Protein 3EFM (pdb70)

Radius of gyration: 23.95 Å; Cα contacts (8 Å, |Δi|>4): 1748; chains: 1; bounding box: 65×56×50 Å

Nearest PDB structures (foldseek):
  3efm-assembly1_A  TM=1.002E+00  e=1.585E-102  Bordetella pertussis
  2w78-assembly2_B  TM=9.153E-01  e=2.425E-48  Pseudomonas aeruginosa PAO1
  1xkh-assembly3_C  TM=8.990E-01  e=6.668E-44  Pseudomonas aeruginosa
  2hdf-assembly1_A  TM=7.774E-01  e=1.246E-24  Escherichia coli
  1uyo-assembly1_X  TM=2.870E-01  e=4.723E-04  Neisseria meningitidis

Organism: Bordetella pertussis (NCBI:txid520)

InterPro domains:
  IPR000531 TonB-dependent receptor-like, beta-barrel [PF00593] (257-703)
  IPR010105 TonB-dependent siderophore receptor [TIGR01783] (84-733)
  IPR012910 TonB-dependent receptor, plug domain [PF07715] (82-182)
  IPR036942 TonB-dependent receptor-like, beta-barrel domain superfamily [G3DSA:2.40.170.20] (192-734)
  IPR037066 TonB-dependent receptor, plug domain superfamily [G3DSA:2.170.130.10] (59-191)
  IPR039426 TonB-dependent receptor-like [PS52016] (81-734)
  IPR039426 TonB-dependent receptor-like [PTHR32552] (59-734)

Secondary structure (DSSP, 8-state):
------TTS--SS-S-B-TTTSS-B-GGG-SS-EEEE-HHHHHHTT--BHHHHHHTSTT-EEE-TTSSS-EEEETTEE--EEEETTEEEE-SGGG-TTGGG-BGGGEEEEEEEES--HHHH-B--SSEEEEEEEP---SS-EEEEEEEEETTTEEEEEEEEEEESSSSSSEEEEEEEEEEEE---EEEEEEEEEEEEEEETTEEEEEEEEEEEEEE------EEEEEEEEEEEEEEE-TTS-EEEEEEEEEEEEEEEEE--EEEEEEEEEEEEEEEEEEEEEETTEEEEEEEEEEEEEEEEEEEEEE----SEEEEEEEEEEEEEEEEEEEETTEEEEEEEEEEEEEEEEEETTEEEEEEEEEEEEEEEEEEEE-SSSEEEEEEEEEEEE----B-SSSPBPPPEEEEEEEEEEEEEEGGGTEEEEEEEEEEEEESEEEE-TT---TTSSSS--EEEE---EEEEEEEEEEEEEETTEEEEEEEEEEEEE-TTS-B---SS-SEEEEEEEEEE-SSTTTTEEEEEEEEEEE-----EEEEEEEEEEEEETTEEEEEEEE---EEEEEEEEE-

Solvent-accessible surface area: 25519 Å² total; per-residue (Å²): 114,64,56,49,86,2,58,78,74,81,28,1,10,12,98,0,13,40,9,8,1,36,8,75,10,35,14,36,24,7,0,6,5,17,2,10,5,0,22,29,17,5,44,1,27,21,22,31,22,0,7,38,0,0,31,38,0,17,4,0,5,60,8,42,70,84,84,69,82,128,19,29,1,2,10,10,31,31,1,20,19,0,8,24,20,22,12,7,6,24,8,72,100,42,30,36,26,12,8,25,57,16,1,2,5,0,1,4,0,1,1,0,2,3,2,0,9,0,1,20,6,0,14,1,29,2,1,8,6,0,7,0,24,12,12,84,14,59,130,120,84,29,9,28,88,26,59,7,84,22,37,158,123,46,56,24,28,17,27,12,52,1,55,31,95,40,184,90,0,116,54,15,10,10,74,3,46,8,76,9,60,12,92,100,48,54,87,26,136,9,80,3,9,4,66,5,18,19,101,64,134,50,15,45,61,1,73,9,49,13,51,8,53,41,24,24,47,60,118,71,34,104,65,16,21,73,13,26,17,113,8,50,7,72,41,55,63,84,129,83,62,114,94,74,58,28,3,88,12,47,15,62,7,87,44,52,37,91,65,84,86,28,47,65,43,0,56,5,49,16,33,6,51,14,99,23,59,33,6,63,87,127,28,201,61,33,211,14,48,35,9,80,11,92,10,5,13,14,1,42,1,47,22,120,39,58,87,135,156,97,28,57,46,14,44,6,87,26,78,12,30,1,43,13,68,0,0,35,54,8,100,33,134,46,43,23,54,2,51,3,43,1,117,0,67,28,87,4,62,28,81,56,162,83,63,148,92,86,25,159,6,90,83,15,89,2,29,6,46,2,72,1,100,34,81,82,137,31,73,0,33,10,49,10,51,3,15,2,4,41,16,23,76,12,86,60,104,100,18,33,40,6,60,3,23,54,2,36,10,112,15,102,10,80,6,0,14,76,100,171,27,120,26,19,41,22,45,5,89,2,50,6,72,17,20,45,64,30,92,106,52,97,82,61,67,30,33,87,75,80,102,87,60,5,11,127,40,16,64,5,22,72,2,86,7,71,6,69,24,30,9,1,52,57,101,106,65,84,9,22,15,20,8,70,4,56,4,36,7,69,43,37,106,40,80,107,58,139,35,93,22,10,63,22,4,72,12,55,20,33,7,82,80,33,101,45,110,105,88,98,52,8,60,13,9,10,48,21,131,3,31,19,75,182,93,72,102,39,76,63,11,107,8,32,32,84,26,105,71,195,97,64,8,24,10,75,6,34,31,80,111,89,54,59,26,84,27,76,72,32,54,162

Structure (mmCIF, N/CA/C/O backbone):
data_3EFM
#
_entry.id   3EFM
#
_cell.length_a   165.893
_cell.length_b   188.847
_cell.length_c   62.437
_cell.angle_alpha   90.00
_cell.angle_beta   90.00
_cell.angle_gamma   90.00
#
_symmetry.space_group_name_H-M   'C 2 2 21'
#
loop_
_entity.id
_entity.type
_entity.pdbx_description
1 polymer 'Ferric alcaligin siderophore receptor'
2 non-polymer 'SULFATE ION'
3 water water
#
loop_
_atom_site.group_PDB
_atom_site.id
_atom_site.type_symbol
_atom_site.label_atom_id
_atom_site.label_alt_id
_atom_site.label_comp_id
_atom_site.label_asym_id
_atom_site.label_entity_id
_atom_site.label_seq_id
_atom_site.pdbx_PDB_ins_code
_atom_site.Cartn_x
_atom_site.Cartn_y
_atom_site.Cartn_z
_atom_site.occupancy
_atom_site.B_iso_or_equiv
_atom_site.auth_seq_id
_atom_site.auth_comp_id
_atom_site.auth_asym_id
_atom_site.auth_atom_id
_atom_site.pdbx_PDB_model_num
ATOM 1 N N . GLU A 1 21 ? 52.253 31.739 0.730 1.00 57.16 21 GLU A N 1
ATOM 2 C CA . GLU A 1 21 ? 52.480 32.029 -0.709 1.00 57.16 21 GLU A CA 1
ATOM 3 C C . GLU A 1 21 ? 51.194 31.885 -1.498 1.00 56.91 21 GLU A C 1
ATOM 4 O O . GLU A 1 21 ? 50.140 32.410 -1.111 1.00 57.12 21 GLU A O 1
ATOM 6 N N . ILE A 1 22 ? 51.295 31.220 -2.639 1.00 56.53 22 ILE A N 1
ATOM 7 C CA . ILE A 1 22 ? 50.107 30.866 -3.377 1.00 55.56 22 ILE A CA 1
ATOM 8 C C . ILE A 1 22 ? 49.681 29.517 -2.902 1.00 54.42 22 ILE A C 1
ATOM 9 O O . ILE A 1 22 ? 50.140 28.995 -1.882 1.00 54.87 22 ILE A O 1
ATOM 11 N N . SER A 1 23 ? 48.790 28.949 -3.680 1.00 53.56 23 SER A N 1
ATOM 12 C CA . SER A 1 23 ? 48.201 27.659 -3.423 1.00 50.99 23 SER A CA 1
ATOM 13 C C . SER A 1 23 ? 47.192 27.751 -2.305 1.00 49.30 23 SER A C 1
ATOM 14 O O . SER A 1 23 ? 47.513 27.802 -1.115 1.00 48.70 23 SER A O 1
ATOM 17 N N . ASP A 1 24 ? 45.952 27.805 -2.762 1.00 47.47 24 ASP A N 1
ATOM 18 C CA . ASP A 1 24 ? 44.789 27.506 -1.977 1.00 46.28 24 ASP A CA 1
ATOM 19 C C . ASP A 1 24 ? 44.633 25.989 -1.746 1.00 45.45 24 ASP A C 1
ATOM 20 O O . ASP A 1 24 ? 43.741 25.574 -1.027 1.00 45.67 24 ASP A O 1
ATOM 25 N N . LEU A 1 25 ? 45.501 25.186 -2.357 1.00 43.90 25 LEU A N 1
ATOM 26 C CA . LEU A 1 25 ? 45.449 23.725 -2.262 1.00 43.48 25 LEU A CA 1
ATOM 27 C C . LEU A 1 25 ? 45.615 23.187 -0.838 1.00 41.96 25 LEU A C 1
ATOM 28 O O . LEU A 1 25 ? 46.637 23.393 -0.202 1.00 42.21 25 LEU A O 1
ATOM 33 N N . THR A 1 26 ? 44.621 22.473 -0.342 1.00 40.77 26 THR A N 1
ATOM 34 C CA . THR A 1 26 ? 44.732 21.940 1.026 1.00 39.25 26 THR A CA 1
ATOM 35 C C . THR A 1 26 ? 44.871 20.410 1.066 1.00 40.13 26 THR A C 1
ATOM 36 O O . THR A 1 26 ? 45.102 19.850 2.129 1.00 40.82 26 THR A O 1
ATOM 40 N N . GLU A 1 27 ? 44.718 19.734 -0.062 1.00 40.24 27 GLU A N 1
ATOM 41 C CA . GLU A 1 27 ? 44.827 18.262 -0.076 1.00 42.78 27 GLU A CA 1
ATOM 42 C C . GLU A 1 27 ? 46.279 17.841 0.111 1.00 41.98 27 GLU A C 1
ATOM 43 O O . GLU A 1 27 ? 47.141 18.284 -0.637 1.00 42.25 27 GLU A O 1
ATOM 49 N N . GLY A 1 28 ? 46.542 16.999 1.110 1.00 42.02 28 GLY A N 1
ATOM 50 C CA . GLY A 1 28 ? 47.895 16.478 1.341 1.00 41.29 28 GLY A CA 1
ATOM 51 C C . GLY A 1 28 ? 48.675 17.231 2.415 1.00 40.99 28 GLY A C 1
ATOM 52 O O . GLY A 1 28 ? 49.770 16.810 2.796 1.00 40.82 28 GLY A O 1
ATOM 53 N N . THR A 1 29 ? 48.124 18.334 2.913 1.00 40.04 29 THR A N 1
ATOM 54 C CA . THR A 1 29 ? 48.826 19.138 3.903 1.00 39.97 29 THR A CA 1
ATOM 55 C C . THR A 1 29 ? 48.631 18.599 5.305 1.00 40.41 29 THR A C 1
ATOM 56 O O . THR A 1 29 ? 49.436 18.906 6.185 1.00 41.14 29 THR A O 1
ATOM 60 N N . ASN A 1 30 ? 47.558 17.820 5.512 1.00 40.61 30 ASN A N 1
ATOM 61 C CA . ASN A 1 30 ? 47.109 17.359 6.841 1.00 40.62 30 ASN A CA 1
ATOM 62 C C . ASN A 1 30 ? 46.731 18.499 7.788 1.00 39.71 30 ASN A C 1
ATOM 63 O O . ASN A 1 30 ? 46.670 18.313 9.022 1.00 39.97 30 ASN A O 1
ATOM 68 N N . ALA A 1 31 ? 46.487 19.680 7.218 1.00 37.96 31 ALA A N 1
ATOM 69 C CA . ALA A 1 31 ? 46.334 20.892 8.019 1.00 36.93 31 ALA A CA 1
ATOM 70 C C . ALA A 1 31 ? 44.888 21.346 8.110 1.00 36.57 31 ALA A C 1
ATOM 71 O O . ALA A 1 31 ? 44.092 21.081 7.190 1.00 35.13 31 ALA A O 1
ATOM 73 N N . TYR A 1 32 ? 44.586 22.019 9.231 1.00 36.45 32 TYR A N 1
ATOM 74 C CA . TYR A 1 32 ? 43.287 22.668 9.524 1.00 37.56 32 TYR A CA 1
ATOM 75 C C . TYR A 1 32 ? 43.300 24.164 9.157 1.00 38.61 32 TYR A C 1
ATOM 76 O O . TYR A 1 32 ? 42.340 24.909 9.431 1.00 38.47 32 TYR A O 1
ATOM 85 N N . THR A 1 33 ? 44.403 24.615 8.565 1.00 39.14 33 THR A N 1
ATOM 86 C CA . THR A 1 33 ? 44.406 25.951 7.991 1.00 39.83 33 THR A CA 1
ATOM 87 C C . THR A 1 33 ? 44.974 25.932 6.561 1.00 39.95 33 THR A C 1
ATOM 88 O O . THR A 1 33 ? 45.275 24.858 6.014 1.00 39.92 33 THR A O 1
ATOM 92 N N . THR A 1 34 ? 45.056 27.109 5.944 1.00 39.48 34 THR A N 1
ATOM 93 C CA . THR A 1 34 ? 45.501 27.210 4.560 1.00 38.57 34 THR A CA 1
ATOM 94 C C . THR A 1 34 ? 46.466 28.394 4.395 1.00 38.62 34 THR A C 1
ATOM 95 O O . THR A 1 34 ? 46.477 29.312 5.216 1.00 36.97 34 THR A O 1
ATOM 99 N N . GLU A 1 35 ? 47.257 28.347 3.320 1.00 39.07 35 GLU A N 1
ATOM 100 C CA . GLU A 1 35 ? 48.181 29.418 2.973 1.00 40.23 35 GLU A CA 1
ATOM 101 C C . GLU A 1 35 ? 47.464 30.575 2.330 1.00 38.21 35 GLU A C 1
ATOM 102 O O . GLU A 1 35 ? 47.924 31.703 2.400 1.00 37.80 35 GLU A O 1
ATOM 108 N N . ALA A 1 36 ? 46.359 30.294 1.661 1.00 37.45 36 ALA A N 1
ATOM 109 C CA . ALA A 1 36 ? 45.839 31.250 0.678 1.00 37.42 36 ALA A CA 1
ATOM 110 C C . ALA A 1 36 ? 44.353 31.056 0.361 1.00 37.15 36 ALA A C 1
ATOM 111 O O . ALA A 1 36 ? 43.876 29.932 0.237 1.00 37.32 36 ALA A O 1
ATOM 113 N N . MET A 1 37 ? 43.611 32.151 0.274 1.00 36.68 37 MET A N 1
ATOM 114 C CA . MET A 1 37 ? 42.254 32.090 -0.288 1.00 37.25 37 MET A CA 1
ATOM 115 C C . MET A 1 37 ? 42.060 33.241 -1.261 1.00 36.01 37 MET A C 1
ATOM 116 O O . MET A 1 37 ? 42.850 34.167 -1.265 1.00 35.91 37 MET A O 1
ATOM 121 N N . SER A 1 38 ? 41.000 33.219 -2.046 1.00 35.52 38 SER A N 1
ATOM 122 C CA . SER A 1 38 ? 40.792 34.319 -2.977 1.00 37.06 38 SER A CA 1
ATOM 123 C C . SER A 1 38 ? 39.341 34.761 -3.048 1.00 37.18 38 SER A C 1
ATOM 124 O O . SER A 1 38 ? 38.975 35.509 -3.931 1.00 37.46 38 SER A O 1
ATOM 127 N N . THR A 1 39 ? 38.514 34.321 -2.101 1.00 37.28 39 THR A N 1
ATOM 128 C CA . THR A 1 39 ? 37.089 34.543 -2.255 1.00 36.13 39 THR A CA 1
ATOM 129 C C . THR A 1 39 ? 36.706 35.985 -1.942 1.00 36.23 39 THR A C 1
ATOM 130 O O . THR A 1 39 ? 35.935 36.578 -2.654 1.00 37.04 39 THR A O 1
ATOM 134 N N . ALA A 1 40 ? 37.317 36.560 -0.924 1.00 36.07 40 ALA A N 1
ATOM 135 C CA . ALA A 1 40 ? 36.944 37.878 -0.447 1.00 35.71 40 ALA A CA 1
ATOM 136 C C . ALA A 1 40 ? 37.146 39.000 -1.476 1.00 34.97 40 ALA A C 1
ATOM 137 O O . ALA A 1 40 ? 36.309 39.891 -1.590 1.00 35.18 40 ALA A O 1
ATOM 139 N N . THR A 1 41 ? 38.261 38.988 -2.196 1.00 34.81 41 THR A N 1
ATOM 140 C CA . THR A 1 41 ? 38.584 40.123 -3.087 1.00 35.12 41 THR A CA 1
ATOM 141 C C . THR A 1 41 ? 38.897 39.729 -4.506 1.00 34.59 41 THR A C 1
ATOM 142 O O . THR A 1 41 ? 39.180 40.588 -5.323 1.00 34.59 41 THR A O 1
ATOM 146 N N . GLY A 1 42 ? 38.973 38.434 -4.775 1.00 35.28 42 GLY A N 1
ATOM 147 C CA . GLY A 1 42 ? 39.467 37.981 -6.081 1.00 36.27 42 GLY A CA 1
ATOM 148 C C . GLY A 1 42 ? 40.975 37.837 -6.071 1.00 37.04 42 GLY A C 1
ATOM 149 O O . GLY A 1 42 ? 41.566 37.156 -6.898 1.00 37.49 42 GLY A O 1
ATOM 150 N N . LEU A 1 43 ? 41.631 38.493 -5.138 1.00 37.60 43 LEU A N 1
ATOM 151 C CA . LEU A 1 43 ? 43.093 38.405 -5.094 1.00 37.33 43 LEU A CA 1
ATOM 152 C C . LEU A 1 43 ? 43.427 37.265 -4.153 1.00 37.45 43 LEU A C 1
ATOM 153 O O . LEU A 1 43 ? 42.704 37.012 -3.190 1.00 36.64 43 LEU A O 1
ATOM 158 N N . THR A 1 44 ? 44.539 36.597 -4.441 1.00 38.16 44 THR A N 1
ATOM 159 C CA . THR A 1 44 ? 45.004 35.447 -3.663 1.00 37.06 44 THR A CA 1
ATOM 160 C C . THR A 1 44 ? 45.800 35.958 -2.483 1.00 36.43 44 THR A C 1
ATOM 161 O O . THR A 1 44 ? 46.932 36.430 -2.637 1.00 35.45 44 THR A O 1
ATOM 165 N N . LEU A 1 45 ? 45.206 35.848 -1.298 1.00 34.72 45 LEU A N 1
ATOM 166 C CA . LEU A 1 45 ? 45.795 36.424 -0.105 1.00 34.48 45 LEU A CA 1
ATOM 167 C C . LEU A 1 45 ? 45.782 35.381 0.963 1.00 34.05 45 LEU A C 1
ATOM 168 O O . LEU A 1 45 ? 44.862 34.578 1.026 1.00 34.23 45 LEU A O 1
ATOM 173 N N . SER A 1 46 ? 46.805 35.382 1.808 1.00 34.45 46 SER A N 1
ATOM 174 C CA . SER A 1 46 ? 46.718 34.644 3.077 1.00 34.91 46 SER A CA 1
ATOM 175 C C . SER A 1 46 ? 45.603 35.201 3.953 1.00 35.27 46 SER A C 1
ATOM 176 O O . SER A 1 46 ? 45.266 36.377 3.834 1.00 35.34 46 SER A O 1
ATOM 179 N N . PRO A 1 47 ? 45.032 34.353 4.852 1.00 36.01 47 PRO A N 1
ATOM 180 C CA . PRO A 1 47 ? 44.127 34.837 5.927 1.00 35.80 47 PRO A CA 1
ATOM 181 C C . PRO A 1 47 ? 44.607 36.117 6.616 1.00 35.61 47 PRO A C 1
ATOM 182 O O . PRO A 1 47 ? 43.809 37.047 6.742 1.00 36.47 47 PRO A O 1
ATOM 186 N N . ARG A 1 48 ? 45.875 36.191 7.042 1.00 36.13 48 ARG A N 1
ATOM 187 C CA . ARG A 1 48 ? 46.324 37.380 7.803 1.00 36.49 48 ARG A CA 1
ATOM 188 C C . ARG A 1 48 ? 46.369 38.645 6.983 1.00 36.46 48 ARG A C 1
ATOM 189 O O . ARG A 1 48 ? 46.359 39.721 7.520 1.00 36.04 48 ARG A O 1
ATOM 197 N N . GLU A 1 49 ? 46.422 38.502 5.667 1.00 37.71 49 GLU A N 1
ATOM 198 C CA . GLU A 1 49 ? 46.441 39.647 4.773 1.00 37.43 49 GLU A CA 1
ATOM 199 C C . GLU A 1 49 ? 45.051 40.040 4.224 1.00 37.48 49 GLU A C 1
ATOM 200 O O . GLU A 1 49 ? 44.902 41.029 3.494 1.00 38.45 49 GLU A O 1
ATOM 206 N N . THR A 1 50 ? 44.026 39.294 4.608 1.00 36.80 50 THR A N 1
ATOM 207 C CA . THR A 1 50 ? 42.639 39.559 4.169 1.00 35.86 50 THR A CA 1
ATOM 208 C C . THR A 1 50 ? 41.891 40.334 5.249 1.00 35.90 50 THR A C 1
ATOM 209 O O . THR A 1 50 ? 41.723 39.846 6.370 1.00 34.93 50 THR A O 1
ATOM 213 N N . PRO A 1 51 ? 41.449 41.567 4.928 1.00 35.78 51 PRO A N 1
ATOM 214 C CA . PRO A 1 51 ? 40.873 42.375 6.020 1.00 35.03 51 PRO A CA 1
ATOM 215 C C . PRO A 1 51 ? 39.367 42.102 6.198 1.00 34.76 51 PRO A C 1
ATOM 216 O O . PRO A 1 51 ? 38.553 43.020 6.171 1.00 34.55 51 PRO A O 1
ATOM 220 N N . GLN A 1 52 ? 39.025 40.835 6.390 1.00 34.89 52 GLN A N 1
ATOM 221 C CA . GLN A 1 52 ? 37.660 40.374 6.577 1.00 35.63 52 GLN A CA 1
ATOM 222 C C . GLN A 1 52 ? 37.754 39.064 7.341 1.00 35.47 52 GLN A C 1
ATOM 223 O O . GLN A 1 52 ? 38.844 38.469 7.423 1.00 35.38 52 GLN A O 1
ATOM 229 N N . SER A 1 53 ? 36.628 38.635 7.920 1.00 34.87 53 SER A N 1
ATOM 230 C CA . SER A 1 53 ? 36.534 37.349 8.590 1.00 35.27 53 SER A CA 1
ATOM 231 C C . SER A 1 53 ? 36.392 36.270 7.564 1.00 35.10 53 SER A C 1
ATOM 232 O O . SER A 1 53 ? 35.390 36.221 6.863 1.00 34.92 53 SER A O 1
ATOM 235 N N . VAL A 1 54 ? 37.393 35.392 7.511 1.00 35.77 54 VAL A N 1
ATOM 236 C CA . VAL A 1 54 ? 37.515 34.355 6.496 1.00 36.45 54 VAL A CA 1
ATOM 237 C C . VAL A 1 54 ? 37.883 33.048 7.148 1.00 36.88 54 VAL A C 1
ATOM 238 O O . VAL A 1 54 ? 38.544 33.046 8.142 1.00 37.84 54 VAL A O 1
ATOM 242 N N . SER A 1 55 ? 37.422 31.938 6.575 1.00 37.14 55 SER A N 1
ATOM 243 C CA . SER A 1 55 ? 37.665 30.626 7.109 1.00 36.20 55 SER A CA 1
ATOM 244 C C . SER A 1 55 ? 37.860 29.690 5.973 1.00 35.79 55 SER A C 1
ATOM 245 O O . SER A 1 55 ? 37.474 29.963 4.841 1.00 35.02 55 SER A O 1
ATOM 248 N N . VAL A 1 56 ? 38.436 28.548 6.305 1.00 35.24 56 VAL A N 1
ATOM 249 C CA . VAL A 1 56 ? 38.544 27.467 5.387 1.00 34.88 56 VAL A CA 1
ATOM 250 C C . VAL A 1 56 ? 37.944 26.235 6.081 1.00 35.29 56 VAL A C 1
ATOM 251 O O . VAL A 1 56 ? 37.892 26.159 7.331 1.00 35.57 56 VAL A O 1
ATOM 255 N N . VAL A 1 57 ? 37.412 25.307 5.289 1.00 35.14 57 VAL A N 1
ATOM 256 C CA . VAL A 1 57 ? 37.248 23.927 5.759 1.00 34.44 57 VAL A CA 1
ATOM 257 C C . VAL A 1 57 ? 38.137 23.098 4.797 1.00 35.13 57 VAL A C 1
ATOM 258 O O . VAL A 1 57 ? 37.900 23.020 3.570 1.00 35.87 57 VAL A O 1
ATOM 262 N N . THR A 1 58 ? 39.208 22.564 5.343 1.00 34.20 58 THR A N 1
ATOM 263 C CA . THR A 1 58 ? 40.224 21.934 4.540 1.00 35.10 58 THR A CA 1
ATOM 264 C C . THR A 1 58 ? 39.843 20.490 4.224 1.00 35.21 58 THR A C 1
ATOM 265 O O . THR A 1 58 ? 38.967 19.889 4.885 1.00 35.05 58 THR A O 1
ATOM 269 N N . ARG A 1 59 ? 40.476 19.957 3.185 1.00 35.44 59 ARG A N 1
ATOM 270 C CA . ARG A 1 59 ? 40.419 18.532 2.889 1.00 36.14 59 ARG A CA 1
ATOM 271 C C . ARG A 1 59 ? 40.526 17.662 4.153 1.00 36.31 59 ARG A C 1
ATOM 272 O O . ARG A 1 59 ? 39.729 16.752 4.337 1.00 37.53 59 ARG A O 1
ATOM 280 N N . GLN A 1 60 ? 41.491 17.955 5.018 1.00 35.95 60 GLN A N 1
ATOM 281 C CA . GLN A 1 60 ? 41.699 17.172 6.245 1.00 36.08 60 GLN A CA 1
ATOM 282 C C . GLN A 1 60 ? 40.543 17.253 7.237 1.00 36.18 60 GLN A C 1
ATOM 283 O O . GLN A 1 60 ? 40.209 16.260 7.870 1.00 36.60 60 GLN A O 1
ATOM 289 N N . GLN A 1 61 ? 39.970 18.438 7.399 1.00 36.23 61 GLN A N 1
ATOM 290 C CA . GLN A 1 61 ? 38.787 18.629 8.231 1.00 36.75 61 GLN A CA 1
ATOM 291 C C . GLN A 1 61 ? 37.590 17.829 7.730 1.00 36.38 61 GLN A C 1
ATOM 292 O O . GLN A 1 61 ? 36.888 17.207 8.524 1.00 36.90 61 GLN A O 1
ATOM 298 N N . ILE A 1 62 ? 37.393 17.822 6.409 1.00 36.01 62 ILE A N 1
ATOM 299 C CA . ILE A 1 62 ? 36.319 17.074 5.759 1.00 36.07 62 ILE A CA 1
ATOM 300 C C . ILE A 1 62 ? 36.455 15.561 6.038 1.00 36.80 62 ILE A C 1
ATOM 301 O O . ILE A 1 62 ? 35.459 14.866 6.302 1.00 36.43 62 ILE A O 1
ATOM 306 N N . GLU A 1 63 ? 37.685 15.053 5.960 1.00 37.00 63 GLU A N 1
ATOM 307 C CA . GLU A 1 63 ? 37.928 13.624 6.174 1.00 37.96 63 GLU A CA 1
ATOM 308 C C . GLU A 1 63 ? 37.920 13.224 7.643 1.00 38.19 63 GLU A C 1
ATOM 309 O O . GLU A 1 63 ? 37.427 12.159 7.983 1.00 38.91 63 GLU A O 1
ATOM 315 N N . ASP A 1 64 ? 38.448 14.075 8.522 1.00 38.21 64 ASP A N 1
ATOM 316 C CA . ASP A 1 64 ? 38.444 13.788 9.963 1.00 38.25 64 ASP A CA 1
ATOM 317 C C . ASP A 1 64 ? 37.028 13.669 10.508 1.00 38.76 64 ASP A C 1
ATOM 318 O O . ASP A 1 64 ? 36.751 12.786 11.306 1.00 40.03 64 ASP A O 1
ATOM 323 N N . GLN A 1 65 ? 36.142 14.551 10.041 1.00 39.31 65 GLN A N 1
ATOM 324 C CA . GLN A 1 65 ? 34.788 14.710 10.546 1.00 39.29 65 GLN A CA 1
ATOM 325 C C . GLN A 1 65 ? 33.721 13.942 9.753 1.00 39.66 65 GLN A C 1
ATOM 326 O O . GLN A 1 65 ? 32.544 13.991 10.090 1.00 40.62 65 GLN A O 1
ATOM 332 N N . GLY A 1 66 ? 34.132 13.237 8.704 1.00 39.60 66 GLY A N 1
ATOM 333 C CA . GLY A 1 66 ? 33.225 12.466 7.866 1.00 39.12 66 GLY A CA 1
ATOM 334 C C . GLY A 1 66 ? 32.134 13.305 7.237 1.00 39.63 66 GLY A C 1
ATOM 335 O O . GLY A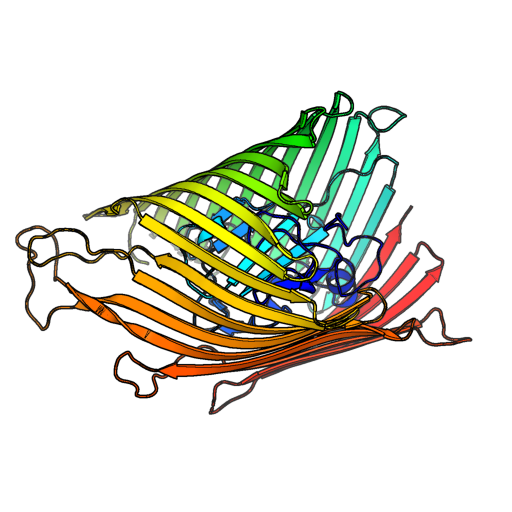 1 66 ? 30.973 12.912 7.275 1.00 39.49 66 GLY A O 1
ATOM 336 N N . LEU A 1 67 ? 32.513 14.471 6.687 1.00 39.46 67 LEU A N 1
ATOM 337 C CA . LEU A 1 67 ? 31.590 15.380 5.985 1.00 39.33 67 LEU A CA 1
ATOM 338 C C . LEU A 1 67 ? 31.377 14.971 4.511 1.00 39.28 67 LEU A C 1
ATOM 339 O O . LEU A 1 67 ? 32.322 14.966 3.721 1.00 39.04 67 LEU A O 1
ATOM 344 N N . THR A 1 68 ? 30.132 14.665 4.146 1.00 38.93 68 THR A N 1
ATOM 345 C CA . THR A 1 68 ? 29.865 13.897 2.929 1.00 39.36 68 THR A CA 1
ATOM 346 C C . THR A 1 68 ? 29.310 14.708 1.754 1.00 39.50 68 THR A C 1
ATOM 347 O O . THR A 1 68 ? 29.327 14.242 0.594 1.00 38.84 68 THR A O 1
ATOM 351 N N . ASP A 1 69 ? 28.795 15.896 2.065 1.00 38.64 69 ASP A N 1
ATOM 352 C CA . ASP A 1 69 ? 28.365 16.827 1.045 1.00 38.42 69 ASP A CA 1
ATOM 353 C C . ASP A 1 69 ? 28.584 18.267 1.457 1.00 37.84 69 ASP A C 1
ATOM 354 O O . ASP A 1 69 ? 28.971 18.548 2.591 1.00 38.25 69 ASP A O 1
ATOM 359 N N . THR A 1 70 ? 28.355 19.171 0.513 1.00 37.86 70 THR A N 1
ATOM 360 C CA . THR A 1 70 ? 28.508 20.628 0.703 1.00 37.41 70 THR A CA 1
ATOM 361 C C . THR A 1 70 ? 27.757 21.230 1.890 1.00 37.20 70 THR A C 1
ATOM 362 O O . THR A 1 70 ? 28.292 22.081 2.582 1.00 37.48 70 THR A O 1
ATOM 366 N N . GLY A 1 71 ? 26.527 20.785 2.114 1.00 37.29 71 GLY A N 1
ATOM 367 C CA . GLY A 1 71 ? 25.725 21.209 3.249 1.00 37.63 71 GLY A CA 1
ATOM 368 C C . GLY A 1 71 ? 26.323 20.857 4.606 1.00 38.45 71 GLY A C 1
ATOM 369 O O . GLY A 1 71 ? 26.384 21.713 5.489 1.00 38.33 71 GLY A O 1
ATOM 370 N N . ALA A 1 72 ? 26.744 19.599 4.772 1.00 38.31 72 ALA A N 1
ATOM 371 C CA . ALA A 1 72 ? 27.436 19.140 5.972 1.00 38.62 72 ALA A CA 1
ATOM 372 C C . ALA A 1 72 ? 28.776 19.873 6.203 1.00 39.21 72 ALA A C 1
ATOM 373 O O . ALA A 1 72 ? 29.143 20.132 7.344 1.00 40.07 72 ALA A O 1
ATOM 375 N N . ILE A 1 73 ? 29.507 20.176 5.131 1.00 39.38 73 ILE A N 1
ATOM 376 C CA . ILE A 1 73 ? 30.756 20.950 5.219 1.00 40.06 73 ILE A CA 1
ATOM 377 C C . ILE A 1 73 ? 30.521 22.369 5.734 1.00 40.37 73 ILE A C 1
ATOM 378 O O . ILE A 1 73 ? 31.238 22.841 6.634 1.00 40.73 73 ILE A O 1
ATOM 383 N N . LEU A 1 74 ? 29.516 23.032 5.163 1.00 40.59 74 LEU A N 1
ATOM 384 C CA . LEU A 1 74 ? 29.089 24.372 5.575 1.00 40.22 74 LEU A CA 1
ATOM 385 C C . LEU A 1 74 ? 28.572 24.449 7.023 1.00 41.12 74 LEU A C 1
ATOM 386 O O . LEU A 1 74 ? 28.878 25.404 7.749 1.00 41.19 74 LEU A O 1
ATOM 391 N N . ALA A 1 75 ? 27.807 23.441 7.435 1.00 41.41 75 ALA A N 1
ATOM 392 C CA . ALA A 1 75 ? 27.263 23.372 8.789 1.00 42.24 75 ALA A CA 1
ATOM 393 C C . ALA A 1 75 ? 28.325 23.412 9.914 1.00 42.31 75 ALA A C 1
ATOM 394 O O . ALA A 1 75 ? 28.070 23.945 10.981 1.00 43.30 75 ALA A O 1
ATOM 396 N N . THR A 1 76 ? 29.505 22.862 9.653 1.00 42.71 76 THR A N 1
ATOM 397 C CA . THR A 1 76 ? 30.619 22.845 10.610 1.00 42.46 76 THR A CA 1
ATOM 398 C C . THR A 1 76 ? 31.439 24.139 10.642 1.00 42.57 76 THR A C 1
ATOM 399 O O . THR A 1 76 ? 32.256 24.299 11.542 1.00 43.79 76 THR A O 1
ATOM 403 N N . ALA A 1 77 ? 31.283 25.018 9.652 1.00 41.53 77 ALA A N 1
ATOM 404 C CA . ALA A 1 77 ? 32.167 26.180 9.519 1.00 41.60 77 ALA A CA 1
ATOM 405 C C . ALA A 1 77 ? 31.902 27.323 10.512 1.00 41.55 77 ALA A C 1
ATOM 406 O O . ALA A 1 77 ? 30.761 27.527 10.950 1.00 41.37 77 ALA A O 1
ATOM 408 N N . PRO A 1 78 ? 32.972 28.082 10.861 1.00 41.64 78 PRO A N 1
ATOM 409 C CA . PRO A 1 78 ? 32.856 29.168 11.842 1.00 40.95 78 PRO A CA 1
ATOM 410 C C . PRO A 1 78 ? 31.776 30.166 11.452 1.00 39.81 78 PRO A C 1
ATOM 411 O O . PRO A 1 78 ? 31.661 30.531 10.286 1.00 39.77 78 PRO A O 1
ATOM 415 N N . GLY A 1 79 ? 30.977 30.573 12.422 1.00 39.15 79 GLY A N 1
ATOM 416 C CA . GLY A 1 79 ? 29.961 31.588 12.181 1.00 38.74 79 GLY A CA 1
ATOM 417 C C . GLY A 1 79 ? 28.712 31.113 11.453 1.00 38.41 79 GLY A C 1
ATOM 418 O O . GLY A 1 79 ? 27.803 31.911 11.290 1.00 38.15 79 GLY A O 1
ATOM 419 N N . ILE A 1 80 ? 28.650 29.835 11.033 1.00 38.20 80 ILE A N 1
ATOM 420 C CA . ILE A 1 80 ? 27.477 29.315 10.284 1.00 38.29 80 ILE A CA 1
ATOM 421 C C . ILE A 1 80 ? 26.476 28.581 11.190 1.00 38.41 80 ILE A C 1
ATOM 422 O O . ILE A 1 80 ? 26.848 27.763 12.014 1.00 37.31 80 ILE A O 1
ATOM 427 N N . SER A 1 81 ? 25.197 28.886 11.045 1.00 39.28 81 SER A N 1
ATOM 428 C CA . SER A 1 81 ? 24.192 28.026 11.637 1.00 40.76 81 SER A CA 1
ATOM 429 C C . SER A 1 81 ? 23.131 27.562 10.628 1.00 42.03 81 SER A C 1
ATOM 430 O O . SER A 1 81 ? 23.001 28.127 9.545 1.00 42.17 81 SER A O 1
ATOM 433 N N . VAL A 1 82 ? 22.471 26.460 10.954 1.00 44.21 82 VAL A N 1
ATOM 434 C CA . VAL A 1 82 ? 21.269 26.000 10.259 1.00 46.94 82 VAL A CA 1
ATOM 435 C C . VAL A 1 82 ? 20.080 26.562 11.000 1.00 48.96 82 VAL A C 1
ATOM 436 O O . VAL A 1 82 ? 19.838 26.193 12.160 1.00 49.10 82 VAL A O 1
ATOM 440 N N . THR A 1 83 ? 19.361 27.478 10.345 1.00 51.72 83 THR A N 1
ATOM 441 C CA . THR A 1 83 ? 18.175 28.122 10.946 1.00 53.98 83 THR A CA 1
ATOM 442 C C . THR A 1 83 ? 16.867 27.623 10.343 1.00 55.13 83 THR A C 1
ATOM 443 O O . THR A 1 83 ? 16.805 27.274 9.166 1.00 55.02 83 THR A O 1
ATOM 447 N N . ARG A 1 84 ? 15.825 27.626 11.170 1.00 57.35 84 ARG A N 1
ATOM 448 C CA . ARG A 1 84 ? 14.621 26.822 10.950 1.00 59.19 84 ARG A CA 1
ATOM 449 C C . ARG A 1 84 ? 13.380 27.597 10.480 1.00 60.49 84 ARG A C 1
ATOM 450 O O . ARG A 1 84 ? 12.474 26.992 9.903 1.00 60.94 84 ARG A O 1
ATOM 452 N N . SER A 1 85 ? 13.339 28.908 10.750 1.00 61.69 85 SER A N 1
ATOM 453 C CA . SER A 1 85 ? 12.251 29.819 10.312 1.00 62.67 85 SER A CA 1
ATOM 454 C C . SER A 1 85 ? 10.767 29.371 10.489 1.00 63.39 85 SER A C 1
ATOM 455 O O . SER A 1 85 ? 9.960 30.144 11.023 1.00 63.78 85 SER A O 1
ATOM 457 N N . ASP A 1 86 ? 10.395 28.161 10.052 1.00 64.01 86 ASP A N 1
ATOM 458 C CA . ASP A 1 86 ? 8.988 27.708 10.180 1.00 64.68 86 ASP A CA 1
ATOM 459 C C . ASP A 1 86 ? 8.745 26.239 10.612 1.00 65.13 86 ASP A C 1
ATOM 460 O O . ASP A 1 86 ? 7.665 25.922 11.142 1.00 64.68 86 ASP A O 1
ATOM 462 N N . SER A 1 87 ? 9.732 25.359 10.395 1.00 65.55 87 SER A N 1
ATOM 463 C CA . SER A 1 87 ? 9.619 23.938 10.822 1.00 65.85 87 SER A CA 1
ATOM 464 C C . SER A 1 87 ? 10.937 23.314 11.339 1.00 65.81 87 SER A C 1
ATOM 465 O O . SER A 1 87 ? 10.995 22.893 12.505 1.00 66.16 87 SER A O 1
ATOM 467 N N . ASN A 1 88 ? 11.960 23.252 10.473 1.00 65.31 88 ASN A N 1
ATOM 468 C CA . ASN A 1 88 ? 13.344 22.818 10.808 1.00 64.71 88 ASN A CA 1
ATOM 469 C C . ASN A 1 88 ? 14.177 22.459 9.562 1.00 64.24 88 ASN A C 1
ATOM 470 O O . ASN A 1 88 ? 13.666 21.856 8.614 1.00 64.31 88 ASN A O 1
ATOM 472 N N . ARG A 1 89 ? 15.458 22.830 9.588 1.00 63.31 89 ARG A N 1
ATOM 473 C CA . ARG A 1 89 ? 16.424 22.536 8.512 1.00 62.41 89 ARG A CA 1
ATOM 474 C C . ARG A 1 89 ? 16.385 23.515 7.318 1.00 61.63 89 ARG A C 1
ATOM 475 O O . ARG A 1 89 ? 17.217 23.413 6.400 1.00 61.84 89 ARG A O 1
ATOM 477 N N . TYR A 1 90 ? 15.443 24.467 7.354 1.00 59.99 90 TYR A N 1
ATOM 478 C CA . TYR A 1 90 ? 15.258 25.482 6.290 1.00 57.85 90 TYR A CA 1
ATOM 479 C C . TYR A 1 90 ? 16.555 26.030 5.654 1.00 55.73 90 TYR A C 1
ATOM 480 O O . TYR A 1 90 ? 16.874 25.681 4.513 1.00 55.92 90 TYR A O 1
ATOM 489 N N . SER A 1 91 ? 17.310 26.853 6.390 1.00 52.59 91 SER A N 1
ATOM 490 C CA . SER A 1 91 ? 18.419 27.624 5.800 1.00 49.07 91 SER A CA 1
ATOM 491 C C . SER A 1 91 ? 19.822 27.489 6.437 1.00 46.08 91 SER A C 1
ATOM 492 O O . SER A 1 91 ? 19.957 27.051 7.562 1.00 44.43 91 SER A O 1
ATOM 495 N N . PHE A 1 92 ? 20.854 27.875 5.686 1.00 43.39 92 PHE A N 1
ATOM 496 C CA . PHE A 1 92 ? 22.174 28.187 6.272 1.00 41.94 92 PHE A CA 1
ATOM 497 C C . PHE A 1 92 ? 22.215 29.676 6.581 1.00 40.82 92 PHE A C 1
ATOM 498 O O . PHE A 1 92 ? 21.713 30.476 5.798 1.00 40.69 92 PHE A O 1
ATOM 506 N N . SER A 1 93 ? 22.771 30.037 7.737 1.00 39.50 93 SER A N 1
ATOM 507 C CA . SER A 1 93 ? 22.805 31.437 8.154 1.00 38.48 93 SER A CA 1
ATOM 508 C C . SER A 1 93 ? 24.149 31.893 8.690 1.00 37.93 93 SER A C 1
ATOM 509 O O . SER A 1 93 ? 24.968 31.089 9.128 1.00 37.43 93 SER A O 1
ATOM 512 N N . ALA A 1 94 ? 24.367 33.200 8.644 1.00 37.68 94 ALA A N 1
ATOM 513 C CA . ALA A 1 94 ? 25.512 33.827 9.300 1.00 37.14 94 ALA A CA 1
ATOM 514 C C . ALA A 1 94 ? 25.195 35.292 9.520 1.00 36.60 94 ALA A C 1
ATOM 515 O O . ALA A 1 94 ? 24.662 35.976 8.632 1.00 35.89 94 ALA A O 1
ATOM 517 N N . ARG A 1 95 ? 25.463 35.740 10.744 1.00 35.61 95 ARG A N 1
ATOM 518 C CA . ARG A 1 95 ? 25.322 37.137 11.143 1.00 34.74 95 ARG A CA 1
ATOM 519 C C . ARG A 1 95 ? 23.935 37.714 10.988 1.00 34.41 95 ARG A C 1
ATOM 520 O O . ARG A 1 95 ? 23.775 38.912 10.755 1.00 34.98 95 ARG A O 1
ATOM 528 N N . GLY A 1 96 ? 22.926 36.874 11.186 1.00 33.95 96 GLY A N 1
ATOM 529 C CA . GLY A 1 96 ? 21.559 37.351 11.247 1.00 32.50 96 GLY A CA 1
ATOM 530 C C . GLY A 1 96 ? 20.832 37.225 9.932 1.00 31.95 96 GLY A C 1
ATOM 531 O O . GLY A 1 96 ? 19.669 37.576 9.858 1.00 31.89 96 GLY A O 1
ATOM 532 N N . PHE A 1 97 ? 21.504 36.692 8.905 1.00 31.71 97 PHE A N 1
ATOM 533 C CA . PHE A 1 97 ? 20.963 36.647 7.544 1.00 32.14 97 PHE A CA 1
ATOM 534 C C . PHE A 1 97 ? 21.194 35.284 6.899 1.00 32.39 97 PHE A C 1
ATOM 535 O O . PHE A 1 97 ? 22.174 34.591 7.185 1.00 32.06 97 PHE A O 1
ATOM 543 N N . THR A 1 98 ? 20.272 34.945 6.004 1.00 32.65 98 THR A N 1
ATOM 544 C CA . THR A 1 98 ? 20.307 33.733 5.182 1.00 33.02 98 THR A CA 1
ATOM 545 C C . THR A 1 98 ? 21.474 33.789 4.180 1.00 32.75 98 THR A C 1
ATOM 546 O O . THR A 1 98 ? 21.799 34.857 3.649 1.00 31.48 98 THR A O 1
ATOM 550 N N . ILE A 1 99 ? 22.128 32.645 3.983 1.00 33.10 99 ILE A N 1
ATOM 551 C CA . ILE A 1 99 ? 23.123 32.487 2.922 1.00 33.51 99 ILE A CA 1
ATOM 552 C C . ILE A 1 99 ? 22.341 32.107 1.642 1.00 34.50 99 ILE A C 1
ATOM 553 O O . ILE A 1 99 ? 21.781 31.005 1.541 1.00 35.02 99 ILE A O 1
ATOM 558 N N . ASP A 1 100 ? 22.228 33.055 0.715 1.00 34.36 100 ASP A N 1
ATOM 559 C CA . ASP A 1 100 ? 21.327 32.894 -0.431 1.00 35.85 100 ASP A CA 1
ATOM 560 C C . ASP A 1 100 ? 22.073 32.617 -1.729 1.00 36.43 100 ASP A C 1
ATOM 561 O O . ASP A 1 100 ? 21.450 32.471 -2.791 1.00 36.86 100 ASP A O 1
ATOM 566 N N . ASN A 1 101 ? 23.402 32.563 -1.612 1.00 36.90 101 ASN A N 1
ATOM 567 C CA . ASN A 1 101 ? 24.332 32.278 -2.681 1.00 38.13 101 ASN A CA 1
ATOM 568 C C . ASN A 1 101 ? 25.413 31.284 -2.281 1.00 38.34 101 ASN A C 1
ATOM 569 O O . ASN A 1 101 ? 25.896 31.308 -1.144 1.00 39.26 101 ASN A O 1
ATOM 574 N N . PHE A 1 102 ? 25.807 30.442 -3.242 1.00 38.78 102 PHE A N 1
ATOM 575 C CA . PHE A 1 102 ? 27.022 29.629 -3.192 1.00 38.61 102 PHE A CA 1
ATOM 576 C C . PHE A 1 102 ? 27.913 30.002 -4.374 1.00 38.34 102 PHE A C 1
ATOM 577 O O . PHE A 1 102 ? 27.444 30.576 -5.380 1.00 37.77 102 PHE A O 1
ATOM 585 N N . GLN A 1 103 ? 29.186 29.629 -4.267 1.00 36.98 103 GLN A N 1
ATOM 586 C CA . GLN A 1 103 ? 30.126 29.780 -5.353 1.00 36.66 103 GLN A CA 1
ATOM 587 C C . GLN A 1 103 ? 30.789 28.439 -5.549 1.00 36.44 103 GLN A C 1
ATOM 588 O O . GLN A 1 103 ? 30.991 27.694 -4.590 1.00 35.30 103 GLN A O 1
ATOM 594 N N . PHE A 1 104 ? 31.085 28.124 -6.806 1.00 35.50 104 PHE A N 1
ATOM 595 C CA . PHE A 1 104 ? 31.886 26.978 -7.138 1.00 36.15 104 PHE A CA 1
ATOM 596 C C . PHE A 1 104 ? 32.991 27.502 -8.018 1.00 36.77 104 PHE A C 1
ATOM 597 O O . PHE A 1 104 ? 32.705 28.087 -9.044 1.00 38.03 104 PHE A O 1
ATOM 605 N N . ASP A 1 105 ? 34.250 27.345 -7.611 1.00 37.17 105 ASP A N 1
ATOM 606 C CA . ASP A 1 105 ? 35.382 27.921 -8.359 1.00 38.02 105 ASP A CA 1
ATOM 607 C C . ASP A 1 105 ? 35.101 29.403 -8.616 1.00 38.42 105 ASP A C 1
ATOM 608 O O . ASP A 1 105 ? 35.433 29.943 -9.659 1.00 38.82 105 ASP A O 1
ATOM 613 N N . GLY A 1 106 ? 34.451 30.043 -7.654 1.00 39.45 106 GLY A N 1
ATOM 614 C CA . GLY A 1 106 ? 34.226 31.491 -7.699 1.00 39.35 106 GLY A CA 1
ATOM 615 C C . GLY A 1 106 ? 33.028 31.924 -8.525 1.00 39.38 106 GLY A C 1
ATOM 616 O O . GLY A 1 106 ? 32.749 33.105 -8.606 1.00 39.66 106 GLY A O 1
ATOM 617 N N . LEU A 1 107 ? 32.323 30.990 -9.155 1.00 38.56 107 LEU A N 1
ATOM 618 C CA . LEU A 1 107 ? 31.168 31.380 -9.943 1.00 38.61 107 LEU A CA 1
ATOM 619 C C . LEU A 1 107 ? 29.934 31.241 -9.065 1.00 39.38 107 LEU A C 1
ATOM 620 O O . LEU A 1 107 ? 29.640 30.141 -8.584 1.00 40.25 107 LEU A O 1
ATOM 625 N N . VAL A 1 108 ? 29.234 32.350 -8.864 1.00 39.82 108 VAL A N 1
ATOM 626 C CA . VAL A 1 108 ? 28.030 32.419 -8.041 1.00 41.03 108 VAL A CA 1
ATOM 627 C C . VAL A 1 108 ? 26.861 31.661 -8.609 1.00 41.76 108 VAL A C 1
ATOM 628 O O . VAL A 1 108 ? 26.568 31.768 -9.803 1.00 42.20 108 VAL A O 1
ATOM 632 N N . SER A 1 109 ? 26.219 30.866 -7.755 1.00 42.44 109 SER A N 1
ATOM 633 C CA . SER A 1 109 ? 24.916 30.285 -8.076 1.00 43.46 109 SER A CA 1
ATOM 634 C C . SER A 1 109 ? 23.901 30.512 -6.939 1.00 43.44 109 SER A C 1
ATOM 635 O O . SER A 1 109 ? 24.146 30.113 -5.796 1.00 44.14 109 SER A O 1
ATOM 638 N N . PRO A 1 110 ? 22.772 31.182 -7.238 1.00 43.76 110 PRO A N 1
ATOM 639 C CA . PRO A 1 110 ? 21.726 31.345 -6.197 1.00 44.54 110 PRO A CA 1
ATOM 640 C C . PRO A 1 110 ? 21.192 29.979 -5.703 1.00 45.38 110 PRO A C 1
ATOM 641 O O . PRO A 1 110 ? 21.065 29.053 -6.503 1.00 43.95 110 PRO A O 1
ATOM 645 N N . ILE A 1 111 ? 20.902 29.869 -4.402 1.00 47.11 111 ILE A N 1
ATOM 646 C CA . ILE A 1 111 ? 20.525 28.579 -3.806 1.00 49.39 111 ILE A CA 1
ATOM 647 C C . ILE A 1 111 ? 19.195 28.490 -3.074 1.00 51.25 111 ILE A C 1
ATOM 648 O O . ILE A 1 111 ? 18.797 27.385 -2.673 1.00 51.52 111 ILE A O 1
ATOM 653 N N . LEU A 1 112 ? 18.497 29.604 -2.888 1.00 53.05 112 LEU A N 1
ATOM 654 C CA . LEU A 1 112 ? 17.218 29.499 -2.182 1.00 54.92 112 LEU A CA 1
ATOM 655 C C . LEU A 1 112 ? 16.083 29.004 -3.097 1.00 55.75 112 LEU A C 1
ATOM 656 O O . LEU A 1 112 ? 16.061 29.284 -4.305 1.00 56.00 112 LEU A O 1
ATOM 661 N N . SER A 1 113 ? 15.169 28.238 -2.502 1.00 56.68 113 SER A N 1
ATOM 662 C CA . SER A 1 113 ? 13.943 27.783 -3.162 1.00 57.57 113 SER A CA 1
ATOM 663 C C . SER A 1 113 ? 14.202 26.998 -4.463 1.00 58.07 113 SER A C 1
ATOM 664 O O . SER A 1 113 ? 14.866 25.951 -4.438 1.00 58.44 113 SER A O 1
ATOM 667 N N . GLN A 1 114 ? 13.702 27.514 -5.591 1.00 58.56 114 GLN A N 1
ATOM 668 C CA . GLN A 1 114 ? 13.794 26.808 -6.880 1.00 58.90 114 GLN A CA 1
ATOM 669 C C . GLN A 1 114 ? 15.175 26.857 -7.540 1.00 58.60 114 GLN A C 1
ATOM 670 O O . GLN A 1 114 ? 15.357 26.310 -8.622 1.00 58.49 114 GLN A O 1
ATOM 676 N N . TRP A 1 115 ? 16.128 27.523 -6.892 1.00 58.38 115 TRP A N 1
ATOM 677 C CA . TRP A 1 115 ? 17.479 27.680 -7.442 1.00 58.20 115 TRP A CA 1
ATOM 678 C C . TRP A 1 115 ? 18.463 26.591 -7.002 1.00 57.91 115 TRP A C 1
ATOM 679 O O . TRP A 1 115 ? 19.434 26.317 -7.712 1.00 57.91 115 TRP A O 1
ATOM 690 N N . ASN A 1 116 ? 18.214 25.992 -5.834 1.00 57.66 116 ASN A N 1
ATOM 691 C CA . ASN A 1 116 ? 19.087 24.952 -5.248 1.00 57.46 116 ASN A CA 1
ATOM 692 C C . ASN A 1 116 ? 19.570 23.863 -6.248 1.00 56.54 116 ASN A C 1
ATOM 693 O O . ASN A 1 116 ? 20.758 23.831 -6.597 1.00 56.30 116 ASN A O 1
ATOM 698 N N . TYR A 1 117 ? 18.652 23.003 -6.702 1.00 55.65 117 TYR A N 1
ATOM 699 C CA . TYR A 1 117 ? 18.969 21.816 -7.534 1.00 54.73 117 TYR A CA 1
ATOM 700 C C . TYR A 1 117 ? 20.242 21.074 -7.086 1.00 54.79 117 TYR A C 1
ATOM 701 O O . TYR A 1 117 ? 21.139 20.784 -7.894 1.00 54.93 117 TYR A O 1
ATOM 710 N N . GLY A 1 118 ? 20.324 20.803 -5.784 1.00 54.50 118 GLY A N 1
ATOM 711 C CA . GLY A 1 118 ? 21.368 19.945 -5.240 1.00 53.64 118 GLY A CA 1
ATOM 712 C C . GLY A 1 118 ? 22.621 20.632 -4.764 1.00 53.21 118 GLY A C 1
ATOM 713 O O . GLY A 1 118 ? 23.533 19.956 -4.293 1.00 53.48 118 GLY A O 1
ATOM 714 N N . SER A 1 119 ? 22.682 21.960 -4.889 1.00 52.58 119 SER A N 1
ATOM 715 C CA . SER A 1 119 ? 23.862 22.736 -4.459 1.00 52.13 119 SER A CA 1
ATOM 716 C C . SER A 1 119 ? 24.315 22.440 -3.031 1.00 51.40 119 SER A C 1
ATOM 717 O O . SER A 1 119 ? 25.521 22.351 -2.764 1.00 51.47 119 SER A O 1
ATOM 720 N N . THR A 1 120 ? 23.339 22.297 -2.133 1.00 50.37 120 THR A N 1
ATOM 721 C CA . THR A 1 120 ? 23.576 22.028 -0.714 1.00 49.59 120 THR A CA 1
ATOM 722 C C . THR A 1 120 ? 23.707 20.513 -0.425 1.00 49.09 120 THR A C 1
ATOM 723 O O . THR A 1 120 ? 23.872 20.111 0.730 1.00 49.09 120 THR A O 1
ATOM 727 N N . ASP A 1 121 ? 23.650 19.701 -1.492 1.00 47.72 121 ASP A N 1
ATOM 728 C CA . ASP A 1 121 ? 23.740 18.244 -1.433 1.00 46.51 121 ASP A CA 1
ATOM 729 C C . ASP A 1 121 ? 24.837 17.652 -2.342 1.00 44.89 121 ASP A C 1
ATOM 730 O O . ASP A 1 121 ? 24.815 16.439 -2.585 1.00 44.76 121 ASP A O 1
ATOM 735 N N . MET A 1 122 ? 25.737 18.479 -2.890 1.00 42.24 122 MET A N 1
ATOM 736 C CA . MET A 1 122 ? 26.763 17.997 -3.813 1.00 40.31 122 MET A CA 1
ATOM 737 C C . MET A 1 122 ? 27.781 17.180 -3.040 1.00 39.05 122 MET A C 1
ATOM 738 O O . MET A 1 122 ? 28.209 17.579 -1.964 1.00 39.10 122 MET A O 1
ATOM 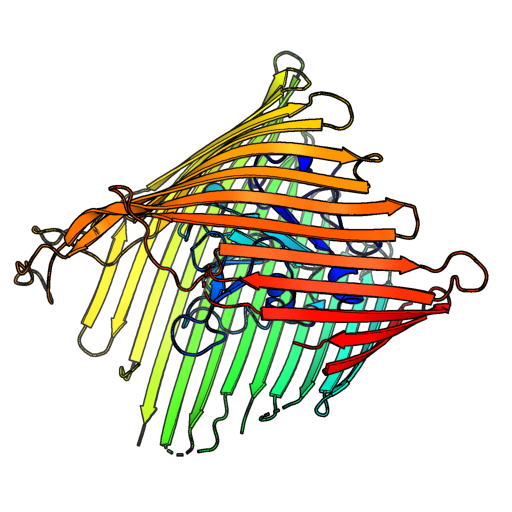743 N N . ASP A 1 123 ? 28.197 16.057 -3.598 1.00 37.69 123 ASP A N 1
ATOM 744 C CA . ASP A 1 123 ? 29.172 15.215 -2.919 1.00 36.44 123 ASP A CA 1
ATOM 745 C C . ASP A 1 123 ? 30.512 15.917 -2.625 1.00 35.83 123 ASP A C 1
ATOM 746 O O . ASP A 1 123 ? 31.109 16.550 -3.516 1.00 36.03 123 ASP A O 1
ATOM 751 N N . ALA A 1 124 ? 30.948 15.819 -1.370 1.00 34.20 124 ALA A N 1
ATOM 752 C CA . ALA A 1 124 ? 32.201 16.422 -0.893 1.00 33.91 124 ALA A CA 1
ATOM 753 C C . ALA A 1 124 ? 33.458 15.956 -1.611 1.00 33.92 124 ALA A C 1
ATOM 754 O O . ALA A 1 124 ? 34.453 16.671 -1.615 1.00 35.11 124 ALA A O 1
ATOM 756 N N . ALA A 1 125 ? 33.418 14.774 -2.215 1.00 34.34 125 ALA A N 1
ATOM 757 C CA . ALA A 1 125 ? 34.587 14.179 -2.879 1.00 35.03 125 ALA A CA 1
ATOM 758 C C . ALA A 1 125 ? 35.151 15.046 -4.012 1.00 35.45 125 ALA A C 1
ATOM 759 O O . ALA A 1 125 ? 36.335 14.960 -4.312 1.00 36.99 125 ALA A O 1
ATOM 761 N N . ILE A 1 126 ? 34.314 15.907 -4.590 1.00 35.55 126 ILE A N 1
ATOM 762 C CA . ILE A 1 126 ? 34.674 16.776 -5.730 1.00 34.57 126 ILE A CA 1
ATOM 763 C C . ILE A 1 126 ? 35.590 17.927 -5.337 1.00 34.40 126 ILE A C 1
ATOM 764 O O . ILE A 1 126 ? 36.295 18.481 -6.202 1.00 33.07 126 ILE A O 1
ATOM 769 N N . TYR A 1 127 ? 35.598 18.263 -4.036 1.00 34.21 127 TYR A N 1
ATOM 770 C CA . TYR A 1 127 ? 36.115 19.560 -3.563 1.00 34.47 127 TYR A CA 1
ATOM 771 C C . TYR A 1 127 ? 37.358 19.404 -2.771 1.00 35.37 127 TYR A C 1
ATOM 772 O O . TYR A 1 127 ? 37.446 18.514 -1.932 1.00 35.67 127 TYR A O 1
ATOM 781 N N . ASP A 1 128 ? 38.333 20.270 -3.034 1.00 36.00 128 ASP A N 1
ATOM 782 C CA . ASP A 1 128 ? 39.558 20.307 -2.258 1.00 35.93 128 ASP A CA 1
ATOM 783 C C . ASP A 1 128 ? 39.263 20.986 -0.898 1.00 36.35 128 ASP A C 1
ATOM 784 O O . ASP A 1 128 ? 39.646 20.492 0.158 1.00 35.13 128 ASP A O 1
ATOM 789 N N . HIS A 1 129 ? 38.571 22.123 -0.943 1.00 36.30 129 HIS A N 1
ATOM 790 C CA . HIS A 1 129 ? 38.196 22.825 0.267 1.00 36.63 129 HIS A CA 1
ATOM 791 C C . HIS A 1 129 ? 37.031 23.787 -0.058 1.00 36.41 129 HIS A C 1
ATOM 792 O O . HIS A 1 129 ? 36.653 23.941 -1.232 1.00 35.80 129 HIS A O 1
ATOM 799 N N . VAL A 1 130 ? 36.503 24.430 0.991 1.00 35.56 130 VAL A N 1
ATOM 800 C CA . VAL A 1 130 ? 35.586 25.561 0.886 1.00 35.36 130 VAL A CA 1
ATOM 801 C C . VAL A 1 130 ? 36.208 26.753 1.591 1.00 35.90 130 VAL A C 1
ATOM 802 O O . VAL A 1 130 ? 36.757 26.639 2.722 1.00 35.90 130 VAL A O 1
ATOM 806 N N . GLU A 1 131 ? 36.098 27.890 0.916 1.00 35.51 131 GLU A N 1
ATOM 807 C CA . GLU A 1 131 ? 36.494 29.193 1.439 1.00 35.40 131 GLU A CA 1
ATOM 808 C C . GLU A 1 131 ? 35.230 29.941 1.873 1.00 35.52 131 GLU A C 1
ATOM 809 O O . GLU A 1 131 ? 34.262 30.015 1.119 1.00 34.72 131 GLU A O 1
ATOM 815 N N . ILE A 1 132 ? 35.253 30.480 3.104 1.00 35.87 132 ILE A N 1
ATOM 816 C CA . ILE A 1 132 ? 34.170 31.260 3.690 1.00 35.37 132 ILE A CA 1
ATOM 817 C C . ILE A 1 132 ? 34.625 32.721 3.869 1.00 35.91 132 ILE A C 1
ATOM 818 O O . ILE A 1 132 ? 35.769 32.989 4.288 1.00 36.20 132 ILE A O 1
ATOM 823 N N . VAL A 1 133 ? 33.703 33.659 3.631 1.00 34.93 133 VAL A N 1
ATOM 824 C CA . VAL A 1 133 ? 33.902 35.078 3.944 1.00 33.49 133 VAL A CA 1
ATOM 825 C C . VAL A 1 133 ? 32.607 35.566 4.569 1.00 33.81 133 VAL A C 1
ATOM 826 O O . VAL A 1 133 ? 31.560 35.557 3.917 1.00 33.88 133 VAL A O 1
ATOM 830 N N . ARG A 1 134 ? 32.678 36.021 5.817 1.00 33.95 134 ARG A N 1
ATOM 831 C CA . ARG A 1 134 ? 31.508 36.508 6.545 1.00 34.50 134 ARG A CA 1
ATOM 832 C C . ARG A 1 134 ? 31.291 38.040 6.396 1.00 34.80 134 ARG A C 1
ATOM 833 O O . ARG A 1 134 ? 32.267 38.818 6.300 1.00 35.34 134 ARG A O 1
ATOM 841 N N . GLY A 1 135 ? 30.023 38.466 6.449 1.00 33.80 135 GLY A N 1
ATOM 842 C CA . GLY A 1 135 ? 29.644 39.847 6.316 1.00 33.00 135 GLY A CA 1
ATOM 843 C C . GLY A 1 135 ? 29.274 40.116 4.843 1.00 34.03 135 GLY A C 1
ATOM 844 O O . GLY A 1 135 ? 29.002 39.208 4.071 1.00 33.24 135 GLY A O 1
ATOM 845 N N . ALA A 1 136 ? 29.239 41.380 4.471 1.00 33.63 136 ALA A N 1
ATOM 846 C CA . ALA A 1 136 ? 28.875 41.792 3.132 1.00 34.45 136 ALA A CA 1
ATOM 847 C C . ALA A 1 136 ? 30.017 41.390 2.212 1.00 34.62 136 ALA A C 1
ATOM 848 O O . ALA A 1 136 ? 31.188 41.558 2.569 1.00 35.71 136 ALA A O 1
ATOM 850 N N . THR A 1 137 ? 29.698 40.804 1.063 1.00 34.27 137 THR A N 1
ATOM 851 C CA . THR A 1 137 ? 30.729 40.319 0.148 1.00 33.44 137 THR A CA 1
ATOM 852 C C . THR A 1 137 ? 30.409 40.719 -1.274 1.00 33.74 137 THR A C 1
ATOM 853 O O . THR A 1 137 ? 30.667 39.962 -2.211 1.00 33.68 137 THR A O 1
ATOM 857 N N . GLY A 1 138 ? 29.839 41.908 -1.447 1.00 34.58 138 GLY A N 1
ATOM 858 C CA . GLY A 1 138 ? 29.274 42.300 -2.757 1.00 33.89 138 GLY A CA 1
ATOM 859 C C . GLY A 1 138 ? 30.226 42.498 -3.910 1.00 34.22 138 GLY A C 1
ATOM 860 O O . GLY A 1 138 ? 29.822 42.402 -5.073 1.00 34.41 138 GLY A O 1
ATOM 861 N N . LEU A 1 139 ? 31.491 42.769 -3.584 1.00 35.46 139 LEU A N 1
ATOM 862 C CA . LEU A 1 139 ? 32.556 43.056 -4.546 1.00 35.06 139 LEU A CA 1
ATOM 863 C C . LEU A 1 139 ? 32.688 41.986 -5.595 1.00 36.05 139 LEU A C 1
ATOM 864 O O . LEU A 1 139 ? 32.749 42.271 -6.804 1.00 35.80 139 LEU A O 1
ATOM 869 N N . MET A 1 140 ? 32.752 40.749 -5.107 1.00 37.47 140 MET A N 1
ATOM 870 C CA . MET A 1 140 ? 32.868 39.565 -5.934 1.00 38.01 140 MET A CA 1
ATOM 871 C C . MET A 1 140 ? 31.505 38.867 -6.142 1.00 38.33 140 MET A C 1
ATOM 872 O O . MET A 1 140 ? 31.291 38.237 -7.190 1.00 38.10 140 MET A O 1
ATOM 877 N N . THR A 1 141 ? 30.575 39.032 -5.187 1.00 36.67 141 THR A N 1
ATOM 878 C CA . THR A 1 141 ? 29.273 38.340 -5.248 1.00 35.88 141 THR A CA 1
ATOM 879 C C . THR A 1 141 ? 28.248 38.947 -6.219 1.00 35.09 141 THR A C 1
ATOM 880 O O . THR A 1 141 ? 27.623 38.209 -6.977 1.00 36.05 141 THR A O 1
ATOM 884 N N . GLY A 1 142 ? 28.036 40.271 -6.147 1.00 33.77 142 GLY A N 1
ATOM 885 C CA . GLY A 1 142 ? 26.892 40.922 -6.765 1.00 31.57 142 GLY A CA 1
ATOM 886 C C . GLY A 1 142 ? 25.762 41.059 -5.758 1.00 30.79 142 GLY A C 1
ATOM 887 O O . GLY A 1 142 ? 25.987 41.510 -4.613 1.00 31.22 142 GLY A O 1
ATOM 888 N N . SER A 1 143 ? 24.553 40.644 -6.142 1.00 29.45 143 SER A N 1
ATOM 889 C CA . SER A 1 143 ? 23.402 40.756 -5.224 1.00 28.79 143 SER A CA 1
ATOM 890 C C . SER A 1 143 ? 23.471 39.687 -4.138 1.00 28.54 143 SER A C 1
ATOM 891 O O . SER A 1 143 ? 24.053 38.605 -4.345 1.00 28.49 143 SER A O 1
ATOM 894 N N . GLY A 1 144 ? 22.926 39.974 -2.971 1.00 28.00 144 GLY A N 1
ATOM 895 C CA . GLY A 1 144 ? 23.002 38.963 -1.912 1.00 28.30 144 GLY A CA 1
ATOM 896 C C . GLY A 1 144 ? 22.744 39.555 -0.551 1.00 29.52 144 GLY A C 1
ATOM 897 O O . GLY A 1 144 ? 22.570 40.778 -0.422 1.00 29.37 144 GLY A O 1
ATOM 898 N N . ASN A 1 145 ? 22.727 38.685 0.466 1.00 30.22 145 ASN A N 1
ATOM 899 C CA . ASN A 1 145 ? 22.586 39.097 1.861 1.00 31.10 145 ASN A CA 1
ATOM 900 C C . ASN A 1 145 ? 23.959 39.208 2.513 1.00 32.09 145 ASN A C 1
ATOM 901 O O . ASN A 1 145 ? 24.905 38.510 2.118 1.00 33.49 145 ASN A O 1
ATOM 906 N N . PRO A 1 146 ? 24.075 40.077 3.538 1.00 32.83 146 PRO A N 1
ATOM 907 C CA . PRO A 1 146 ? 25.350 40.300 4.250 1.00 32.88 146 PRO A CA 1
ATOM 908 C C . PRO A 1 146 ? 25.609 39.195 5.274 1.00 33.54 146 PRO A C 1
ATOM 909 O O . PRO A 1 146 ? 25.916 39.449 6.452 1.00 33.21 146 PRO A O 1
ATOM 913 N N . SER A 1 147 ? 25.479 37.962 4.819 1.00 33.49 147 SER A N 1
ATOM 914 C CA . SER A 1 147 ? 25.706 36.816 5.677 1.00 32.27 147 SER A CA 1
ATOM 915 C C . SER A 1 147 ? 27.110 36.255 5.443 1.00 32.68 147 SER A C 1
ATOM 916 O O . SER A 1 147 ? 27.989 36.460 6.276 1.00 33.21 147 SER A O 1
ATOM 919 N N . ALA A 1 148 ? 27.298 35.493 4.358 1.00 32.52 148 ALA A N 1
ATOM 920 C CA . ALA A 1 148 ? 28.610 34.925 4.002 1.00 32.78 148 ALA A CA 1
ATOM 921 C C . ALA A 1 148 ? 28.700 34.640 2.509 1.00 33.62 148 ALA A C 1
ATOM 922 O O . ALA A 1 148 ? 27.691 34.329 1.895 1.00 33.39 148 ALA A O 1
ATOM 924 N N . ALA A 1 149 ? 29.902 34.745 1.930 1.00 33.82 149 ALA A N 1
ATOM 925 C CA . ALA A 1 149 ? 30.160 34.040 0.684 1.00 34.59 149 ALA A CA 1
ATOM 926 C C . ALA A 1 149 ? 30.805 32.675 0.995 1.00 35.41 149 ALA A C 1
ATOM 927 O O . ALA A 1 149 ? 31.648 32.544 1.916 1.00 36.50 149 ALA A O 1
ATOM 929 N N . VAL A 1 150 ? 30.383 31.665 0.236 1.00 35.58 150 VAL A N 1
ATOM 930 C CA . VAL A 1 150 ? 30.746 30.290 0.464 1.00 35.60 150 VAL A CA 1
ATOM 931 C C . VAL A 1 150 ? 31.218 29.740 -0.893 1.00 36.42 150 VAL A C 1
ATOM 932 O O . VAL A 1 150 ? 30.433 29.614 -1.833 1.00 36.64 150 VAL A O 1
ATOM 936 N N . ASN A 1 151 ? 32.515 29.448 -0.988 1.00 36.10 151 ASN A N 1
ATOM 937 C CA . ASN A 1 151 ? 33.157 29.089 -2.234 1.00 35.37 151 ASN A CA 1
ATOM 938 C C . ASN A 1 151 ? 33.807 27.708 -2.172 1.00 35.26 151 ASN A C 1
ATOM 939 O O . ASN A 1 151 ? 34.875 27.513 -1.582 1.00 35.47 151 ASN A O 1
ATOM 944 N N . PHE A 1 152 ? 33.138 26.742 -2.793 1.00 35.44 152 PHE A N 1
ATOM 945 C CA . PHE A 1 152 ? 33.662 25.383 -2.984 1.00 34.34 152 PHE A CA 1
ATOM 946 C C . PHE A 1 152 ? 34.645 25.308 -4.132 1.00 34.42 152 PHE A C 1
ATOM 947 O O . PHE A 1 152 ? 34.289 25.549 -5.292 1.00 33.26 152 PHE A O 1
ATOM 955 N N . VAL A 1 153 ? 35.872 24.911 -3.803 1.00 34.36 153 VAL A N 1
ATOM 956 C CA . VAL A 1 153 ? 36.929 24.874 -4.780 1.00 34.21 153 VAL A CA 1
ATOM 957 C C . VAL A 1 153 ? 37.119 23.430 -5.210 1.00 35.13 153 VAL A C 1
ATOM 958 O O . VAL A 1 153 ? 37.435 22.578 -4.365 1.00 35.11 153 VAL A O 1
ATOM 962 N N . ARG A 1 154 ? 36.907 23.161 -6.504 1.00 34.21 154 ARG A N 1
ATOM 963 C CA . ARG A 1 154 ? 36.967 21.804 -7.018 1.00 35.59 154 ARG A CA 1
ATOM 964 C C . ARG A 1 154 ? 38.408 21.316 -7.158 1.00 35.68 154 ARG A C 1
ATOM 965 O O . ARG A 1 154 ? 39.309 22.085 -7.526 1.00 35.80 154 ARG A O 1
ATOM 973 N N . LYS A 1 155 ? 38.603 20.026 -6.883 1.00 36.02 155 LYS A N 1
ATOM 974 C CA . LYS A 1 155 ? 39.836 19.293 -7.213 1.00 35.97 155 LYS A CA 1
ATOM 975 C C . LYS A 1 155 ? 40.238 19.467 -8.674 1.00 35.88 155 LYS A C 1
ATOM 976 O O . LYS A 1 155 ? 39.378 19.483 -9.587 1.00 36.01 155 LYS A O 1
ATOM 982 N N . ARG A 1 156 ? 41.553 19.554 -8.886 1.00 35.52 156 ARG A N 1
ATOM 983 C CA . ARG A 1 156 ? 42.156 19.702 -10.212 1.00 35.47 156 ARG A CA 1
ATOM 984 C C . ARG A 1 156 ? 43.128 18.541 -10.431 1.00 34.46 156 ARG A C 1
ATOM 985 O O . ARG A 1 156 ? 43.612 17.959 -9.446 1.00 32.72 156 ARG A O 1
ATOM 993 N N . PRO A 1 157 ? 43.428 18.200 -11.710 1.00 33.90 157 PRO A N 1
ATOM 994 C CA . PRO A 1 157 ? 44.297 17.047 -11.985 1.00 34.52 157 PRO A CA 1
ATOM 995 C C . PRO A 1 157 ? 45.726 17.242 -11.474 1.00 35.72 157 PRO A C 1
ATOM 996 O O . PRO A 1 157 ? 46.228 18.360 -11.432 1.00 35.17 157 PRO A O 1
ATOM 1000 N N . LEU A 1 158 ? 46.361 16.156 -11.064 1.00 37.58 158 LEU A N 1
ATOM 1001 C CA . LEU A 1 158 ? 47.750 16.214 -10.630 1.00 39.53 158 LEU A CA 1
ATOM 1002 C C . LEU A 1 158 ? 48.598 15.942 -11.840 1.00 40.47 158 LEU A C 1
ATOM 1003 O O . LEU A 1 158 ? 48.076 15.553 -12.880 1.00 41.64 158 LEU A O 1
ATOM 1008 N N . ARG A 1 159 ? 49.899 16.176 -11.736 1.00 42.34 159 ARG A N 1
ATOM 1009 C CA . ARG A 1 159 ? 50.789 15.938 -12.867 1.00 43.58 159 ARG A CA 1
ATOM 1010 C C . ARG A 1 159 ? 51.267 14.514 -12.924 1.00 43.95 159 ARG A C 1
ATOM 1011 O O . ARG A 1 159 ? 51.730 14.045 -13.975 1.00 43.63 159 ARG A O 1
ATOM 1019 N N . GLU A 1 160 ? 51.187 13.826 -11.790 1.00 44.47 160 GLU A N 1
ATOM 1020 C CA . GLU A 1 160 ? 51.449 12.379 -11.794 1.00 45.93 160 GLU A CA 1
ATOM 1021 C C . GLU A 1 160 ? 50.242 11.563 -11.300 1.00 45.45 160 GLU A C 1
ATOM 1022 O O . GLU A 1 160 ? 49.278 12.124 -10.752 1.00 45.80 160 GLU A O 1
ATOM 1028 N N . PHE A 1 161 ? 50.306 10.258 -11.540 1.00 44.33 161 PHE A N 1
ATOM 1029 C CA . PHE A 1 161 ? 49.257 9.335 -11.179 1.00 43.68 161 PHE A CA 1
ATOM 1030 C C . PHE A 1 161 ? 49.041 9.346 -9.679 1.00 42.87 161 PHE A C 1
ATOM 1031 O O . PHE A 1 161 ? 49.987 9.389 -8.891 1.00 42.58 161 PHE A O 1
ATOM 1039 N N . ALA A 1 162 ? 47.773 9.333 -9.301 1.00 41.76 162 ALA A N 1
ATOM 1040 C CA . ALA A 1 162 ? 47.375 9.280 -7.919 1.00 41.51 162 ALA A CA 1
ATOM 1041 C C . ALA A 1 162 ? 46.020 8.652 -7.899 1.00 40.87 162 ALA A C 1
ATOM 1042 O O . ALA A 1 162 ? 45.217 8.859 -8.816 1.00 42.02 162 ALA A O 1
ATOM 1044 N N . ALA A 1 163 ? 45.760 7.890 -6.854 1.00 40.47 163 ALA A N 1
ATOM 1045 C CA . ALA A 1 163 ? 44.449 7.286 -6.653 1.00 40.21 163 ALA A CA 1
ATOM 1046 C C . ALA A 1 163 ? 44.097 7.236 -5.152 1.00 39.88 163 ALA A C 1
ATOM 1047 O O . ALA A 1 163 ? 44.950 6.920 -4.340 1.00 39.22 163 ALA A O 1
ATOM 1049 N N . THR A 1 164 ? 42.849 7.599 -4.826 1.00 40.01 164 THR A N 1
ATOM 1050 C CA . THR A 1 164 ? 42.274 7.453 -3.495 1.00 41.49 164 THR A CA 1
ATOM 1051 C C . THR A 1 164 ? 40.865 6.842 -3.551 1.00 40.58 164 THR A C 1
ATOM 1052 O O . THR A 1 164 ? 40.030 7.222 -4.372 1.00 41.21 164 THR A O 1
ATOM 1056 N N . PHE A 1 165 ? 40.610 5.938 -2.621 1.00 39.28 165 PHE A N 1
ATOM 1057 C CA . PHE A 1 165 ? 39.348 5.244 -2.511 1.00 38.24 165 PHE A CA 1
ATOM 1058 C C . PHE A 1 165 ? 38.894 5.300 -1.063 1.00 37.84 165 PHE A C 1
ATOM 1059 O O . PHE A 1 165 ? 39.707 5.225 -0.139 1.00 36.67 165 PHE A O 1
ATOM 1067 N N . ASN A 1 166 ? 37.582 5.441 -0.896 1.00 37.98 166 ASN A N 1
ATOM 1068 C CA . ASN A 1 166 ? 36.921 5.351 0.395 1.00 38.19 166 ASN A CA 1
ATOM 1069 C C . ASN A 1 166 ? 35.724 4.443 0.342 1.00 38.22 166 ASN A C 1
ATOM 1070 O O . ASN A 1 166 ? 34.982 4.443 -0.645 1.00 37.28 166 ASN A O 1
ATOM 1075 N N . ALA A 1 167 ? 35.552 3.666 1.411 1.00 38.61 167 ALA A N 1
ATOM 1076 C CA . ALA A 1 167 ? 34.373 2.840 1.578 1.00 39.59 167 ALA A CA 1
ATOM 1077 C C . ALA A 1 167 ? 33.863 3.027 2.987 1.00 40.25 167 ALA A C 1
ATOM 1078 O O . ALA A 1 167 ? 34.628 2.831 3.928 1.00 41.20 167 ALA A O 1
ATOM 1080 N N . SER A 1 168 ? 32.588 3.398 3.137 1.00 40.87 168 SER A N 1
ATOM 1081 C CA . SER A 1 168 ? 32.002 3.671 4.472 1.00 41.54 168 SER A CA 1
ATOM 1082 C C . SER A 1 168 ? 30.731 2.883 4.752 1.00 41.70 168 SER A C 1
ATOM 1083 O O . SER A 1 168 ? 29.966 2.576 3.841 1.00 40.52 168 SER A O 1
ATOM 1086 N N . VAL A 1 169 ? 30.487 2.626 6.034 1.00 42.61 169 VAL A N 1
ATOM 1087 C CA . VAL A 1 169 ? 29.214 2.079 6.495 1.00 43.88 169 VAL A CA 1
ATOM 1088 C C . VAL A 1 169 ? 28.779 2.844 7.734 1.00 44.95 169 VAL A C 1
ATOM 1089 O O . VAL A 1 169 ? 29.603 3.455 8.420 1.00 45.54 169 VAL A O 1
ATOM 1093 N N . GLY A 1 170 ? 27.486 2.831 8.027 1.00 46.06 170 GLY A N 1
ATOM 1094 C CA . GLY A 1 170 ? 26.980 3.641 9.122 1.00 47.28 170 GLY A CA 1
ATOM 1095 C C . GLY A 1 170 ? 25.590 3.256 9.567 1.00 48.56 170 GLY A C 1
ATOM 1096 O O . GLY A 1 170 ? 24.961 2.384 8.969 1.00 47.74 170 GLY A O 1
ATOM 1097 N N . SER A 1 171 ? 25.133 3.911 10.635 1.00 49.96 171 SER A N 1
ATOM 1098 C CA . SER A 1 171 ? 23.778 3.757 11.182 1.00 51.22 171 SER A CA 1
ATOM 1099 C C . SER A 1 171 ? 22.729 3.917 10.086 1.00 51.77 171 SER A C 1
ATOM 1100 O O . SER A 1 171 ? 22.940 4.658 9.130 1.00 51.23 171 SER A O 1
ATOM 1103 N N . TRP A 1 172 ? 21.604 3.222 10.241 1.00 53.06 172 TRP A N 1
ATOM 1104 C CA . TRP A 1 172 ? 20.468 3.291 9.304 1.00 54.05 172 TRP A CA 1
ATOM 1105 C C . TRP A 1 172 ? 20.819 2.775 7.912 1.00 53.70 172 TRP A C 1
ATOM 1106 O O . TRP A 1 172 ? 20.397 3.342 6.901 1.00 53.94 172 TRP A O 1
ATOM 1117 N N . ASP A 1 173 ? 21.592 1.695 7.859 1.00 52.94 173 ASP A N 1
ATOM 1118 C CA . ASP A 1 173 ? 21.959 1.087 6.573 1.00 52.48 173 ASP A CA 1
ATOM 1119 C C . ASP A 1 173 ? 22.627 2.060 5.584 1.00 50.94 173 ASP A C 1
ATOM 1120 O O . ASP A 1 173 ? 22.474 1.952 4.363 1.00 50.88 173 ASP A O 1
ATOM 1125 N N . TYR A 1 174 ? 23.376 3.005 6.125 1.00 49.28 174 TYR A N 1
ATOM 1126 C C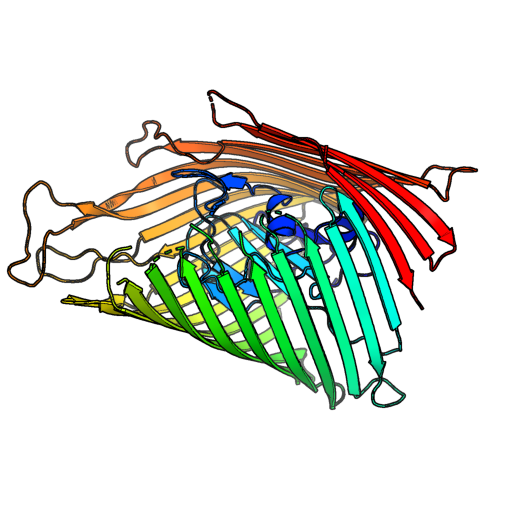A . TYR A 1 174 ? 24.146 3.910 5.293 1.00 47.59 174 TYR A CA 1
ATOM 1127 C C . TYR A 1 174 ? 25.367 3.201 4.735 1.00 45.96 174 TYR A C 1
ATOM 1128 O O . TYR A 1 174 ? 26.083 2.520 5.464 1.00 44.41 174 TYR A O 1
ATOM 1137 N N . VAL A 1 175 ? 25.583 3.384 3.432 1.00 45.14 175 VAL A N 1
ATOM 1138 C CA . VAL A 1 175 ? 26.761 2.878 2.721 1.00 44.44 175 VAL A CA 1
ATOM 1139 C C . VAL A 1 175 ? 27.275 3.953 1.755 1.00 44.44 175 VAL A C 1
ATOM 1140 O O . VAL A 1 175 ? 26.488 4.654 1.129 1.00 44.69 175 VAL A O 1
ATOM 1144 N N . ARG A 1 176 ? 28.591 4.089 1.647 1.00 43.96 176 ARG A N 1
ATOM 1145 C CA . ARG A 1 176 ? 29.186 5.050 0.732 1.00 44.49 176 ARG A CA 1
ATOM 1146 C C . ARG A 1 176 ? 30.489 4.538 0.121 1.00 44.10 176 ARG A C 1
ATOM 1147 O O . ARG A 1 176 ? 31.303 3.918 0.806 1.00 44.64 176 ARG A O 1
ATOM 1155 N N . GLY A 1 177 ? 30.701 4.820 -1.158 1.00 43.50 177 GLY A N 1
ATOM 1156 C CA . GLY A 1 177 ? 31.995 4.549 -1.763 1.00 43.46 177 GLY A CA 1
ATOM 1157 C C . GLY A 1 177 ? 32.404 5.722 -2.624 1.00 43.57 177 GLY A C 1
ATOM 1158 O O . GLY A 1 177 ? 31.555 6.354 -3.249 1.00 44.02 177 GLY A O 1
ATOM 1159 N N . ASP A 1 178 ? 33.692 6.035 -2.672 1.00 43.14 178 ASP A N 1
ATOM 1160 C CA . ASP A 1 178 ? 34.156 6.975 -3.691 1.00 42.90 178 ASP A CA 1
ATOM 1161 C C . ASP A 1 178 ? 35.515 6.620 -4.274 1.00 42.15 178 ASP A C 1
ATOM 1162 O O . ASP A 1 178 ? 36.292 5.904 -3.662 1.00 41.99 178 ASP A O 1
ATOM 1167 N N . ALA A 1 179 ? 35.786 7.167 -5.456 1.00 41.46 179 ALA A N 1
ATOM 1168 C CA . ALA A 1 179 ? 37.025 6.958 -6.173 1.00 41.36 179 ALA A CA 1
ATOM 1169 C C . ALA A 1 179 ? 37.515 8.285 -6.717 1.00 41.54 179 ALA A C 1
ATOM 1170 O O . ALA A 1 179 ? 36.739 9.097 -7.211 1.00 41.71 179 ALA A O 1
ATOM 1172 N N . ASP A 1 180 ? 38.823 8.496 -6.634 1.00 41.68 180 ASP A N 1
ATOM 1173 C CA . ASP A 1 180 ? 39.452 9.734 -7.063 1.00 41.49 180 ASP A CA 1
ATOM 1174 C C . ASP A 1 180 ? 40.744 9.310 -7.726 1.00 41.42 180 ASP A C 1
ATOM 1175 O O . ASP A 1 180 ? 41.654 8.794 -7.072 1.00 41.50 180 ASP A O 1
ATOM 1180 N N . ILE A 1 181 ? 40.798 9.472 -9.046 1.00 41.18 181 ILE A N 1
ATOM 1181 C CA . ILE A 1 181 ? 41.948 9.043 -9.836 1.00 41.53 181 ILE A CA 1
ATOM 1182 C C . ILE A 1 181 ? 42.462 10.153 -10.796 1.00 41.34 181 ILE A C 1
ATOM 1183 O O . ILE A 1 181 ? 41.712 10.648 -11.637 1.00 40.00 181 ILE A O 1
ATOM 1188 N N . SER A 1 182 ? 43.749 10.509 -10.646 1.00 41.68 182 SER A N 1
ATOM 1189 C CA . SER A 1 182 ? 44.494 11.361 -11.576 1.00 41.58 182 SER A CA 1
ATOM 1190 C C . SER A 1 182 ? 45.327 10.554 -12.525 1.00 42.50 182 SER A C 1
ATOM 1191 O O . SER A 1 182 ? 46.256 9.876 -12.109 1.00 42.83 182 SER A O 1
ATOM 1194 N N . VAL A 1 183 ? 45.030 10.673 -13.810 1.00 43.11 183 VAL A N 1
ATOM 1195 C CA . VAL A 1 183 ? 45.818 10.032 -14.837 1.00 44.45 183 VAL A CA 1
ATOM 1196 C C . VAL A 1 183 ? 46.458 11.070 -15.762 1.00 45.06 183 VAL A C 1
ATOM 1197 O O . VAL A 1 183 ? 45.736 11.774 -16.463 1.00 45.20 183 VAL A O 1
ATOM 1201 N N . PRO A 1 184 ? 47.811 11.167 -15.772 1.00 45.93 184 PRO A N 1
ATOM 1202 C CA . PRO A 1 184 ? 48.474 11.937 -16.845 1.00 46.43 184 PRO A CA 1
ATOM 1203 C C . PRO A 1 184 ? 48.073 11.360 -18.211 1.00 46.94 184 PRO A C 1
ATOM 1204 O O . PRO A 1 184 ? 47.957 10.140 -18.349 1.00 46.70 184 PRO A O 1
ATOM 1208 N N . ILE A 1 185 ? 47.793 12.236 -19.172 1.00 47.75 185 ILE A N 1
ATOM 1209 C CA . ILE A 1 185 ? 47.360 11.847 -20.517 1.00 49.31 185 ILE A CA 1
ATOM 1210 C C . ILE A 1 185 ? 48.568 11.770 -21.459 1.00 50.25 185 ILE A C 1
ATOM 1211 O O . ILE A 1 185 ? 48.582 10.988 -22.410 1.00 50.53 185 ILE A O 1
ATOM 1216 N N . THR A 1 186 ? 49.564 12.612 -21.194 1.00 51.05 186 THR A N 1
ATOM 1217 C CA . THR A 1 186 ? 50.894 12.457 -21.743 1.00 51.22 186 THR A CA 1
ATOM 1218 C C . THR A 1 186 ? 51.797 12.176 -20.540 1.00 52.58 186 THR A C 1
ATOM 1219 O O . THR A 1 186 ? 51.406 12.425 -19.389 1.00 52.54 186 THR A O 1
ATOM 1223 N N . GLU A 1 187 ? 52.986 11.635 -20.797 1.00 54.33 187 GLU A N 1
ATOM 1224 C CA . GLU A 1 187 ? 53.922 11.212 -19.738 1.00 56.38 187 GLU A CA 1
ATOM 1225 C C . GLU A 1 187 ? 54.330 12.345 -18.778 1.00 56.58 187 GLU A C 1
ATOM 1226 O O . GLU A 1 187 ? 54.192 12.192 -17.552 1.00 57.23 187 GLU A O 1
ATOM 1232 N N . ASP A 1 188 ? 54.801 13.473 -19.333 1.00 56.75 188 ASP A N 1
ATOM 1233 C CA . ASP A 1 188 ? 55.156 14.687 -18.544 1.00 56.83 188 ASP A CA 1
ATOM 1234 C C . ASP A 1 188 ? 54.027 15.251 -17.672 1.00 56.50 188 ASP A C 1
ATOM 1235 O O . ASP A 1 188 ? 54.287 15.850 -16.616 1.00 56.97 188 ASP A O 1
ATOM 1240 N N . GLY A 1 189 ? 52.779 15.073 -18.114 1.00 55.88 189 GLY A N 1
ATOM 1241 C CA . GLY A 1 189 ? 51.615 15.629 -17.390 1.00 54.64 189 GLY A CA 1
ATOM 1242 C C . GLY A 1 189 ? 51.169 16.967 -17.959 1.00 53.41 189 GLY A C 1
ATOM 1243 O O . GLY A 1 189 ? 50.342 17.642 -17.362 1.00 53.81 189 GLY A O 1
ATOM 1244 N N . ARG A 1 190 ? 51.737 17.342 -19.108 1.00 52.31 190 ARG A N 1
ATOM 1245 C CA . ARG A 1 190 ? 51.298 18.493 -19.914 1.00 51.40 190 ARG A CA 1
ATOM 1246 C C . ARG A 1 190 ? 49.800 18.420 -20.242 1.00 48.92 190 ARG A C 1
ATOM 1247 O O . ARG A 1 190 ? 49.116 19.436 -20.222 1.00 48.21 190 ARG A O 1
ATOM 1255 N N . ILE A 1 191 ? 49.319 17.222 -20.577 1.00 46.46 191 ILE A N 1
ATOM 1256 C CA . ILE A 1 191 ? 47.891 16.942 -20.575 1.00 44.35 191 ILE A CA 1
ATOM 1257 C C . ILE A 1 191 ? 47.595 15.971 -19.426 1.00 43.80 191 ILE A C 1
ATOM 1258 O O . ILE A 1 191 ? 48.210 14.918 -19.308 1.00 44.02 191 ILE A O 1
ATOM 1263 N N . ARG A 1 192 ? 46.672 16.353 -18.565 1.00 42.69 192 ARG A N 1
ATOM 1264 C CA . ARG A 1 192 ? 46.387 15.617 -17.350 1.00 41.83 192 ARG A CA 1
ATOM 1265 C C . ARG A 1 192 ? 44.862 15.522 -17.081 1.00 41.02 192 ARG A C 1
ATOM 1266 O O . ARG A 1 192 ? 44.110 16.450 -17.374 1.00 39.25 192 ARG A O 1
ATOM 1274 N N . SER A 1 193 ? 44.406 14.391 -16.538 1.00 40.60 193 SER A N 1
ATOM 1275 C CA . SER A 1 193 ? 42.974 14.246 -16.222 1.00 40.51 193 SER A CA 1
ATOM 1276 C C . SER A 1 193 ? 42.755 13.816 -14.786 1.00 39.99 193 SER A C 1
ATOM 1277 O O . SER A 1 193 ? 43.688 13.346 -14.139 1.00 40.35 193 SER A O 1
ATOM 1280 N N . ARG A 1 194 ? 41.536 14.017 -14.274 1.00 39.23 194 ARG A N 1
ATOM 1281 C CA . ARG A 1 194 ? 41.188 13.574 -12.929 1.00 39.06 194 ARG A CA 1
ATOM 1282 C C . ARG A 1 194 ? 39.724 13.186 -12.914 1.00 40.34 194 ARG A C 1
ATOM 1283 O O . ARG A 1 194 ? 38.882 13.918 -13.465 1.00 40.77 194 ARG A O 1
ATOM 1291 N N . LEU A 1 195 ? 39.423 12.025 -12.326 1.00 40.68 195 LEU A N 1
ATOM 1292 C CA . LEU A 1 195 ? 38.057 11.529 -12.268 1.00 42.11 195 LEU A CA 1
ATOM 1293 C C . LEU A 1 195 ? 37.678 11.242 -10.822 1.00 42.28 195 LEU A C 1
ATOM 1294 O O . LEU A 1 195 ? 38.424 10.563 -10.088 1.00 42.29 195 LEU A O 1
ATOM 1299 N N . VAL A 1 196 ? 36.520 11.774 -10.415 1.00 41.75 196 VAL A N 1
ATOM 1300 C CA . VAL A 1 196 ? 35.916 11.458 -9.117 1.00 40.86 196 VAL A CA 1
ATOM 1301 C C . VAL A 1 196 ? 34.522 10.860 -9.292 1.00 40.99 196 VAL A C 1
ATOM 1302 O O . VAL A 1 196 ? 33.720 11.335 -10.084 1.00 41.15 196 VAL A O 1
ATOM 1306 N N . ALA A 1 197 ? 34.237 9.802 -8.546 1.00 40.75 197 ALA A N 1
ATOM 1307 C CA . ALA A 1 197 ? 32.929 9.195 -8.584 1.00 40.77 197 ALA A CA 1
ATOM 1308 C C . ALA A 1 197 ? 32.597 8.808 -7.160 1.00 41.22 197 ALA A C 1
ATOM 1309 O O . ALA A 1 197 ? 33.468 8.403 -6.395 1.00 40.69 197 ALA A O 1
ATOM 1311 N N . ALA A 1 198 ? 31.339 8.989 -6.797 1.00 41.82 198 ALA A N 1
ATOM 1312 C CA . ALA A 1 198 ? 30.864 8.619 -5.495 1.00 42.97 198 ALA A CA 1
ATOM 1313 C C . ALA A 1 198 ? 29.462 8.045 -5.617 1.00 44.12 198 ALA A C 1
ATOM 1314 O O . ALA A 1 198 ? 28.713 8.371 -6.524 1.00 42.94 198 ALA A O 1
ATOM 1316 N N . TYR A 1 199 ? 29.139 7.176 -4.676 1.00 46.47 199 TYR A N 1
ATOM 1317 C CA . TYR A 1 199 ? 27.814 6.677 -4.493 1.00 48.87 199 TYR A CA 1
ATOM 1318 C C . TYR A 1 199 ? 27.557 6.661 -2.992 1.00 49.51 199 TYR A C 1
ATOM 1319 O O . TYR A 1 199 ? 28.501 6.492 -2.195 1.00 49.32 199 TYR A O 1
ATOM 1328 N N . SER A 1 200 ? 26.298 6.894 -2.618 1.00 50.27 200 SER A N 1
ATOM 1329 C CA . SER A 1 200 ? 25.805 6.639 -1.271 1.00 52.09 200 SER A CA 1
ATOM 1330 C C . SER A 1 200 ? 24.326 6.252 -1.262 1.00 53.77 200 SER A C 1
ATOM 1331 O O . SER A 1 200 ? 23.583 6.596 -2.174 1.00 53.41 200 SER A O 1
ATOM 1334 N N . GLN A 1 201 ? 23.927 5.521 -0.222 1.00 55.87 201 GLN A N 1
ATOM 1335 C CA . GLN A 1 201 ? 22.551 5.083 0.000 1.00 58.95 201 GLN A CA 1
ATOM 1336 C C . GLN A 1 201 ? 22.265 5.214 1.483 1.00 60.05 201 GLN A C 1
ATOM 1337 O O . GLN A 1 201 ? 23.198 5.203 2.287 1.00 60.21 201 GLN A O 1
ATOM 1343 N N . GLY A 1 202 ? 20.988 5.319 1.848 1.00 61.65 202 GLY A N 1
ATOM 1344 C CA . GLY A 1 202 ? 20.616 5.425 3.256 1.00 64.52 202 GLY A CA 1
ATOM 1345 C C . GLY A 1 202 ? 19.153 5.664 3.596 1.00 66.57 202 GLY A C 1
ATOM 1346 O O . GLY A 1 202 ? 18.286 5.717 2.709 1.00 66.75 202 GLY A O 1
ATOM 1347 N N . ASP A 1 203 ? 18.888 5.755 4.905 1.00 67.97 203 ASP A N 1
ATOM 1348 C CA . ASP A 1 203 ? 17.610 6.230 5.457 1.00 69.18 203 ASP A CA 1
ATOM 1349 C C . ASP A 1 203 ? 17.756 6.563 6.943 1.00 69.57 203 ASP A C 1
ATOM 1350 O O . ASP A 1 203 ? 18.651 7.318 7.332 1.00 69.90 203 ASP A O 1
ATOM 1355 N N . LEU A 1 209 ? 12.201 6.043 4.553 1.00 68.84 209 LEU A N 1
ATOM 1356 C CA . LEU A 1 209 ? 12.843 7.315 4.227 1.00 68.49 209 LEU A CA 1
ATOM 1357 C C . LEU A 1 209 ? 14.109 7.157 3.363 1.00 68.25 209 LEU A C 1
ATOM 1358 O O . LEU A 1 209 ? 15.049 7.951 3.497 1.00 68.28 209 LEU A O 1
ATOM 1360 N N . ASP A 1 210 ? 14.128 6.159 2.469 1.00 67.57 210 ASP A N 1
ATOM 1361 C CA . ASP A 1 210 ? 15.352 5.817 1.714 1.00 66.88 210 ASP A CA 1
ATOM 1362 C C . ASP A 1 210 ? 15.813 6.845 0.652 1.00 65.79 210 ASP A C 1
ATOM 1363 O O . ASP A 1 210 ? 15.012 7.421 -0.083 1.00 66.05 210 ASP A O 1
ATOM 1368 N N . THR A 1 211 ? 17.123 7.075 0.608 1.00 64.28 211 THR A N 1
ATOM 1369 C CA . THR A 1 211 ? 17.726 8.034 -0.305 1.00 62.29 211 THR A CA 1
ATOM 1370 C C . THR A 1 211 ? 18.987 7.448 -0.964 1.00 60.58 211 THR A C 1
ATOM 1371 O O . THR A 1 211 ? 19.683 6.637 -0.362 1.00 59.80 211 THR A O 1
ATOM 1375 N N . ARG A 1 212 ? 19.253 7.831 -2.212 1.00 58.41 212 ARG A N 1
ATOM 1376 C CA . ARG A 1 212 ? 20.496 7.441 -2.872 1.00 56.73 212 ARG A CA 1
ATOM 1377 C C . ARG A 1 212 ? 21.086 8.553 -3.752 1.00 54.90 212 ARG A C 1
ATOM 1378 O O . ARG A 1 212 ? 20.363 9.387 -4.278 1.00 54.25 212 ARG A O 1
ATOM 1386 N N . ARG A 1 213 ? 22.402 8.536 -3.911 1.00 52.63 213 ARG A N 1
ATOM 1387 C CA . ARG A 1 213 ? 23.098 9.610 -4.583 1.00 51.15 213 ARG A CA 1
ATOM 1388 C C . ARG A 1 213 ? 24.204 9.067 -5.444 1.00 49.51 213 ARG A C 1
ATOM 1389 O O . ARG A 1 213 ? 24.983 8.251 -4.995 1.00 47.97 213 ARG A O 1
ATOM 1397 N N . ARG A 1 214 ? 24.242 9.526 -6.688 1.00 48.61 214 ARG A N 1
ATOM 1398 C CA . ARG A 1 214 ? 25.293 9.186 -7.634 1.00 48.93 214 ARG A CA 1
ATOM 1399 C C . ARG A 1 214 ? 25.919 10.464 -8.170 1.00 46.87 214 ARG A C 1
ATOM 1400 O O . ARG A 1 214 ? 25.203 11.370 -8.584 1.00 45.88 214 ARG A O 1
ATOM 1408 N N . THR A 1 215 ? 27.260 10.493 -8.186 1.00 45.67 215 THR A N 1
ATOM 1409 C CA . THR A 1 215 ? 28.069 11.651 -8.557 1.00 43.99 215 THR A CA 1
ATOM 1410 C C . THR A 1 215 ? 29.265 11.264 -9.430 1.00 43.17 215 THR A C 1
ATOM 1411 O O . THR A 1 215 ? 29.999 10.335 -9.145 1.00 43.56 215 THR A O 1
ATOM 1415 N N . PHE A 1 216 ? 29.450 11.991 -10.507 1.00 42.38 216 PHE A N 1
ATOM 1416 C CA . PHE A 1 216 ? 30.602 11.826 -11.331 1.00 41.98 216 PHE A CA 1
ATOM 1417 C C . PHE A 1 216 ? 31.203 13.211 -11.555 1.00 40.72 216 PHE A C 1
ATOM 1418 O O . PHE A 1 216 ? 30.487 14.196 -11.687 1.00 39.55 216 PHE A O 1
ATOM 1426 N N . TYR A 1 217 ? 32.527 13.286 -11.569 1.00 39.84 217 TYR A N 1
ATOM 1427 C CA . TYR A 1 217 ? 33.198 14.517 -11.934 1.00 38.88 217 TYR A CA 1
ATOM 1428 C C . TYR A 1 217 ? 3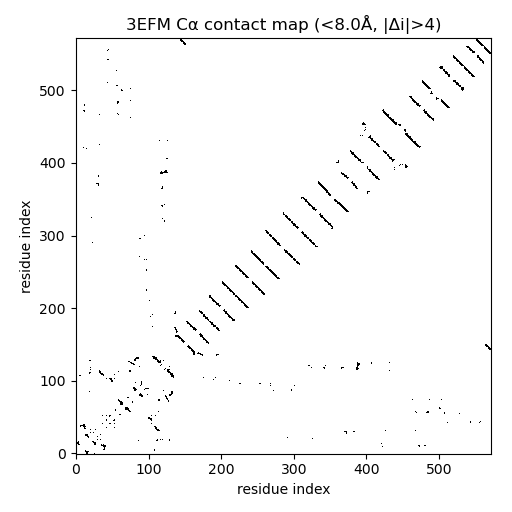4.503 14.206 -12.677 1.00 38.69 217 TYR A C 1
ATOM 1429 O O . TYR A 1 217 ? 35.374 13.512 -12.146 1.00 38.48 217 TYR A O 1
ATOM 1438 N N . GLY A 1 218 ? 34.604 14.683 -13.921 1.00 38.60 218 GLY A N 1
ATOM 1439 C CA . GLY A 1 218 ? 35.769 14.435 -14.769 1.00 38.97 218 GLY A CA 1
ATOM 1440 C C . GLY A 1 218 ? 36.360 15.743 -15.256 1.00 40.20 218 GLY A C 1
ATOM 1441 O O . GLY A 1 218 ? 35.634 16.596 -15.740 1.00 41.00 218 GLY A O 1
ATOM 1442 N N . VAL A 1 219 ? 37.674 15.904 -15.136 1.00 41.39 219 VAL A N 1
ATOM 1443 C CA . VAL A 1 219 ? 38.348 17.148 -15.531 1.00 42.46 219 VAL A CA 1
ATOM 1444 C C . VAL A 1 219 ? 39.630 16.869 -16.332 1.00 43.46 219 VAL A C 1
ATOM 1445 O O . VAL A 1 219 ? 40.413 15.990 -15.959 1.00 43.77 219 VAL A O 1
ATOM 1449 N N . VAL A 1 220 ? 39.813 17.578 -17.455 1.00 43.90 220 VAL A N 1
ATOM 1450 C CA . VAL A 1 220 ? 41.086 17.572 -18.194 1.00 43.54 220 VAL A CA 1
ATOM 1451 C C . VAL A 1 220 ? 41.713 18.977 -18.277 1.00 43.66 220 VAL A C 1
ATOM 1452 O O . VAL A 1 220 ? 41.032 19.947 -18.633 1.00 42.79 220 VAL A O 1
ATOM 1456 N N . SER A 1 221 ? 43.012 19.075 -17.972 1.00 43.55 221 SER A N 1
ATOM 1457 C CA . SER A 1 221 ? 43.780 20.299 -18.194 1.00 43.80 221 SER A CA 1
ATOM 1458 C C . SER A 1 221 ? 44.867 20.052 -19.209 1.00 43.89 221 SER A C 1
ATOM 1459 O O . SER A 1 221 ? 45.511 19.016 -19.174 1.00 43.89 221 SER A O 1
ATOM 1462 N N . ALA A 1 222 ? 45.080 21.026 -20.090 1.00 43.82 222 ALA A N 1
ATOM 1463 C CA . ALA A 1 222 ? 46.139 20.976 -21.055 1.00 44.63 222 ALA A CA 1
ATOM 1464 C C . ALA A 1 222 ? 46.940 22.288 -21.035 1.00 45.09 222 ALA A C 1
ATOM 1465 O O . ALA A 1 222 ? 46.379 23.371 -21.146 1.00 44.96 222 ALA A O 1
ATOM 1467 N N . ASP A 1 223 ? 48.251 22.174 -20.848 1.00 45.56 223 ASP A N 1
ATOM 1468 C CA . ASP A 1 223 ? 49.167 23.284 -21.027 1.00 45.68 223 ASP A CA 1
ATOM 1469 C C . ASP A 1 223 ? 49.320 23.511 -22.515 1.00 45.82 223 ASP A C 1
ATOM 1470 O O . ASP A 1 223 ? 50.059 22.787 -23.167 1.00 46.16 223 ASP A O 1
ATOM 1475 N N . LEU A 1 224 ? 48.608 24.501 -23.062 1.00 45.85 224 LEU A N 1
ATOM 1476 C CA . LEU A 1 224 ? 48.680 24.759 -24.496 1.00 45.31 224 LEU A CA 1
ATOM 1477 C C . LEU A 1 224 ? 50.056 25.375 -24.807 1.00 45.55 224 LEU A C 1
ATOM 1478 O O . LEU A 1 224 ? 50.595 25.178 -25.878 1.00 45.67 224 LEU A O 1
ATOM 1483 N N . THR A 1 225 ? 50.615 26.095 -23.831 1.00 45.56 225 THR A N 1
ATOM 1484 C CA . THR A 1 225 ? 51.999 26.561 -23.844 1.00 45.00 225 THR A CA 1
ATOM 1485 C C . THR A 1 225 ? 52.474 26.415 -22.394 1.00 45.53 225 THR A C 1
ATOM 1486 O O . THR A 1 225 ? 51.662 26.091 -21.524 1.00 46.19 225 THR A O 1
ATOM 1490 N N . PRO A 1 226 ? 53.773 26.649 -22.108 1.00 45.82 226 PRO A N 1
ATOM 1491 C CA . PRO A 1 226 ? 54.124 26.660 -20.670 1.00 45.92 226 PRO A CA 1
ATOM 1492 C C . PRO A 1 226 ? 53.375 27.720 -19.869 1.00 46.43 226 PRO A C 1
ATOM 1493 O O . PRO A 1 226 ? 53.408 27.667 -18.625 1.00 47.13 226 PRO A O 1
ATOM 1497 N N . ASP A 1 227 ? 52.703 28.666 -20.539 1.00 45.82 227 ASP A N 1
ATOM 1498 C CA . ASP A 1 227 ? 51.995 29.723 -19.791 1.00 46.47 227 ASP A CA 1
ATOM 1499 C C . ASP A 1 227 ? 50.453 29.808 -20.024 1.00 45.58 227 ASP A C 1
ATOM 1500 O O . ASP A 1 227 ? 49.792 30.701 -19.485 1.00 45.34 227 ASP A O 1
ATOM 1505 N N . THR A 1 228 ? 49.912 28.856 -20.787 1.00 44.23 228 THR A N 1
ATOM 1506 C CA . THR A 1 228 ? 48.506 28.802 -21.187 1.00 44.10 228 THR A CA 1
ATOM 1507 C C . THR A 1 228 ? 47.904 27.457 -20.785 1.00 44.35 228 THR A C 1
ATOM 1508 O O . THR A 1 228 ? 48.286 26.404 -21.347 1.00 44.92 228 THR A O 1
ATOM 1512 N N . VAL A 1 229 ? 46.970 27.495 -19.838 1.00 42.93 229 VAL A N 1
ATOM 1513 C CA . VAL A 1 229 ? 46.249 26.309 -19.422 1.00 43.01 229 VAL A CA 1
ATOM 1514 C C . VAL A 1 229 ? 44.778 26.363 -19.878 1.00 42.94 229 VAL A C 1
ATOM 1515 O O . VAL A 1 229 ? 44.061 27.313 -19.620 1.00 43.59 229 VAL A O 1
ATOM 1519 N N . LEU A 1 230 ? 44.369 25.341 -20.601 1.00 43.03 230 LEU A N 1
ATOM 1520 C CA . LEU A 1 230 ? 42.973 25.082 -20.904 1.00 43.66 230 LEU A CA 1
ATOM 1521 C C . LEU A 1 230 ? 42.480 23.938 -20.037 1.00 43.56 230 LEU A C 1
ATOM 1522 O O . LEU A 1 230 ? 43.035 22.847 -20.083 1.00 43.80 230 LEU A O 1
ATOM 1527 N N . THR A 1 231 ? 41.433 24.194 -19.278 1.00 43.26 231 THR A N 1
ATOM 1528 C CA . THR A 1 231 ? 40.768 23.176 -18.503 1.00 43.55 231 THR A CA 1
ATOM 1529 C C . THR A 1 231 ? 39.302 22.996 -18.929 1.00 44.23 231 THR A C 1
ATOM 1530 O O . THR A 1 231 ? 38.582 23.965 -19.139 1.00 44.87 231 THR A O 1
ATOM 1534 N N . THR A 1 232 ? 38.866 21.745 -19.029 1.00 44.67 232 THR A N 1
ATOM 1535 C CA . THR A 1 232 ? 37.468 21.407 -19.328 1.00 44.57 232 THR A CA 1
ATOM 1536 C C . THR A 1 232 ? 37.012 20.375 -18.311 1.00 42.95 232 THR A C 1
ATOM 1537 O O . THR A 1 232 ? 37.798 19.523 -17.885 1.00 42.06 232 THR A O 1
ATOM 1541 N N . SER A 1 233 ? 35.747 20.446 -17.917 1.00 41.14 233 SER A N 1
ATOM 1542 C CA . SER A 1 233 ? 35.236 19.462 -17.019 1.00 41.20 233 SER A CA 1
ATOM 1543 C C . SER A 1 233 ? 33.724 19.259 -17.147 1.00 40.69 233 SER A C 1
ATOM 1544 O O . SER A 1 233 ? 32.988 20.113 -17.678 1.00 39.03 233 SER A O 1
ATOM 1547 N N . VAL A 1 234 ? 33.286 18.092 -16.684 1.00 40.65 234 VAL A N 1
ATOM 1548 C CA . VAL A 1 234 ? 31.864 17.797 -16.572 1.00 41.62 234 VAL A CA 1
ATOM 1549 C C . VAL A 1 234 ? 31.601 17.299 -15.144 1.00 41.66 234 VAL A C 1
ATOM 1550 O O . VAL A 1 234 ? 32.364 16.519 -14.593 1.00 42.93 234 VAL A O 1
ATOM 1554 N N . GLU A 1 235 ? 30.546 17.799 -14.543 1.00 41.57 235 GLU A N 1
ATOM 1555 C CA . GLU A 1 235 ? 30.115 17.390 -13.226 1.00 42.62 235 GLU A CA 1
ATOM 1556 C C . GLU A 1 235 ? 28.664 16.868 -13.342 1.00 42.76 235 GLU A C 1
ATOM 1557 O O . GLU A 1 235 ? 27.823 17.449 -14.047 1.00 42.10 235 GLU A O 1
ATOM 1563 N N . TYR A 1 236 ? 28.363 15.774 -12.657 1.00 42.74 236 TYR A N 1
ATOM 1564 C CA . TYR A 1 236 ? 27.024 15.206 -12.715 1.00 43.34 236 TYR A CA 1
ATOM 1565 C C . TYR A 1 236 ? 26.595 14.705 -11.320 1.00 43.34 236 TYR A C 1
ATOM 1566 O O . TYR A 1 236 ? 27.355 14.043 -10.640 1.00 43.35 236 TYR A O 1
ATOM 1575 N N . GLN A 1 237 ? 25.393 15.061 -10.881 1.00 43.62 237 GLN A N 1
ATOM 1576 C CA . GLN A 1 237 ? 24.807 14.420 -9.708 1.00 43.60 237 GLN A CA 1
ATOM 1577 C C . GLN A 1 237 ? 23.327 14.073 -9.856 1.00 44.14 237 GLN A C 1
ATOM 1578 O O . GLN A 1 237 ? 22.543 14.847 -10.375 1.00 42.96 237 GLN A O 1
ATOM 1584 N N . HIS A 1 238 ? 22.980 12.873 -9.394 1.00 45.26 238 HIS A N 1
ATOM 1585 C CA . HIS A 1 238 ? 21.611 12.425 -9.260 1.00 46.12 238 HIS A CA 1
ATOM 1586 C C . HIS A 1 238 ? 21.272 12.135 -7.792 1.00 46.67 238 HIS A C 1
ATOM 1587 O O . HIS A 1 238 ? 21.873 11.261 -7.186 1.00 46.08 238 HIS A O 1
ATOM 1594 N N . ASN A 1 239 ? 20.315 12.862 -7.224 1.00 48.44 239 ASN A N 1
ATOM 1595 C CA . ASN A 1 239 ? 19.804 12.549 -5.876 1.00 51.29 239 ASN A CA 1
ATOM 1596 C C . ASN A 1 239 ? 18.361 12.026 -5.929 1.00 52.11 239 ASN A C 1
ATOM 1597 O O . ASN A 1 239 ? 17.479 12.688 -6.454 1.00 52.06 239 ASN A O 1
ATOM 1602 N N . HIS A 1 240 ? 18.146 10.803 -5.442 1.00 53.80 240 HIS A N 1
ATOM 1603 C CA . HIS A 1 240 ? 16.807 10.199 -5.347 1.00 55.25 240 HIS A CA 1
ATOM 1604 C C . HIS A 1 240 ? 16.437 9.963 -3.891 1.00 56.59 240 HIS A C 1
ATOM 1605 O O . HIS A 1 240 ? 17.264 9.520 -3.091 1.00 56.86 240 HIS A O 1
ATOM 1612 N N . SER A 1 241 ? 15.187 10.247 -3.553 1.00 58.46 241 SER A N 1
ATOM 1613 C CA . SER A 1 241 ? 14.655 9.955 -2.227 1.00 60.03 241 SER A CA 1
ATOM 1614 C C . SER A 1 241 ? 13.184 9.567 -2.299 1.00 61.33 241 SER A C 1
ATOM 1615 O O . SER A 1 241 ? 12.447 10.026 -3.177 1.00 61.43 241 SER A O 1
ATOM 1618 N N . ASN A 1 242 ? 12.758 8.711 -1.374 1.00 62.99 242 ASN A N 1
ATOM 1619 C CA . ASN A 1 242 ? 11.353 8.303 -1.298 1.00 64.06 242 ASN A CA 1
ATOM 1620 C C . ASN A 1 242 ? 10.891 7.894 0.096 1.00 64.58 242 ASN A C 1
ATOM 1621 O O . ASN A 1 242 ? 11.658 7.941 1.061 1.00 64.56 242 ASN A O 1
ATOM 1626 N N . GLY A 1 243 ? 9.622 7.501 0.176 1.00 65.31 243 GLY A N 1
ATOM 1627 C CA . GLY A 1 243 ? 8.986 7.079 1.420 1.00 65.90 243 GLY A CA 1
ATOM 1628 C C . GLY A 1 243 ? 7.519 7.460 1.414 1.00 66.09 243 GLY A C 1
ATOM 1629 O O . GLY A 1 243 ? 7.190 8.637 1.260 1.00 66.31 243 GLY A O 1
ATOM 1630 N N . PRO A 1 269 ? 0.629 8.699 2.134 1.00 67.69 257 PRO A N 1
ATOM 1631 C CA . PRO A 1 269 ? 1.206 9.377 0.965 1.00 67.77 257 PRO A CA 1
ATOM 1632 C C . PRO A 1 269 ? 2.704 9.091 0.746 1.00 67.60 257 PRO A C 1
ATOM 1633 O O . PRO A 1 269 ? 3.562 9.678 1.415 1.00 67.63 257 PRO A O 1
ATOM 1635 N N . TRP A 1 270 ? 3.005 8.193 -0.196 1.00 67.43 258 TRP A N 1
ATOM 1636 C CA . TRP A 1 270 ? 4.385 7.943 -0.636 1.00 67.14 258 TRP A CA 1
ATOM 1637 C C . TRP A 1 270 ? 4.915 9.161 -1.405 1.00 66.82 258 TRP A C 1
ATOM 1638 O O . TRP A 1 270 ? 4.286 9.595 -2.371 1.00 66.97 258 TRP A O 1
ATOM 1640 N N . ALA A 1 271 ? 6.048 9.718 -0.961 1.00 66.43 259 ALA A N 1
ATOM 1641 C CA . ALA A 1 271 ? 6.628 10.945 -1.545 1.00 65.58 259 ALA A CA 1
ATOM 1642 C C . ALA A 1 271 ? 7.252 10.718 -2.926 1.00 65.36 259 ALA A C 1
ATOM 1643 O O . ALA A 1 271 ? 6.526 10.677 -3.920 1.00 65.81 259 ALA A O 1
ATOM 1645 N N . ARG A 1 272 ? 8.576 10.569 -2.991 1.00 64.40 260 ARG A N 1
ATOM 1646 C CA . ARG A 1 272 ? 9.327 10.377 -4.260 1.00 63.64 260 ARG A CA 1
ATOM 1647 C C . ARG A 1 272 ? 9.836 11.688 -4.911 1.00 62.86 260 ARG A C 1
ATOM 1648 O O . ARG A 1 272 ? 9.068 12.441 -5.514 1.00 62.75 260 ARG A O 1
ATOM 1656 N N . GLN A 1 273 ? 11.143 11.923 -4.799 1.00 61.39 261 GLN A N 1
ATOM 1657 C CA . GLN A 1 273 ? 11.771 13.171 -5.229 1.00 60.84 261 GLN A CA 1
ATOM 1658 C C . GLN A 1 273 ? 13.096 12.873 -5.937 1.00 59.26 261 GLN A C 1
AT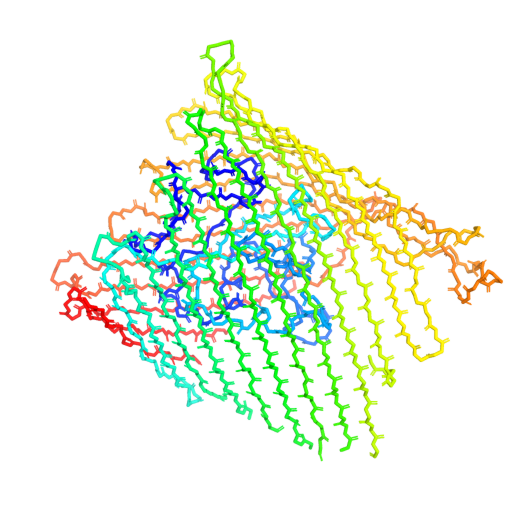OM 1659 O O . GLN A 1 273 ? 14.004 12.303 -5.326 1.00 59.58 261 GLN A O 1
ATOM 1665 N N . ASP A 1 274 ? 13.188 13.244 -7.216 1.00 57.22 262 ASP A N 1
ATOM 1666 C CA . ASP A 1 274 ? 14.416 13.134 -8.014 1.00 55.55 262 ASP A CA 1
ATOM 1667 C C . ASP A 1 274 ? 15.002 14.492 -8.425 1.00 54.50 262 ASP A C 1
ATOM 1668 O O . ASP A 1 274 ? 14.293 15.366 -8.918 1.00 54.21 262 ASP A O 1
ATOM 1673 N N . THR A 1 275 ? 16.305 14.646 -8.236 1.00 53.58 263 THR A N 1
ATOM 1674 C CA . THR A 1 275 ? 17.057 15.828 -8.682 1.00 52.87 263 THR A CA 1
ATOM 1675 C C . THR A 1 275 ? 18.257 15.3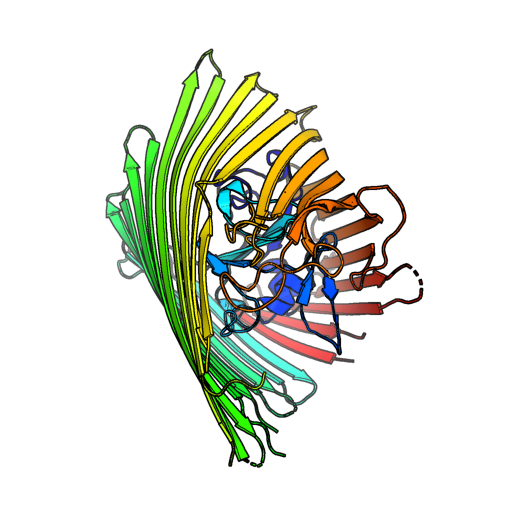67 -9.494 1.00 52.12 263 THR A C 1
ATOM 1676 O O . THR A 1 275 ? 18.984 14.479 -9.078 1.00 52.23 263 THR A O 1
ATOM 1680 N N . GLU A 1 276 ? 18.422 15.944 -10.677 1.00 51.18 264 GLU A N 1
ATOM 1681 C CA . GLU A 1 276 ? 19.542 15.629 -11.546 1.00 50.71 264 GLU A CA 1
ATOM 1682 C C . GLU A 1 276 ? 20.176 16.953 -12.011 1.00 49.52 264 GLU A C 1
ATOM 1683 O O . GLU A 1 276 ? 19.464 17.897 -12.344 1.00 49.64 264 GLU A O 1
ATOM 1689 N N . ALA A 1 277 ? 21.502 17.037 -11.999 1.00 48.19 265 ALA A N 1
ATOM 1690 C CA . ALA A 1 277 ? 22.193 18.250 -12.437 1.00 47.47 265 ALA A CA 1
ATOM 1691 C C . ALA A 1 277 ? 23.524 17.940 -13.131 1.00 46.67 265 ALA A C 1
ATOM 1692 O O . ALA A 1 277 ? 24.325 17.160 -12.618 1.00 47.02 265 ALA A O 1
ATOM 1694 N N . THR A 1 278 ? 23.735 18.535 -14.301 1.00 45.43 266 THR A N 1
ATOM 1695 C CA . THR A 1 278 ? 24.990 18.442 -15.026 1.00 44.98 266 THR A CA 1
ATOM 1696 C C . THR A 1 278 ? 25.555 19.839 -15.215 1.00 44.78 266 THR A C 1
ATOM 1697 O O . THR A 1 278 ? 24.849 20.737 -15.669 1.00 45.02 266 THR A O 1
ATOM 1701 N N . THR A 1 279 ? 26.827 20.020 -14.883 1.00 44.64 267 THR A N 1
ATOM 1702 C CA . THR A 1 279 ? 27.525 21.277 -15.127 1.00 44.51 267 THR A CA 1
ATOM 1703 C C . THR A 1 279 ? 28.679 21.027 -16.078 1.00 45.16 267 THR A C 1
ATOM 1704 O O . THR A 1 279 ? 29.542 20.183 -15.812 1.00 44.72 267 THR A O 1
ATOM 1708 N N . TYR A 1 280 ? 28.687 21.771 -17.180 1.00 46.06 268 TYR A N 1
ATOM 1709 C CA . TYR A 1 280 ? 29.849 21.856 -18.069 1.00 48.33 268 TYR A CA 1
ATOM 1710 C C . TYR A 1 280 ? 30.627 23.126 -17.749 1.00 49.18 268 TYR A C 1
ATOM 1711 O O . TYR A 1 280 ? 30.063 24.209 -17.654 1.00 49.47 268 TYR A O 1
ATOM 1720 N N . PHE A 1 281 ? 31.928 22.964 -17.567 1.00 50.24 269 PHE A N 1
ATOM 1721 C CA . PHE A 1 281 ? 32.800 24.024 -17.080 1.00 50.97 269 PHE A CA 1
ATOM 1722 C C . PHE A 1 281 ? 34.033 24.069 -18.003 1.00 51.36 269 PHE A C 1
ATOM 1723 O O . PHE A 1 281 ? 34.458 23.042 -18.572 1.00 50.66 269 PHE A O 1
ATOM 1731 N N . VAL A 1 282 ? 34.558 25.277 -18.184 1.00 51.72 270 VAL A N 1
ATOM 1732 C CA . VAL A 1 282 ? 35.732 25.514 -19.012 1.00 52.27 270 VAL A CA 1
ATOM 1733 C C . VAL A 1 282 ? 36.417 26.786 -18.538 1.00 52.33 270 VAL A C 1
ATOM 1734 O O . VAL A 1 282 ? 35.757 27.802 -18.290 1.00 51.46 270 VAL A O 1
ATOM 1738 N N . ASP A 1 283 ? 37.733 26.712 -18.358 1.00 52.72 271 ASP A N 1
ATOM 1739 C CA . ASP A 1 283 ? 38.506 27.923 -18.110 1.00 53.22 271 ASP A CA 1
ATOM 1740 C C . ASP A 1 283 ? 39.821 27.969 -18.870 1.00 52.89 271 ASP A C 1
ATOM 1741 O O . ASP A 1 283 ? 40.416 26.931 -19.183 1.00 52.95 271 ASP A O 1
ATOM 1746 N N . LEU A 1 284 ? 40.244 29.183 -19.206 1.00 52.19 272 LEU A N 1
ATOM 1747 C CA . LEU A 1 284 ? 41.460 29.377 -19.954 1.00 51.72 272 LEU A CA 1
ATOM 1748 C C . LEU A 1 284 ? 42.261 30.410 -19.210 1.00 51.43 272 LEU A C 1
ATOM 1749 O O . LEU A 1 284 ? 41.756 31.455 -18.817 1.00 51.32 272 LEU A O 1
ATOM 1754 N N . THR A 1 285 ? 43.519 30.076 -18.996 1.00 51.04 273 THR A N 1
ATOM 1755 C CA . THR A 1 285 ? 44.433 30.906 -18.257 1.00 50.27 273 THR A CA 1
ATOM 1756 C C . THR A 1 285 ? 45.650 31.168 -19.125 1.00 48.96 273 THR A C 1
ATOM 1757 O O . THR A 1 285 ? 46.127 30.276 -19.840 1.00 48.86 273 THR A O 1
ATOM 1761 N N . HIS A 1 286 ? 46.106 32.414 -19.107 1.00 47.45 274 HIS A N 1
ATOM 1762 C CA . HIS A 1 286 ? 47.310 32.782 -19.796 1.00 46.89 274 HIS A CA 1
ATOM 1763 C C . HIS A 1 286 ? 48.109 33.801 -19.001 1.00 46.45 274 HIS A C 1
ATOM 1764 O O . HIS A 1 286 ? 47.581 34.824 -18.602 1.00 46.35 274 HIS A O 1
ATOM 1771 N N . ARG A 1 287 ? 49.388 33.520 -18.794 1.00 45.84 275 ARG A N 1
ATOM 1772 C CA . ARG A 1 287 ? 50.267 34.431 -18.111 1.00 45.62 275 ARG A CA 1
ATOM 1773 C C . ARG A 1 287 ? 51.177 35.025 -19.194 1.00 45.39 275 ARG A C 1
ATOM 1774 O O . ARG A 1 287 ? 51.851 34.292 -19.918 1.00 44.92 275 ARG A O 1
ATOM 1782 N N . PHE A 1 288 ? 51.134 36.347 -19.372 1.00 44.59 276 PHE A N 1
ATOM 1783 C CA . PHE A 1 288 ? 52.086 37.007 -20.267 1.00 44.41 276 PHE A CA 1
ATOM 1784 C C . PHE A 1 288 ? 53.478 37.042 -19.624 1.00 44.39 276 PHE A C 1
ATOM 1785 O O . PHE A 1 288 ? 53.588 36.923 -18.409 1.00 44.13 276 PHE A O 1
ATOM 1793 N N . THR A 1 289 ? 54.534 37.211 -20.420 1.00 45.39 277 THR A N 1
ATOM 1794 C CA . THR A 1 289 ? 55.887 37.242 -19.824 1.00 46.65 277 THR A CA 1
ATOM 1795 C C . THR A 1 289 ? 56.125 38.386 -18.848 1.00 46.26 277 THR A C 1
ATOM 1796 O O . THR A 1 289 ? 57.126 38.381 -18.146 1.00 46.93 277 THR A O 1
ATOM 1800 N N . ASN A 1 290 ? 55.207 39.351 -18.788 1.00 45.91 278 ASN A N 1
ATOM 1801 C CA . ASN A 1 290 ? 55.263 40.353 -17.742 1.00 45.10 278 ASN A CA 1
ATOM 1802 C C . ASN A 1 290 ? 54.529 39.963 -16.474 1.00 45.99 278 ASN A C 1
ATOM 1803 O O . ASN A 1 290 ? 54.436 40.763 -15.531 1.00 46.56 278 ASN A O 1
ATOM 1808 N N . ASP A 1 291 ? 54.012 38.732 -16.442 1.00 46.07 279 ASP A N 1
ATOM 1809 C CA . ASP A 1 291 ? 53.220 38.253 -15.307 1.00 46.72 279 ASP A CA 1
ATOM 1810 C C . ASP A 1 291 ? 51.828 38.865 -15.225 1.00 46.15 279 ASP A C 1
ATOM 1811 O O . ASP A 1 291 ? 51.129 38.645 -14.242 1.00 45.58 279 ASP A O 1
ATOM 1816 N N . TRP A 1 292 ? 51.419 39.641 -16.234 1.00 45.35 280 TRP A N 1
ATOM 1817 C CA . TRP A 1 292 ? 49.986 39.955 -16.341 1.00 45.37 280 TRP A CA 1
ATOM 1818 C C . TRP A 1 292 ? 49.304 38.626 -16.659 1.00 45.84 280 TRP A C 1
ATOM 1819 O O . TRP A 1 292 ? 49.877 37.785 -17.347 1.00 45.31 280 TRP A O 1
ATOM 1830 N N . LYS A 1 293 ? 48.114 38.422 -16.104 1.00 47.82 281 LYS A N 1
ATOM 1831 C CA . LYS A 1 293 ? 47.372 37.155 -16.285 1.00 49.89 281 LYS A CA 1
ATOM 1832 C C . LYS A 1 293 ? 45.974 37.401 -16.842 1.00 49.16 281 LYS A C 1
ATOM 1833 O O . LYS A 1 293 ? 45.231 38.262 -16.365 1.00 49.38 281 LYS A O 1
ATOM 1839 N N . LEU A 1 294 ? 45.622 36.640 -17.855 1.00 49.40 282 LEU A N 1
ATOM 1840 C CA . LEU A 1 294 ? 44.261 36.613 -18.337 1.00 50.05 282 LEU A CA 1
ATOM 1841 C C . LEU A 1 294 ? 43.592 35.313 -17.874 1.00 49.79 282 LEU A C 1
ATOM 1842 O O . LEU A 1 294 ? 44.192 34.244 -17.962 1.00 48.35 282 LEU A O 1
ATOM 1847 N N . ARG A 1 295 ? 42.377 35.420 -17.337 1.00 49.95 283 ARG A N 1
ATOM 1848 C CA . ARG A 1 295 ? 41.541 34.249 -17.089 1.00 50.82 283 ARG A CA 1
ATOM 1849 C C . ARG A 1 295 ? 40.132 34.428 -17.661 1.00 49.85 283 ARG A C 1
ATOM 1850 O O . ARG A 1 295 ? 39.491 35.465 -17.465 1.00 50.22 283 ARG A O 1
ATOM 1858 N N . ALA A 1 296 ? 39.664 33.394 -18.344 1.00 48.48 284 ALA A N 1
ATOM 1859 C CA . ALA A 1 296 ? 38.320 33.324 -18.884 1.00 47.79 284 ALA A CA 1
ATOM 1860 C C . ALA A 1 296 ? 37.694 32.030 -18.366 1.00 47.80 284 ALA A C 1
ATOM 1861 O O . ALA A 1 296 ? 38.293 30.952 -18.497 1.00 47.71 284 ALA A O 1
ATOM 1863 N N . ALA A 1 297 ? 36.516 32.144 -17.744 1.00 47.08 285 ALA A N 1
ATOM 1864 C CA . ALA A 1 297 ? 35.810 30.977 -17.240 1.00 46.36 285 ALA A CA 1
ATOM 1865 C C . ALA A 1 297 ? 34.340 30.988 -17.677 1.00 46.56 285 ALA A C 1
ATOM 1866 O O . ALA A 1 297 ? 33.674 32.038 -17.697 1.00 46.11 285 ALA A O 1
ATOM 1868 N N . TYR A 1 298 ? 33.850 29.811 -18.037 1.00 46.55 286 TYR A N 1
ATOM 1869 C CA . TYR A 1 298 ? 32.454 29.630 -18.405 1.00 46.84 286 TYR A CA 1
ATOM 1870 C C . TYR A 1 298 ? 31.912 28.334 -17.800 1.00 45.93 286 TYR A C 1
ATOM 1871 O O . TYR A 1 298 ? 32.606 27.312 -17.764 1.00 45.88 286 TYR A O 1
ATOM 1880 N N . SER A 1 299 ? 30.659 28.407 -17.355 1.00 43.80 287 SER A N 1
ATOM 1881 C CA . SER A 1 299 ? 29.928 27.296 -16.802 1.00 42.32 287 SER A CA 1
ATOM 1882 C C . SER A 1 299 ? 28.472 27.271 -17.306 1.00 41.11 287 SER A C 1
ATOM 1883 O O . SER A 1 299 ? 27.817 28.303 -17.378 1.00 40.76 287 SER A O 1
ATOM 1886 N N . HIS A 1 300 ? 28.125 26.083 -17.523 1.00 35.10 288 HIS A N 1
ATOM 1887 C CA . HIS A 1 300 ? 26.755 25.893 -17.955 1.00 34.33 288 HIS A CA 1
ATOM 1888 C C . HIS A 1 300 ? 26.109 24.726 -17.210 1.00 33.92 288 HIS A C 1
ATOM 1889 O O . HIS A 1 300 ? 26.632 23.613 -17.203 1.00 31.13 288 HIS A O 1
ATOM 1896 N N . THR A 1 301 ? 24.959 24.986 -16.599 1.00 34.74 289 THR A N 1
ATOM 1897 C CA . THR A 1 301 ? 24.271 23.962 -15.828 1.00 35.92 289 THR A CA 1
ATOM 1898 C C . THR A 1 301 ? 22.838 23.668 -16.249 1.00 36.85 289 THR A C 1
ATOM 1899 O O . THR A 1 301 ? 22.029 24.579 -16.431 1.00 37.72 289 THR A O 1
ATOM 1903 N N . ASP A 1 302 ? 22.532 22.379 -16.374 1.00 38.41 290 ASP A N 1
ATOM 1904 C CA . ASP A 1 302 ? 21.195 21.920 -16.728 1.00 40.65 290 ASP A CA 1
ATOM 1905 C C . ASP A 1 302 ? 20.681 21.184 -15.500 1.00 41.03 290 ASP A C 1
ATOM 1906 O O . ASP A 1 302 ? 21.367 20.322 -14.955 1.00 41.58 290 ASP A O 1
ATOM 1911 N N . GLY A 1 303 ? 19.516 21.555 -15.182 1.00 43.62 291 GLY A N 1
ATOM 1912 C CA . GLY A 1 303 ? 19.049 20.906 -13.952 1.00 43.84 291 GLY A CA 1
ATOM 1913 C C . GLY A 1 303 ? 17.643 20.351 -14.156 1.00 44.82 291 GLY A C 1
ATOM 1914 O O . GLY A 1 303 ? 16.844 20.900 -14.912 1.00 44.34 291 GLY A O 1
ATOM 1915 N N . ARG A 1 304 ? 17.335 19.254 -13.492 1.00 45.76 292 ARG A N 1
ATOM 1916 C CA . ARG A 1 304 ? 16.014 18.638 -13.640 1.00 47.84 292 ARG A CA 1
ATOM 1917 C C . ARG A 1 304 ? 15.493 18.210 -12.270 1.00 47.91 292 ARG A C 1
ATOM 1918 O O . ARG A 1 304 ? 16.194 17.545 -11.518 1.00 47.36 292 ARG A O 1
ATOM 1926 N N . TYR A 1 305 ? 14.280 18.632 -11.945 1.00 49.25 293 TYR A N 1
ATOM 1927 C CA . TYR A 1 305 ? 13.641 18.262 -10.692 1.00 51.53 293 TYR A CA 1
ATOM 1928 C C . TYR A 1 305 ? 12.269 17.577 -10.928 1.00 52.27 293 TYR A C 1
ATOM 1929 O O . TYR A 1 305 ? 11.558 17.898 -11.875 1.00 52.62 293 TYR A O 1
ATOM 1938 N N . LEU A 1 306 ? 11.910 16.642 -10.055 1.00 53.42 294 LEU A N 1
ATOM 1939 C CA . LEU A 1 306 ? 10.749 15.780 -10.264 1.00 55.25 294 LEU A CA 1
ATOM 1940 C C . LEU A 1 306 ? 10.248 15.234 -8.935 1.00 55.75 294 LEU A C 1
ATOM 1941 O O . LEU A 1 306 ? 10.945 14.467 -8.272 1.00 55.48 294 LEU A O 1
ATOM 1946 N N . MET A 1 307 ? 9.038 15.643 -8.558 1.00 56.98 295 MET A N 1
ATOM 1947 C CA . MET A 1 307 ? 8.446 15.298 -7.267 1.00 58.44 295 MET A CA 1
ATOM 1948 C C . MET A 1 307 ? 7.031 14.723 -7.412 1.00 58.91 295 MET A C 1
ATOM 1949 O O . MET A 1 307 ? 6.168 15.310 -8.060 1.00 58.75 295 MET A O 1
ATOM 1954 N N . LYS A 1 308 ? 6.815 13.559 -6.809 1.00 60.12 296 LYS A N 1
ATOM 1955 C CA . LYS A 1 308 ? 5.505 12.900 -6.769 1.00 61.08 296 LYS A CA 1
ATOM 1956 C C . LYS A 1 308 ? 4.932 12.922 -5.352 1.00 61.74 296 LYS A C 1
ATOM 1957 O O . LYS A 1 308 ? 5.691 12.983 -4.384 1.00 61.90 296 LYS A O 1
ATOM 1963 N N . HIS A 1 309 ? 3.607 12.883 -5.217 1.00 62.30 297 HIS A N 1
ATOM 1964 C CA . HIS A 1 309 ? 2.985 12.675 -3.897 1.00 63.02 297 HIS A CA 1
ATOM 1965 C C . HIS A 1 309 ? 1.802 11.727 -3.953 1.00 63.13 297 HIS A C 1
ATOM 1966 O O . HIS A 1 309 ? 1.057 11.726 -4.936 1.00 63.35 297 HIS A O 1
ATOM 1973 N N . VAL A 1 310 ? 1.649 10.924 -2.895 1.00 63.35 298 VAL A N 1
ATOM 1974 C CA . VAL A 1 310 ? 0.624 9.867 -2.793 1.00 63.48 298 VAL A CA 1
ATOM 1975 C C . VAL A 1 310 ? 0.483 9.042 -4.071 1.00 63.52 298 VAL A C 1
ATOM 1976 O O . VAL A 1 310 ? -0.504 8.328 -4.248 1.00 63.69 298 VAL A O 1
ATOM 1978 N N . PHE A 1 329 ? -1.222 11.827 -7.254 1.00 58.02 301 PHE A N 1
ATOM 1979 C CA . PHE A 1 329 ? -2.070 12.877 -6.702 1.00 58.20 301 PHE A CA 1
ATOM 1980 C C . PHE A 1 329 ? -1.442 14.281 -6.796 1.00 58.04 301 PHE A C 1
ATOM 1981 O O . PHE A 1 329 ? -2.138 15.240 -7.118 1.00 58.02 301 PHE A O 1
ATOM 1983 N N . SER A 1 330 ? -0.145 14.405 -6.520 1.00 57.85 302 SER A N 1
ATOM 1984 C CA . SER A 1 330 ? 0.578 15.660 -6.785 1.00 57.71 302 SER A CA 1
ATOM 1985 C C . SER A 1 330 ? 1.878 15.419 -7.568 1.00 57.75 302 SER A C 1
ATOM 1986 O O . SER A 1 330 ? 2.606 14.447 -7.323 1.00 57.75 302 SER A O 1
ATOM 1988 N N . ASN A 1 331 ? 2.149 16.309 -8.518 1.00 57.31 303 ASN A N 1
ATOM 1989 C CA . ASN A 1 331 ? 3.303 16.191 -9.389 1.00 56.89 303 ASN A CA 1
ATOM 1990 C C . ASN A 1 331 ? 4.018 17.530 -9.628 1.00 56.21 303 ASN A C 1
ATOM 1991 O O . ASN A 1 331 ? 3.401 18.534 -9.960 1.00 55.94 303 ASN A O 1
ATOM 1996 N N . TYR A 1 332 ? 5.330 17.525 -9.425 1.00 55.42 304 TYR A N 1
ATOM 1997 C CA . TYR A 1 332 ? 6.168 18.710 -9.583 1.00 54.70 304 TYR A CA 1
ATOM 1998 C C . TYR A 1 332 ? 7.244 18.441 -10.616 1.00 53.17 304 TYR A C 1
ATOM 1999 O O . TYR A 1 332 ? 7.992 17.483 -10.487 1.00 52.62 304 TYR A O 1
ATOM 2008 N N . ASP A 1 333 ? 7.319 19.284 -11.637 1.00 51.33 305 ASP A N 1
ATOM 2009 C CA . ASP A 1 333 ? 8.285 19.100 -12.704 1.00 50.01 305 ASP A CA 1
ATOM 2010 C C . ASP A 1 333 ? 9.033 20.423 -12.923 1.00 48.58 305 ASP A C 1
ATOM 2011 O O . ASP A 1 333 ? 8.456 21.417 -13.355 1.00 47.74 305 ASP A O 1
ATOM 2016 N N . GLY A 1 334 ? 10.318 20.426 -12.589 1.00 47.02 306 GLY A N 1
ATOM 2017 C CA . GLY A 1 334 ? 11.135 21.623 -12.683 1.00 45.53 306 GLY A CA 1
ATOM 2018 C C . GLY A 1 334 ? 12.350 21.473 -13.578 1.00 43.98 306 GLY A C 1
ATOM 2019 O O . GLY A 1 334 ? 12.984 20.426 -13.601 1.00 44.21 306 GLY A O 1
ATOM 2020 N N . ASN A 1 335 ? 12.661 22.518 -14.330 1.00 42.26 307 ASN A N 1
ATOM 2021 C CA . ASN A 1 335 ? 13.887 22.552 -15.106 1.00 41.46 307 ASN A CA 1
ATOM 2022 C C . ASN A 1 335 ? 14.683 23.781 -14.755 1.00 40.33 307 ASN A C 1
ATOM 2023 O O . ASN A 1 335 ? 14.130 24.832 -14.438 1.00 40.03 307 ASN A O 1
ATOM 2028 N N . LEU A 1 336 ? 15.991 23.623 -14.792 1.00 39.69 308 LEU A N 1
ATOM 2029 C CA . LEU A 1 336 ? 16.910 24.702 -14.514 1.00 40.16 308 LEU A CA 1
ATOM 2030 C C . LEU A 1 336 ? 17.923 24.782 -15.644 1.00 40.10 308 LEU A C 1
ATOM 2031 O O . LEU A 1 336 ? 18.425 23.756 -16.133 1.00 38.72 308 LEU A O 1
ATOM 2036 N N . ASP A 1 337 ? 18.185 26.002 -16.086 1.00 40.58 309 ASP A N 1
ATOM 2037 C CA . ASP A 1 337 ? 19.372 26.261 -16.878 1.00 42.33 309 ASP A CA 1
ATOM 2038 C C . ASP A 1 337 ? 20.080 27.549 -16.446 1.00 42.31 309 ASP A C 1
ATOM 2039 O O . ASP A 1 337 ? 19.454 28.568 -16.146 1.00 42.55 309 ASP A O 1
ATOM 2044 N N . ARG A 1 338 ? 21.394 27.465 -16.379 1.00 42.92 310 ARG A N 1
ATOM 2045 C CA . ARG A 1 338 ? 22.198 28.499 -15.755 1.00 44.86 310 ARG A CA 1
ATOM 2046 C C . ARG A 1 338 ? 23.495 28.659 -16.535 1.00 44.32 310 ARG A C 1
ATOM 2047 O O . ARG A 1 338 ? 24.170 27.670 -16.800 1.00 44.82 310 ARG A O 1
ATOM 2055 N N . ASP A 1 339 ? 23.822 29.898 -16.911 1.00 44.39 311 ASP A N 1
ATOM 2056 C CA . ASP A 1 339 ? 25.144 30.231 -17.461 1.00 44.32 311 ASP A CA 1
ATOM 2057 C C . ASP A 1 339 ? 25.893 31.265 -16.625 1.00 44.34 311 ASP A C 1
ATOM 2058 O O . ASP A 1 339 ? 25.353 32.351 -16.306 1.00 43.23 311 ASP A O 1
ATOM 2063 N N . ASP A 1 340 ? 27.162 30.948 -16.353 1.00 44.43 312 ASP A N 1
ATOM 2064 C CA . ASP A 1 340 ? 28.076 31.829 -15.641 1.00 44.60 312 ASP A CA 1
ATOM 2065 C C . ASP A 1 340 ? 29.329 32.113 -16.483 1.00 44.33 312 ASP A C 1
ATOM 2066 O O . ASP A 1 340 ? 29.927 31.210 -17.075 1.00 43.85 312 ASP A O 1
ATOM 2071 N N . ILE A 1 341 ? 29.717 33.381 -16.530 1.00 44.85 313 ILE A N 1
ATOM 2072 C CA . ILE A 1 341 ? 30.901 33.840 -17.264 1.00 44.66 313 ILE A CA 1
ATOM 2073 C C . ILE A 1 341 ? 31.719 34.731 -16.359 1.00 45.07 313 ILE A C 1
ATOM 2074 O O . ILE A 1 341 ? 31.163 35.449 -15.536 1.00 46.18 313 ILE A O 1
ATOM 2079 N N . HIS A 1 342 ? 33.035 34.648 -16.488 1.00 45.06 314 HIS A N 1
ATOM 2080 C CA . HIS A 1 342 ? 33.950 35.445 -15.709 1.00 45.42 314 HIS A CA 1
ATOM 2081 C C . HIS A 1 342 ? 35.204 35.664 -16.540 1.00 45.32 314 HIS A C 1
ATOM 2082 O O . HIS A 1 342 ? 35.787 34.705 -17.069 1.00 46.56 314 HIS A O 1
ATOM 2089 N N . PHE A 1 343 ? 35.558 36.930 -16.740 1.00 45.18 315 PHE A N 1
ATOM 2090 C CA . PHE A 1 343 ? 36.823 37.309 -17.385 1.00 45.30 315 PHE A CA 1
ATOM 2091 C C . PHE A 1 343 ? 37.592 38.153 -16.422 1.00 44.11 315 PHE A C 1
ATOM 2092 O O . PHE A 1 343 ? 37.008 39.026 -15.775 1.00 43.85 315 PHE A O 1
ATOM 2100 N N . SER A 1 344 ? 38.893 37.904 -16.308 1.00 43.43 316 SER A N 1
ATOM 2101 C CA . SER A 1 344 ? 39.737 38.830 -15.561 1.00 43.21 316 SER A CA 1
ATOM 2102 C C . SER A 1 344 ? 41.119 39.081 -16.178 1.00 42.79 316 SER A C 1
ATOM 2103 O O . SER A 1 344 ? 41.669 38.251 -16.912 1.00 41.73 316 SER A O 1
ATOM 2106 N N . LEU A 1 345 ? 41.616 40.279 -15.903 1.00 41.86 317 LEU A N 1
ATOM 2107 C CA . LEU A 1 345 ? 42.975 40.672 -16.178 1.00 41.77 317 LEU A CA 1
ATOM 2108 C C . LEU A 1 345 ? 43.580 41.165 -14.867 1.00 41.64 317 LEU A C 1
ATOM 2109 O O . LEU A 1 345 ? 43.086 42.111 -14.243 1.00 41.13 317 LEU A O 1
ATOM 2114 N N . SER A 1 346 ? 44.631 40.505 -14.421 1.00 41.66 318 SER A N 1
ATOM 2115 C CA . SER A 1 346 ? 45.362 41.031 -13.289 1.00 42.17 318 SER A CA 1
ATOM 2116 C C . SER A 1 346 ? 46.831 41.292 -13.609 1.00 42.13 318 SER A C 1
ATOM 2117 O O . SER A 1 346 ? 47.402 40.733 -14.552 1.00 42.02 318 SER A O 1
ATOM 2120 N N . ALA A 1 347 ? 47.416 42.165 -12.809 1.00 41.42 319 ALA A N 1
ATOM 2121 C CA . ALA A 1 347 ? 48.711 42.712 -13.082 1.00 41.40 319 ALA A CA 1
ATOM 2122 C C . ALA A 1 347 ? 49.386 43.179 -11.782 1.00 41.44 319 ALA A C 1
ATOM 2123 O O . ALA A 1 347 ? 48.893 44.075 -11.100 1.00 40.80 319 ALA A O 1
ATOM 2125 N N . PRO A 1 348 ? 50.531 42.560 -11.460 1.00 41.63 320 PRO A N 1
ATOM 2126 C CA . PRO A 1 348 ? 51.425 42.958 -10.386 1.00 41.69 320 PRO A CA 1
ATOM 2127 C C . PRO A 1 348 ? 52.330 44.035 -10.931 1.00 40.78 320 PRO A C 1
ATOM 2128 O O . PRO A 1 348 ? 52.625 44.004 -12.102 1.00 41.96 320 PRO A O 1
ATOM 2132 N N . PHE A 1 349 ? 52.747 44.987 -10.109 1.00 39.69 321 PHE A N 1
ATOM 2133 C CA . PHE A 1 349 ? 53.700 46.006 -10.518 1.00 38.44 321 PHE A CA 1
ATOM 2134 C C . PHE A 1 349 ? 54.338 46.652 -9.301 1.00 38.94 321 PHE A C 1
ATOM 2135 O O . PHE A 1 349 ? 53.826 46.531 -8.180 1.00 38.66 321 PHE A O 1
ATOM 2143 N N . GLU A 1 350 ? 55.441 47.352 -9.549 1.00 39.86 322 GLU A N 1
ATOM 2144 C CA . GLU A 1 350 ? 56.156 48.120 -8.548 1.00 41.18 322 GLU A CA 1
ATOM 2145 C C . GLU A 1 350 ? 55.997 49.621 -8.833 1.00 40.68 322 GLU A C 1
ATOM 2146 O O . GLU A 1 350 ? 56.049 50.058 -10.002 1.00 40.77 322 GLU A O 1
ATOM 2152 N N . ALA A 1 351 ? 55.811 50.392 -7.765 1.00 39.91 323 ALA A N 1
ATOM 2153 C CA . ALA A 1 351 ? 55.706 51.837 -7.830 1.00 40.07 323 ALA A CA 1
ATOM 2154 C C . ALA A 1 351 ? 56.132 52.428 -6.485 1.00 40.90 323 ALA A C 1
ATOM 2155 O O . ALA A 1 351 ? 55.719 51.939 -5.427 1.00 40.63 323 ALA A O 1
ATOM 2157 N N . PHE A 1 352 ? 56.950 53.479 -6.527 1.00 41.06 324 PHE A N 1
ATOM 2158 C CA . PHE A 1 352 ? 57.462 54.093 -5.309 1.00 42.33 324 PHE A CA 1
ATOM 2159 C C . PHE A 1 352 ? 58.284 53.086 -4.468 1.00 42.32 324 PHE A C 1
ATOM 2160 O O . PHE A 1 352 ? 58.349 53.206 -3.235 1.00 42.08 324 PHE A O 1
ATOM 2168 N N . GLY A 1 353 ? 58.897 52.102 -5.146 1.00 41.98 325 GLY A N 1
ATOM 2169 C CA . GLY A 1 353 ? 59.751 51.080 -4.492 1.00 42.34 325 GLY A CA 1
ATOM 2170 C C . GLY A 1 353 ? 59.008 49.903 -3.866 1.00 43.45 325 GLY A C 1
ATOM 2171 O O . GLY A 1 353 ? 59.619 48.993 -3.286 1.00 43.95 325 GLY A O 1
ATOM 2172 N N . LEU A 1 354 ? 57.679 49.897 -3.988 1.00 43.14 326 LEU A N 1
ATOM 2173 C CA . LEU A 1 354 ? 56.853 48.892 -3.327 1.00 42.78 326 LEU A CA 1
ATOM 2174 C C . LEU A 1 354 ? 56.086 48.070 -4.343 1.00 42.92 326 LEU A C 1
ATOM 2175 O O . LEU A 1 354 ? 55.968 48.484 -5.498 1.00 43.08 326 LEU A O 1
ATOM 2180 N N . ARG A 1 355 ? 55.617 46.899 -3.918 1.00 42.56 327 ARG A N 1
ATOM 2181 C CA . ARG A 1 355 ? 54.858 45.964 -4.764 1.00 43.32 327 ARG A CA 1
ATOM 2182 C C . ARG A 1 355 ? 53.340 46.079 -4.597 1.00 42.18 327 ARG A C 1
ATOM 2183 O O . ARG A 1 355 ? 52.833 46.126 -3.477 1.00 42.16 327 ARG A O 1
ATOM 2191 N N . HIS A 1 356 ? 52.647 46.128 -5.735 1.00 41.33 328 HIS A N 1
ATOM 2192 C CA . HIS A 1 356 ? 51.202 46.381 -5.826 1.00 40.44 328 HIS A CA 1
ATOM 2193 C C . HIS A 1 356 ? 50.572 45.432 -6.837 1.00 40.53 328 HIS A C 1
ATOM 2194 O O . HIS A 1 356 ? 51.250 44.816 -7.648 1.00 40.97 328 HIS A O 1
ATOM 2201 N N . GLU A 1 357 ? 49.261 45.351 -6.819 1.00 40.91 329 GLU A N 1
ATOM 2202 C CA . GLU A 1 357 ? 48.561 44.598 -7.826 1.00 42.10 329 GLU A CA 1
ATOM 2203 C C . GLU A 1 357 ? 47.160 45.106 -8.066 1.00 42.13 329 GLU A C 1
ATOM 2204 O O . GLU A 1 357 ? 46.475 45.648 -7.180 1.00 41.34 329 GLU A O 1
ATOM 2210 N N . VAL A 1 358 ? 46.733 44.861 -9.283 1.00 42.74 330 VAL A N 1
ATOM 2211 C CA . VAL A 1 358 ? 45.499 45.374 -9.746 1.00 44.65 330 VAL A CA 1
ATOM 2212 C C . VAL A 1 358 ? 44.774 44.241 -10.495 1.00 44.65 330 VAL A C 1
ATOM 2213 O O . VAL A 1 358 ? 45.418 43.393 -11.129 1.00 45.50 330 VAL A O 1
ATOM 2217 N N . ALA A 1 359 ? 43.449 44.170 -10.359 1.00 44.29 331 ALA A N 1
ATOM 2218 C CA . ALA A 1 359 ? 42.656 43.261 -11.197 1.00 43.72 331 ALA A CA 1
ATOM 2219 C C . ALA A 1 359 ? 41.413 43.958 -11.747 1.00 43.99 331 ALA A C 1
ATOM 2220 O O . ALA A 1 359 ? 40.803 44.784 -11.063 1.00 43.73 331 ALA A O 1
ATOM 2222 N N . LEU A 1 360 ? 41.083 43.651 -13.003 1.00 43.57 332 LEU A N 1
ATOM 2223 C CA . LEU A 1 360 ? 39.860 44.118 -13.655 1.00 43.38 332 LEU A CA 1
ATOM 2224 C C . LEU A 1 360 ? 39.110 42.901 -14.088 1.00 42.17 332 LEU A C 1
ATOM 2225 O O . LEU A 1 360 ? 39.704 41.980 -14.588 1.00 42.06 332 LEU A O 1
ATOM 2230 N N . GLY A 1 361 ? 37.800 42.917 -13.941 1.00 41.44 333 GLY A N 1
ATOM 2231 C CA . GLY A 1 361 ? 37.011 41.749 -14.251 1.00 41.59 333 GLY A CA 1
ATOM 2232 C C . GLY A 1 361 ? 35.559 42.048 -14.556 1.00 41.58 333 GLY A C 1
ATOM 2233 O O . GLY A 1 361 ? 35.049 43.144 -14.292 1.00 40.85 333 GLY A O 1
ATOM 2234 N N . TRP A 1 362 ? 34.908 41.042 -15.124 1.00 41.82 334 TRP A N 1
ATOM 2235 C CA . TRP A 1 362 ? 33.534 41.118 -15.555 1.00 41.59 334 TRP A CA 1
ATOM 2236 C C . TRP A 1 362 ? 32.957 39.731 -15.307 1.00 42.42 334 TRP A C 1
ATOM 2237 O O . TRP A 1 362 ? 33.614 38.699 -15.557 1.00 42.28 334 TRP A O 1
ATOM 2248 N N . MET A 1 363 ? 31.733 39.698 -14.802 1.00 42.81 335 MET A N 1
ATOM 2249 C CA . MET A 1 363 ? 31.033 38.443 -14.621 1.00 45.10 335 MET A CA 1
ATOM 2250 C C . MET A 1 363 ? 29.576 38.562 -14.983 1.00 43.46 335 MET A C 1
ATOM 2251 O O . MET A 1 363 ? 28.967 39.609 -14.911 1.00 43.05 335 MET A O 1
ATOM 2256 N N . SER A 1 364 ? 29.026 37.449 -15.393 1.00 43.84 336 SER A N 1
ATOM 2257 C CA . SER A 1 364 ? 27.631 37.378 -15.762 1.00 43.64 336 SER A CA 1
ATOM 2258 C C . SER A 1 364 ? 27.009 36.139 -15.081 1.00 43.27 336 SER A C 1
ATOM 2259 O O . SER A 1 364 ? 27.619 35.069 -15.023 1.00 41.82 336 SER A O 1
ATOM 2262 N N . ILE A 1 365 ? 25.818 36.303 -14.531 1.00 43.51 337 ILE A N 1
ATOM 2263 C CA . ILE A 1 365 ? 25.079 35.209 -13.869 1.00 43.98 337 ILE A CA 1
ATOM 2264 C C . ILE A 1 365 ? 23.672 35.230 -14.466 1.00 44.05 337 ILE A C 1
ATOM 2265 O O . ILE A 1 365 ? 22.946 36.238 -14.374 1.00 43.63 337 ILE A O 1
ATOM 2270 N N . ASP A 1 366 ? 23.289 34.137 -15.094 1.00 44.57 338 ASP A N 1
ATOM 2271 C CA . ASP A 1 366 ? 22.056 34.107 -15.890 1.00 45.46 338 ASP A CA 1
ATOM 2272 C C . ASP A 1 366 ? 21.299 32.837 -15.497 1.00 45.76 338 ASP A C 1
ATOM 2273 O O . ASP A 1 366 ? 21.760 31.715 -15.754 1.00 45.88 338 ASP A O 1
ATOM 2278 N N . ASN A 1 367 ? 20.170 33.031 -14.825 1.00 45.71 339 ASN A N 1
ATOM 2279 C CA . ASN A 1 367 ? 19.425 31.951 -14.226 1.00 45.96 339 ASN A CA 1
ATOM 2280 C C . ASN A 1 367 ? 18.027 31.826 -14.753 1.00 45.19 339 ASN A C 1
ATOM 2281 O O . ASN A 1 367 ? 17.268 32.804 -14.775 1.00 44.42 339 ASN A O 1
ATOM 2286 N N . HIS A 1 368 ? 17.705 30.604 -15.161 1.00 44.31 340 HIS A N 1
ATOM 2287 C CA . HIS A 1 368 ? 16.414 30.299 -15.702 1.00 44.80 340 HIS A CA 1
ATOM 2288 C C . HIS A 1 368 ? 15.866 29.021 -15.081 1.00 44.36 340 HIS A C 1
ATOM 2289 O O . HIS A 1 368 ? 16.417 27.951 -15.221 1.00 44.44 340 HIS A O 1
ATOM 2296 N N . SER A 1 369 ? 14.766 29.143 -14.383 1.00 44.60 341 SER A N 1
ATOM 2297 C CA . SER A 1 369 ? 14.126 27.963 -13.902 1.00 45.49 341 SER A CA 1
ATOM 2298 C C . SER A 1 369 ? 12.654 28.015 -14.229 1.00 45.52 341 SER A C 1
ATOM 2299 O O . SER A 1 369 ? 12.042 29.067 -14.195 1.00 45.62 341 SER A O 1
ATOM 2302 N N . ASP A 1 370 ? 12.097 26.871 -14.585 1.00 46.24 342 ASP A N 1
ATOM 2303 C CA . ASP A 1 370 ? 10.666 26.789 -14.815 1.00 46.96 342 ASP A CA 1
ATOM 2304 C C . ASP A 1 370 ? 10.088 25.532 -14.185 1.00 46.93 342 ASP A C 1
ATOM 2305 O O . ASP A 1 370 ? 10.723 24.476 -14.168 1.00 46.24 342 ASP A O 1
ATOM 2310 N N . ILE A 1 371 ? 8.883 25.689 -13.641 1.00 46.87 343 ILE A N 1
ATOM 2311 C CA . ILE A 1 371 ? 8.194 24.659 -12.869 1.00 47.00 343 ILE A CA 1
ATOM 2312 C C . ILE A 1 371 ? 6.747 24.541 -13.331 1.00 46.68 343 ILE A C 1
ATOM 2313 O O . ILE A 1 371 ? 6.074 25.544 -13.570 1.00 46.31 343 ILE A O 1
ATOM 2318 N N . GLN A 1 372 ? 6.291 23.310 -13.492 1.00 46.89 344 GLN A N 1
ATOM 2319 C CA . GLN A 1 372 ? 4.884 23.032 -13.724 1.00 47.79 344 GLN A CA 1
ATOM 2320 C C . GLN A 1 372 ? 4.390 22.087 -12.618 1.00 47.55 344 GLN A C 1
ATOM 2321 O O . GLN A 1 372 ? 5.065 21.110 -12.261 1.00 47.21 344 GLN A O 1
ATOM 2327 N N . ARG A 1 373 ? 3.234 22.419 -12.048 1.00 47.83 345 ARG A N 1
ATOM 2328 C CA . ARG A 1 373 ? 2.627 21.618 -10.983 1.00 48.17 345 ARG A CA 1
ATOM 2329 C C . ARG A 1 373 ? 1.300 21.084 -11.452 1.00 48.55 345 ARG A C 1
ATOM 2330 O O . ARG A 1 373 ? 0.498 21.832 -12.014 1.00 49.07 345 ARG A O 1
ATOM 2338 N N . TYR A 1 374 ? 1.073 19.792 -11.222 1.00 48.77 346 TYR A N 1
ATOM 2339 C CA . TYR A 1 374 ? -0.159 19.126 -11.625 1.00 49.23 346 TYR A CA 1
ATOM 2340 C C . TYR A 1 374 ? -0.673 18.249 -10.482 1.00 49.66 346 TYR A C 1
ATOM 2341 O O . TYR A 1 374 ? 0.097 17.513 -9.857 1.00 49.46 346 TYR A O 1
ATOM 2343 N N . ALA A 1 375 ? -1.976 18.345 -10.211 1.00 49.73 347 ALA A N 1
ATOM 2344 C CA . ALA A 1 375 ? -2.594 17.653 -9.083 1.00 50.04 347 ALA A CA 1
ATOM 2345 C C . ALA A 1 375 ? -4.034 17.280 -9.412 1.00 50.37 347 ALA A C 1
ATOM 2346 O O . ALA A 1 375 ? -4.855 18.159 -9.669 1.00 50.43 347 ALA A O 1
ATOM 2348 N N . MET A 1 376 ? -4.325 15.977 -9.418 1.00 50.68 348 MET A N 1
ATOM 2349 C CA . MET A 1 376 ? -5.660 15.471 -9.739 1.00 50.85 348 MET A CA 1
ATOM 2350 C C . MET A 1 376 ? -6.211 14.546 -8.648 1.00 50.81 348 MET A C 1
ATOM 2351 O O . MET A 1 376 ? -5.621 14.408 -7.571 1.00 50.69 348 MET A O 1
ATOM 2353 N N . THR A 1 410 ? 4.188 27.635 -4.032 1.00 67.36 364 THR A N 1
ATOM 2354 C CA . THR A 1 410 ? 3.062 27.026 -3.307 1.00 66.99 364 THR A CA 1
ATOM 2355 C C . THR A 1 410 ? 1.961 26.517 -4.247 1.00 66.58 364 THR A C 1
ATOM 2356 O O . THR A 1 410 ? 2.027 25.361 -4.685 1.00 66.92 364 THR A O 1
ATOM 2360 N N . LEU A 1 411 ? 0.983 27.371 -4.576 1.00 65.81 365 LEU A N 1
ATOM 2361 C CA . LEU A 1 411 ? -0.266 26.932 -5.222 1.00 64.63 365 LEU A CA 1
ATOM 2362 C C . LEU A 1 411 ? -0.302 27.002 -6.766 1.00 63.65 365 LEU A C 1
ATOM 2363 O O . LEU A 1 411 ? -1.175 26.382 -7.392 1.00 63.74 365 LEU A O 1
ATOM 2365 N N . SER A 1 412 ? 0.640 27.742 -7.362 1.00 61.94 366 SER A N 1
ATOM 2366 C CA . SER A 1 412 ? 0.623 28.069 -8.801 1.00 60.05 366 SER A CA 1
ATOM 2367 C C . SER A 1 412 ? 0.858 26.850 -9.694 1.00 58.42 366 SER A C 1
ATOM 2368 O O . SER A 1 412 ? 1.759 26.053 -9.425 1.00 58.47 366 SER A O 1
ATOM 2371 N N . PRO A 1 413 ? 0.067 26.714 -10.776 1.00 56.74 367 PRO A N 1
ATOM 2372 C CA . PRO A 1 413 ? 0.279 25.610 -11.709 1.00 55.48 367 PRO A CA 1
ATOM 2373 C C . PRO A 1 413 ? 1.556 25.743 -12.558 1.00 54.36 367 PRO A C 1
ATOM 2374 O O . PRO A 1 413 ? 2.003 24.746 -13.115 1.00 54.35 367 PRO A O 1
ATOM 2378 N N . ALA A 1 414 ? 2.129 26.948 -12.650 1.00 53.04 368 ALA A N 1
ATOM 2379 C CA . ALA A 1 414 ? 3.332 27.187 -13.465 1.00 52.17 368 ALA A CA 1
ATOM 2380 C C . ALA A 1 414 ? 4.117 28.484 -13.136 1.00 51.48 368 ALA A C 1
ATOM 2381 O O . ALA A 1 414 ? 3.555 29.572 -13.106 1.00 51.87 368 ALA A O 1
ATOM 2383 N N . ASP A 1 415 ? 5.416 28.345 -12.891 1.00 50.58 369 ASP A N 1
ATOM 2384 C CA . ASP A 1 415 ? 6.328 29.486 -12.720 1.00 50.06 369 ASP A CA 1
ATOM 2385 C C . ASP A 1 415 ? 7.441 29.430 -13.761 1.00 48.91 369 ASP A C 1
ATOM 2386 O O . ASP A 1 415 ? 7.948 28.357 -14.086 1.00 48.48 369 ASP A O 1
ATOM 2391 N N . ASP A 1 416 ? 7.814 30.589 -14.282 1.00 47.58 370 ASP A N 1
ATOM 2392 C CA . ASP A 1 416 ? 9.022 30.716 -15.077 1.00 46.03 370 ASP A CA 1
ATOM 2393 C C . ASP A 1 416 ? 9.737 31.971 -14.624 1.00 45.14 370 ASP A C 1
ATOM 2394 O O . ASP A 1 416 ? 9.237 33.090 -14.773 1.00 44.28 370 ASP A O 1
ATOM 2399 N N . VAL A 1 417 ? 10.914 31.759 -14.046 1.00 44.31 371 VAL A N 1
ATOM 2400 C CA . VAL A 1 417 ? 11.694 32.825 -13.456 1.00 43.76 371 VAL A CA 1
ATOM 2401 C C . VAL A 1 417 ? 13.020 32.950 -14.199 1.00 43.45 371 VAL A C 1
ATOM 2402 O O . VAL A 1 417 ? 13.765 31.974 -14.371 1.00 42.18 371 VAL A O 1
ATOM 2406 N N . ARG A 1 418 ? 13.287 34.159 -14.665 1.00 43.07 372 ARG A N 1
ATOM 2407 C CA . ARG A 1 418 ? 14.531 34.454 -15.342 1.00 43.67 372 ARG A CA 1
ATOM 2408 C C . ARG A 1 418 ? 15.221 35.625 -14.669 1.00 43.46 372 ARG A C 1
ATOM 2409 O O . ARG A 1 418 ? 14.707 36.747 -14.699 1.00 43.98 372 ARG A O 1
ATOM 2417 N N . THR A 1 419 ? 16.393 35.366 -14.097 1.00 43.56 373 THR A N 1
ATOM 2418 C CA . THR A 1 419 ? 17.208 36.386 -13.416 1.00 43.67 373 THR A CA 1
ATOM 2419 C C . THR A 1 419 ? 18.604 36.491 -14.057 1.00 43.85 373 THR A C 1
ATOM 2420 O O . THR A 1 419 ? 19.346 35.498 -14.169 1.00 43.56 373 THR A O 1
ATOM 2424 N N . LYS A 1 420 ? 18.927 37.693 -14.524 1.00 43.06 374 LYS A N 1
ATOM 2425 C CA . LYS A 1 420 ? 20.199 37.953 -15.192 1.00 42.63 374 LYS A CA 1
ATOM 2426 C C . LYS A 1 420 ? 20.926 39.073 -14.476 1.00 40.20 374 LYS A C 1
ATOM 2427 O O . LYS A 1 420 ? 20.352 40.118 -14.208 1.00 40.09 374 LYS A O 1
ATOM 2433 N N . GLN A 1 421 ? 22.211 38.873 -14.247 1.00 38.39 375 GLN A N 1
ATOM 2434 C CA . GLN A 1 421 ? 23.015 39.801 -13.498 1.00 37.77 375 GLN A CA 1
ATOM 2435 C C . GLN A 1 421 ? 24.385 39.916 -14.147 1.00 36.89 375 GLN A C 1
ATOM 2436 O O . GLN A 1 421 ? 24.942 38.921 -14.584 1.00 36.18 375 GLN A O 1
ATOM 2442 N N . THR A 1 422 ? 24.957 41.115 -14.140 1.00 36.56 376 THR A N 1
ATOM 2443 C CA . THR A 1 422 ? 26.331 41.295 -14.581 1.00 36.34 376 THR A CA 1
ATOM 2444 C C . THR A 1 422 ? 27.036 42.165 -13.561 1.00 36.42 376 THR A C 1
ATOM 2445 O O . THR A 1 422 ? 26.406 42.998 -12.933 1.00 36.24 376 THR A O 1
ATOM 2449 N N . GLY A 1 423 ? 28.339 41.965 -13.392 1.00 36.52 377 GLY A N 1
ATOM 2450 C CA . GLY A 1 423 ? 29.151 42.913 -12.659 1.00 37.14 377 GLY A CA 1
ATOM 2451 C C . GLY A 1 423 ? 30.523 43.147 -13.264 1.00 37.42 377 GLY A C 1
ATOM 2452 O O . GLY A 1 423 ? 31.214 42.206 -13.612 1.00 37.51 377 GLY A O 1
ATOM 2453 N N . ALA A 1 424 ? 30.927 44.414 -13.334 1.00 37.15 378 ALA A N 1
ATOM 2454 C CA . ALA A 1 424 ? 32.279 44.798 -13.732 1.00 36.65 378 ALA A CA 1
ATOM 2455 C C . ALA A 1 424 ? 33.017 45.307 -12.479 1.00 37.34 378 ALA A C 1
ATOM 2456 O O . ALA A 1 424 ? 32.474 46.134 -11.720 1.00 37.85 378 ALA A O 1
ATOM 2458 N N . TYR A 1 425 ? 34.235 44.812 -12.251 1.00 36.79 379 TYR A N 1
ATOM 2459 C CA . TYR A 1 425 ? 34.973 45.198 -11.059 1.00 38.13 379 TYR A CA 1
ATOM 2460 C C . TYR A 1 425 ? 36.412 45.633 -11.356 1.00 38.04 379 TYR A C 1
ATOM 2461 O O . TYR A 1 425 ? 37.039 45.192 -12.332 1.00 37.39 379 TYR A O 1
ATOM 2470 N N . LEU A 1 426 ? 36.897 46.534 -10.511 1.00 39.10 380 LEU A N 1
ATOM 2471 C CA . LEU A 1 426 ? 38.323 46.825 -10.392 1.00 40.67 380 LEU A CA 1
ATOM 2472 C C . LEU A 1 426 ? 38.721 46.671 -8.943 1.00 40.82 380 LEU A C 1
ATOM 2473 O O . LEU A 1 426 ? 38.057 47.235 -8.077 1.00 41.27 380 LEU A O 1
ATOM 2478 N N . VAL A 1 427 ? 39.809 45.934 -8.700 1.00 40.52 381 VAL A N 1
ATOM 2479 C CA . VAL A 1 427 ? 40.379 45.686 -7.368 1.00 40.09 381 VAL A CA 1
ATOM 2480 C C . VAL A 1 427 ? 41.888 46.005 -7.420 1.00 40.34 381 VAL A C 1
ATOM 2481 O O . VAL A 1 427 ? 42.608 45.560 -8.317 1.00 40.86 381 VAL A O 1
ATOM 2485 N N . GLY A 1 428 ? 42.358 46.775 -6.452 1.00 39.60 382 GLY A N 1
ATOM 2486 C CA . GLY A 1 428 ? 43.762 47.016 -6.291 1.00 39.17 382 GLY A CA 1
ATOM 2487 C C . GLY A 1 428 ? 44.204 46.715 -4.871 1.00 38.52 382 GLY A C 1
ATOM 2488 O O . GLY A 1 428 ? 43.467 46.946 -3.921 1.00 37.97 382 GLY A O 1
ATOM 2489 N N . ARG A 1 429 ? 45.416 46.188 -4.753 1.00 37.88 383 ARG A N 1
ATOM 2490 C CA . ARG A 1 429 ? 46.080 46.059 -3.477 1.00 37.48 383 ARG A CA 1
ATOM 2491 C C . ARG A 1 429 ? 47.388 46.800 -3.552 1.00 37.44 383 ARG A C 1
ATOM 2492 O O . ARG A 1 429 ? 48.284 46.432 -4.313 1.00 37.21 383 ARG A O 1
ATOM 2500 N N . PHE A 1 430 ? 47.465 47.851 -2.753 1.00 37.65 384 PHE A N 1
ATOM 2501 C CA . PHE A 1 430 ? 48.540 48.811 -2.797 1.00 39.29 384 PHE A CA 1
ATOM 2502 C C . PHE A 1 430 ? 49.269 48.850 -1.474 1.00 39.17 384 PHE A C 1
ATOM 2503 O O . PHE A 1 430 ? 48.625 48.961 -0.406 1.00 40.02 384 PHE A O 1
ATOM 2511 N N . ALA A 1 431 ? 50.595 48.713 -1.546 1.00 38.84 385 ALA A N 1
ATOM 2512 C CA . ALA A 1 431 ? 51.490 48.905 -0.386 1.00 38.87 385 ALA A CA 1
ATOM 2513 C C . ALA A 1 431 ? 51.775 50.382 -0.232 1.00 39.63 385 ALA A C 1
ATOM 2514 O O . ALA A 1 431 ? 52.375 50.995 -1.122 1.00 39.25 385 ALA A O 1
ATOM 2516 N N . LEU A 1 432 ? 51.299 50.969 0.867 1.00 40.72 386 LEU A N 1
ATOM 2517 C CA . LEU A 1 432 ? 51.606 52.370 1.202 1.00 40.85 386 LEU A CA 1
ATOM 2518 C C . LEU A 1 432 ? 52.926 52.399 1.965 1.00 40.73 386 LEU A C 1
ATOM 2519 O O . LEU A 1 432 ? 53.590 53.417 2.031 1.00 40.85 386 LEU A O 1
ATOM 2524 N N . ALA A 1 433 ? 53.298 51.257 2.523 1.00 40.31 387 ALA A N 1
ATOM 2525 C CA . ALA A 1 433 ? 54.628 51.021 3.081 1.00 40.06 387 ALA A CA 1
ATOM 2526 C C . ALA A 1 433 ? 54.773 49.522 3.056 1.00 40.02 387 ALA A C 1
ATOM 2527 O O . ALA A 1 433 ? 53.839 48.822 2.677 1.00 39.68 387 ALA A O 1
ATOM 2529 N N . GLU A 1 434 ? 55.929 49.016 3.461 1.00 41.15 388 GLU A N 1
ATOM 2530 C CA . GLU A 1 434 ? 56.153 47.564 3.485 1.00 42.12 388 GLU A CA 1
ATOM 2531 C C . GLU A 1 434 ? 55.134 46.791 4.356 1.00 40.53 388 GLU A C 1
ATOM 2532 O O . GLU A 1 434 ? 54.623 45.760 3.914 1.00 40.64 388 GLU A O 1
ATOM 2538 N N . PRO A 1 435 ? 54.883 47.241 5.612 1.00 39.55 389 PRO A N 1
ATOM 2539 C CA . PRO A 1 435 ? 53.893 46.516 6.441 1.00 39.00 389 PRO A CA 1
ATOM 2540 C C . PRO A 1 435 ? 52.406 46.906 6.204 1.00 38.38 389 PRO A C 1
ATOM 2541 O O . PRO A 1 435 ? 51.501 46.315 6.774 1.00 39.06 389 PRO A O 1
ATOM 2545 N N . LEU A 1 436 ? 52.155 47.851 5.320 1.00 36.99 390 LEU A N 1
ATOM 2546 C CA . LEU A 1 436 ? 50.857 48.505 5.296 1.00 35.37 390 LEU A CA 1
ATOM 2547 C C . LEU A 1 436 ? 50.195 48.457 3.882 1.00 36.28 390 LEU A C 1
ATOM 2548 O O . LEU A 1 436 ? 50.703 49.064 2.915 1.00 35.88 390 LEU A O 1
ATOM 2553 N N . HIS A 1 437 ? 49.075 47.736 3.800 1.00 35.71 391 HIS A N 1
ATOM 2554 C CA . HIS A 1 437 ? 48.371 47.565 2.561 1.00 37.07 391 HIS A CA 1
ATOM 2555 C C . HIS A 1 437 ? 46.957 48.140 2.588 1.00 37.44 391 HIS A C 1
ATOM 2556 O O . HIS A 1 437 ? 46.239 48.055 3.599 1.00 36.96 391 HIS A O 1
ATOM 2563 N N . LEU A 1 438 ? 46.588 48.712 1.441 1.00 37.34 392 LEU A N 1
ATOM 2564 C CA . LEU A 1 438 ? 45.268 49.205 1.196 1.00 36.84 392 LEU A CA 1
ATOM 2565 C C . LEU A 1 438 ? 44.640 48.420 0.048 1.00 36.56 392 LEU A C 1
ATOM 2566 O O . LEU A 1 438 ? 45.183 48.374 -1.053 1.00 36.14 392 LEU A O 1
ATOM 2571 N N . ILE A 1 439 ? 43.493 47.796 0.309 1.00 36.20 393 ILE A N 1
ATOM 2572 C CA . ILE A 1 439 ? 42.730 47.152 -0.726 1.00 35.62 393 ILE A CA 1
ATOM 2573 C C . ILE A 1 439 ? 41.530 48.042 -1.055 1.00 36.59 393 ILE A C 1
ATOM 2574 O O . ILE A 1 439 ? 40.726 48.365 -0.178 1.00 35.24 393 ILE A O 1
ATOM 2579 N N . VAL A 1 440 ? 41.447 48.443 -2.331 1.00 38.05 394 VAL A N 1
ATOM 2580 C CA . VAL A 1 440 ? 40.320 49.188 -2.856 1.00 39.99 394 VAL A CA 1
ATOM 2581 C C . VAL A 1 440 ? 39.674 48.462 -4.035 1.00 40.59 394 VAL A C 1
ATOM 2582 O O . VAL A 1 440 ? 40.355 48.090 -4.996 1.00 41.76 394 VAL A O 1
ATOM 2586 N N . GLY A 1 441 ? 38.352 48.301 -3.967 1.00 40.71 395 GLY A N 1
ATOM 2587 C CA . GLY A 1 441 ? 37.557 47.713 -5.031 1.00 38.78 395 GLY A CA 1
ATOM 2588 C C . GLY A 1 441 ? 36.329 48.528 -5.365 1.00 39.81 395 GLY A C 1
ATOM 2589 O O . GLY A 1 441 ? 35.714 49.192 -4.489 1.00 38.56 395 GLY A O 1
ATOM 2590 N N . ASP A 1 442 ? 36.009 48.499 -6.664 1.00 40.22 396 ASP A N 1
ATOM 2591 C CA . ASP A 1 442 ? 34.778 49.008 -7.244 1.00 40.43 396 ASP A CA 1
ATOM 2592 C C . ASP A 1 442 ? 34.077 47.903 -8.039 1.00 39.19 396 ASP A C 1
ATOM 2593 O O . ASP A 1 442 ? 34.698 47.188 -8.834 1.00 38.77 396 ASP A O 1
ATOM 2598 N N . ARG A 1 443 ? 32.779 47.757 -7.811 1.00 37.96 397 ARG A N 1
ATOM 2599 C CA . ARG A 1 443 ? 31.964 46.905 -8.649 1.00 35.76 397 ARG A CA 1
ATOM 2600 C C . ARG A 1 443 ? 30.728 47.683 -9.046 1.00 35.35 397 ARG A C 1
ATOM 2601 O O . ARG A 1 443 ? 30.060 48.298 -8.201 1.00 35.00 397 ARG A O 1
ATOM 2609 N N . TRP A 1 444 ? 30.444 47.648 -10.346 1.00 34.82 398 TRP A N 1
ATOM 2610 C CA . TRP A 1 444 ? 29.210 48.181 -10.916 1.00 34.85 398 TRP A CA 1
ATOM 2611 C C . TRP A 1 444 ? 28.321 47.003 -11.345 1.00 34.92 398 TRP A C 1
ATOM 2612 O O . TRP A 1 444 ? 28.771 46.122 -12.031 1.00 35.21 398 TRP A O 1
ATOM 2623 N N . SER A 1 445 ? 27.077 46.949 -10.895 1.00 35.58 399 SER A N 1
ATOM 2624 C CA . SER A 1 445 ? 26.246 45.765 -11.178 1.00 35.49 399 SER A CA 1
ATOM 2625 C C . SER A 1 445 ? 24.934 46.139 -11.793 1.00 35.51 399 SER A C 1
ATOM 2626 O O . SER A 1 445 ? 24.360 47.174 -11.475 1.00 34.90 399 SER A O 1
ATOM 2629 N N . ASP A 1 446 ? 24.471 45.276 -12.692 1.00 36.62 400 ASP A N 1
ATOM 2630 C CA . ASP A 1 446 ? 23.138 45.384 -13.296 1.00 37.42 400 ASP A CA 1
ATOM 2631 C C . ASP A 1 446 ? 22.396 44.100 -12.957 1.00 35.89 400 ASP A C 1
ATOM 2632 O O . ASP A 1 446 ? 23.003 43.034 -12.856 1.00 36.12 400 ASP A O 1
ATOM 2637 N N . TRP A 1 447 ? 21.085 44.194 -12.806 1.00 34.83 401 TRP A N 1
ATOM 2638 C CA . TRP A 1 447 ? 20.296 43.076 -12.328 1.00 34.37 401 TRP A CA 1
ATOM 2639 C C . TRP A 1 447 ? 18.907 43.246 -12.883 1.00 34.95 401 TRP A C 1
ATOM 2640 O O . TRP A 1 447 ? 18.320 44.315 -12.779 1.00 33.56 401 TRP A O 1
ATOM 2651 N N . LYS A 1 448 ? 18.378 42.180 -13.468 1.00 35.62 402 LYS A N 1
ATOM 2652 C CA . LYS A 1 448 ? 17.004 42.192 -13.887 1.00 37.84 402 LYS A CA 1
ATOM 2653 C C . LYS A 1 448 ? 16.335 40.832 -13.722 1.00 37.44 402 LYS A C 1
ATOM 2654 O O . LYS A 1 448 ? 16.994 39.777 -13.670 1.00 37.33 402 LYS A O 1
ATOM 2660 N N . THR A 1 449 ? 15.019 40.888 -13.613 1.00 37.28 403 THR A N 1
ATOM 2661 C CA . THR A 1 449 ? 14.228 39.706 -13.386 1.00 38.09 403 THR A CA 1
ATOM 2662 C C . THR A 1 449 ? 12.973 39.749 -14.218 1.00 38.38 403 THR A C 1
ATOM 2663 O O . THR A 1 449 ? 12.422 40.815 -14.488 1.00 37.92 403 THR A O 1
ATOM 2667 N N . LYS A 1 450 ? 12.536 38.563 -14.608 1.00 39.67 404 LYS A N 1
ATOM 2668 C CA . LYS A 1 450 ? 11.349 38.397 -15.413 1.00 41.26 404 LYS A CA 1
ATOM 2669 C C . LYS A 1 450 ? 10.713 37.136 -14.850 1.00 41.86 404 LYS A C 1
ATOM 2670 O O . LYS A 1 450 ? 11.277 36.034 -14.954 1.00 41.78 404 LYS A O 1
ATOM 2676 N N . GLN A 1 451 ? 9.576 37.297 -14.186 1.00 42.22 405 GLN A N 1
ATOM 2677 C CA . GLN A 1 451 ? 8.938 36.172 -13.531 1.00 43.10 405 GLN A CA 1
ATOM 2678 C C . GLN A 1 451 ? 7.499 35.993 -13.986 1.00 42.89 405 GLN A C 1
ATOM 2679 O O . GLN A 1 451 ? 6.706 36.914 -13.944 1.00 43.39 405 GLN A O 1
ATOM 2685 N N . MET A 1 452 ? 7.163 34.793 -14.421 1.00 42.91 406 MET A N 1
ATOM 2686 C CA . MET A 1 452 ? 5.825 34.551 -14.926 1.00 43.27 406 MET A CA 1
ATOM 2687 C C . MET A 1 452 ? 5.091 33.541 -14.081 1.00 41.62 406 MET A C 1
ATOM 2688 O O . MET A 1 452 ? 5.605 32.456 -13.787 1.00 41.26 406 MET A O 1
ATOM 2693 N N . TYR A 1 453 ? 3.898 33.935 -13.668 1.00 40.62 407 TYR A N 1
ATOM 2694 C CA . TYR A 1 453 ? 3.008 33.077 -12.904 1.00 40.66 407 TYR A CA 1
ATOM 2695 C C . TYR A 1 453 ? 1.652 32.992 -13.581 1.00 39.73 407 TYR A C 1
ATOM 2696 O O . TYR A 1 453 ? 1.407 33.654 -14.585 1.00 38.69 407 TYR A O 1
ATOM 2705 N N . PHE A 1 454 ? 0.795 32.137 -13.041 1.00 40.06 408 PHE A N 1
ATOM 2706 C CA . PHE A 1 454 ? -0.593 32.057 -13.470 1.00 40.78 408 PHE A CA 1
ATOM 2707 C C . PHE A 1 454 ? -1.293 33.362 -13.094 1.00 41.36 408 PHE A C 1
ATOM 2708 O O . PHE A 1 454 ? -1.432 33.681 -11.916 1.00 40.85 408 PHE A O 1
ATOM 2716 N N . GLY A 1 455 ? -1.672 34.132 -14.111 1.00 42.55 409 GLY A N 1
ATOM 2717 C CA . GLY A 1 455 ? -2.369 35.395 -13.911 1.00 44.93 409 GLY A CA 1
ATOM 2718 C C . GLY A 1 455 ? -1.547 36.657 -13.684 1.00 46.63 409 GLY A C 1
ATOM 2719 O O . GLY A 1 455 ? -2.117 37.744 -13.616 1.00 47.06 409 GLY A O 1
ATOM 2720 N N . SER A 1 456 ? -0.224 36.532 -13.584 1.00 48.15 410 SER A N 1
ATOM 2721 C CA . SER A 1 456 ? 0.642 37.686 -13.315 1.00 49.78 410 SER A CA 1
ATOM 2722 C C . SER A 1 456 ? 2.079 37.527 -13.845 1.00 51.18 410 SER A C 1
ATOM 2723 O O . SER A 1 456 ? 2.440 36.488 -14.421 1.00 50.80 410 SER A O 1
ATOM 2726 N N . ARG A 1 457 ? 2.892 38.563 -13.602 1.00 53.15 411 ARG A N 1
ATOM 2727 C CA . ARG A 1 457 ? 4.169 38.787 -14.299 1.00 54.87 411 ARG A CA 1
ATOM 2728 C C . ARG A 1 457 ? 5.018 39.749 -13.482 1.00 55.43 411 ARG A C 1
ATOM 2729 O O . ARG A 1 457 ? 4.803 40.951 -13.546 1.00 56.53 411 ARG A O 1
ATOM 2737 N N . ARG A 1 458 ? 5.964 39.233 -12.706 1.00 55.88 412 ARG A N 1
ATOM 2738 C CA . ARG A 1 458 ? 6.869 40.074 -11.920 1.00 56.48 412 ARG A CA 1
ATOM 2739 C C . ARG A 1 458 ? 8.127 40.424 -12.748 1.00 55.76 412 ARG A C 1
ATOM 2740 O O . ARG A 1 458 ? 8.999 39.584 -12.969 1.00 55.74 412 ARG A O 1
ATOM 2748 N N . GLU A 1 459 ? 8.210 41.668 -13.200 1.00 55.11 413 GLU A N 1
ATOM 2749 C CA . GLU A 1 459 ? 9.250 42.079 -14.134 1.00 54.62 413 GLU A CA 1
ATOM 2750 C C . GLU A 1 459 ? 9.869 43.430 -13.756 1.00 53.31 413 GLU A C 1
ATOM 2751 O O . GLU A 1 459 ? 9.172 44.443 -13.705 1.00 52.95 413 GLU A O 1
ATOM 2757 N N . TYR A 1 460 ? 11.174 43.434 -13.489 1.00 51.92 414 TYR A N 1
ATOM 2758 C CA . TYR A 1 460 ? 11.889 44.678 -13.201 1.00 51.07 414 TYR A CA 1
ATOM 2759 C C . TYR A 1 460 ? 13.433 44.595 -13.257 1.00 50.74 414 TYR A C 1
ATOM 2760 O O . TYR A 1 460 ? 14.050 43.537 -13.035 1.00 49.53 414 TYR A O 1
ATOM 2769 N N . ARG A 1 461 ? 14.040 45.735 -13.563 1.00 50.39 415 ARG A N 1
ATOM 2770 C CA . ARG A 1 461 ? 15.479 45.884 -13.463 1.00 51.05 415 ARG A CA 1
ATOM 2771 C C . ARG A 1 461 ? 15.853 46.950 -12.440 1.00 49.77 415 ARG A C 1
ATOM 2772 O O . ARG A 1 461 ? 15.089 47.846 -12.134 1.00 49.14 415 ARG A O 1
ATOM 2780 N N . ILE A 1 462 ? 17.035 46.838 -11.881 1.00 50.01 416 ILE A N 1
ATOM 2781 C CA . ILE A 1 462 ? 17.501 47.916 -11.017 1.00 50.29 416 ILE A CA 1
ATOM 2782 C C . ILE A 1 462 ? 18.524 48.810 -11.762 1.00 50.47 416 ILE A C 1
ATOM 2783 O O . ILE A 1 462 ? 19.302 48.323 -12.593 1.00 51.05 416 ILE A O 1
ATOM 2788 N N . LYS A 1 463 ? 18.491 50.110 -11.483 1.00 49.89 417 LYS A N 1
ATOM 2789 C CA . LYS A 1 463 ? 19.552 51.027 -11.959 1.00 50.63 417 LYS A CA 1
ATOM 2790 C C . LYS A 1 463 ? 20.967 50.537 -11.568 1.00 48.86 417 LYS A C 1
ATOM 2791 O O . LYS A 1 463 ? 21.148 49.955 -10.515 1.00 48.91 417 LYS A O 1
ATOM 2797 N N . ASN A 1 464 ? 21.941 50.782 -12.437 1.00 47.37 418 ASN A N 1
ATOM 2798 C CA . ASN A 1 464 ? 23.333 50.400 -12.229 1.00 45.11 418 ASN A CA 1
ATOM 2799 C C . ASN A 1 464 ? 23.854 50.663 -10.794 1.00 43.20 418 ASN A C 1
ATOM 2800 O O . ASN A 1 464 ? 23.859 51.775 -10.319 1.00 41.13 418 ASN A O 1
ATOM 2805 N N . GLN A 1 465 ? 24.241 49.593 -10.109 1.00 41.85 419 GLN A N 1
ATOM 2806 C CA . GLN A 1 465 ? 24.599 49.663 -8.697 1.00 41.72 419 GLN A CA 1
ATOM 2807 C C . GLN A 1 465 ? 26.093 49.815 -8.529 1.00 41.74 419 GLN A C 1
ATOM 2808 O O . GLN A 1 465 ? 26.852 49.151 -9.210 1.00 42.38 419 GLN A O 1
ATOM 2814 N N . PHE A 1 466 ? 26.505 50.697 -7.627 1.00 41.93 420 PHE A N 1
ATOM 2815 C CA . PHE A 1 466 ? 27.896 50.781 -7.243 1.00 41.56 420 PHE A CA 1
ATOM 2816 C C . PHE A 1 466 ? 28.115 50.097 -5.890 1.00 40.91 420 PHE A C 1
ATOM 2817 O O . PHE A 1 466 ? 27.396 50.354 -4.929 1.00 40.50 420 PHE A O 1
ATOM 2825 N N . THR A 1 467 ? 29.115 49.211 -5.837 1.00 39.96 421 THR A N 1
ATOM 2826 C CA . THR A 1 467 ? 29.531 48.575 -4.617 1.00 37.95 421 THR A CA 1
ATOM 2827 C C . THR A 1 467 ? 31.015 48.842 -4.345 1.00 38.38 421 THR A C 1
ATOM 2828 O O . THR A 1 467 ? 31.876 48.417 -5.117 1.00 36.96 421 THR A O 1
ATOM 2832 N N . PRO A 1 468 ? 31.323 49.476 -3.193 1.00 38.73 422 PRO A N 1
ATOM 2833 C CA . PRO A 1 468 ? 32.703 49.777 -2.809 1.00 39.41 422 PRO A CA 1
ATOM 2834 C C . PRO A 1 468 ? 33.328 48.731 -1.891 1.00 40.08 422 PRO A C 1
ATOM 2835 O O . PRO A 1 468 ? 32.605 47.934 -1.236 1.00 40.68 422 PRO A O 1
ATOM 2839 N N . TYR A 1 469 ? 34.668 48.771 -1.834 1.00 39.54 423 TYR A N 1
ATOM 2840 C CA . TYR A 1 469 ? 35.465 47.978 -0.911 1.00 38.58 423 TYR A CA 1
ATOM 2841 C C . TYR A 1 469 ? 36.692 48.793 -0.518 1.00 38.17 423 TYR A C 1
ATOM 2842 O O . TYR A 1 469 ? 37.420 49.288 -1.397 1.00 36.81 423 TYR A O 1
ATOM 2851 N N . ALA A 1 470 ? 36.903 48.930 0.795 1.00 37.25 424 ALA A N 1
ATOM 2852 C CA . ALA A 1 470 ? 38.100 49.560 1.342 1.00 37.41 424 ALA A CA 1
ATOM 2853 C C . ALA A 1 470 ? 38.560 48.771 2.561 1.00 37.15 424 ALA A C 1
ATOM 2854 O O . ALA A 1 470 ? 37.833 48.645 3.535 1.00 37.37 424 ALA A O 1
ATOM 2856 N N . GLY A 1 471 ? 39.758 48.201 2.484 1.00 37.76 425 GLY A N 1
ATOM 2857 C CA . GLY A 1 471 ? 40.320 47.415 3.584 1.00 37.67 425 GLY A CA 1
ATOM 2858 C C . GLY A 1 471 ? 41.727 47.894 3.835 1.00 38.47 425 GLY A C 1
ATOM 2859 O O . GLY A 1 471 ? 42.454 48.268 2.897 1.00 38.39 425 GLY A O 1
ATOM 2860 N N . LEU A 1 472 ? 42.120 47.906 5.099 1.00 38.49 426 LEU A N 1
ATOM 2861 C CA . LEU A 1 472 ? 43.448 48.331 5.460 1.00 38.44 426 LEU A CA 1
ATOM 2862 C C . LEU A 1 472 ? 44.037 47.280 6.341 1.00 37.75 426 LEU A C 1
ATOM 2863 O O . LEU A 1 472 ? 43.356 46.818 7.227 1.00 38.83 426 LEU A O 1
ATOM 2868 N N . THR A 1 473 ? 45.273 46.857 6.056 1.00 36.85 427 THR A N 1
ATOM 2869 C CA . THR A 1 473 ? 45.993 45.870 6.868 1.00 35.60 427 THR A CA 1
ATOM 2870 C C . THR A 1 473 ? 47.341 46.389 7.284 1.00 35.30 427 THR A C 1
ATOM 2871 O O . THR A 1 473 ? 48.098 46.914 6.468 1.00 34.86 427 THR A O 1
ATOM 2875 N N . TYR A 1 474 ? 47.638 46.231 8.569 1.00 35.34 428 TYR A N 1
ATOM 2876 C CA . TYR A 1 474 ? 48.913 46.665 9.114 1.00 35.65 428 TYR A CA 1
ATOM 2877 C C . TYR A 1 474 ? 49.629 45.521 9.836 1.00 36.34 428 TYR A C 1
ATOM 2878 O O . TYR A 1 474 ? 49.164 45.065 10.882 1.00 35.56 428 TYR A O 1
ATOM 2887 N N . ASP A 1 475 ? 50.766 45.082 9.272 1.00 37.00 429 ASP A N 1
ATOM 2888 C CA . ASP A 1 475 ? 51.592 44.012 9.891 1.00 37.45 429 ASP A CA 1
ATOM 2889 C C . ASP A 1 475 ? 52.376 44.603 11.026 1.00 36.18 429 ASP A C 1
ATOM 2890 O O . ASP A 1 475 ? 53.329 45.339 10.822 1.00 37.30 429 ASP A O 1
ATOM 2895 N N . ILE A 1 476 ? 51.955 44.279 12.230 1.00 35.37 430 ILE A N 1
ATOM 2896 C CA . ILE A 1 476 ? 52.557 44.778 13.482 1.00 33.76 430 ILE A CA 1
ATOM 2897 C C . ILE A 1 476 ? 53.973 44.205 13.724 1.00 34.08 430 ILE A C 1
ATOM 2898 O O . ILE A 1 476 ? 54.915 44.929 14.047 1.00 32.31 430 ILE A O 1
ATOM 2903 N N . ASN A 1 477 ? 54.108 42.900 13.556 1.00 35.19 431 ASN A N 1
ATOM 2904 C CA . ASN A 1 477 ? 55.396 42.232 13.633 1.00 36.86 431 ASN A CA 1
ATOM 2905 C C . ASN A 1 477 ? 55.329 40.956 12.775 1.00 38.15 431 ASN A C 1
ATOM 2906 O O . ASN A 1 477 ? 54.509 40.875 11.871 1.00 39.29 431 ASN A O 1
ATOM 2911 N N . ASP A 1 478 ? 56.186 39.984 13.056 1.00 39.73 432 ASP A N 1
ATOM 2912 C CA . ASP A 1 478 ? 56.222 38.686 12.375 1.00 42.02 432 ASP A CA 1
ATOM 2913 C C . ASP A 1 478 ? 54.903 37.926 12.428 1.00 40.94 432 ASP A C 1
ATOM 2914 O O . ASP A 1 478 ? 54.519 37.287 11.467 1.00 40.45 432 ASP A O 1
ATOM 2919 N N . THR A 1 479 ? 54.241 38.027 13.580 1.00 40.31 433 THR A N 1
ATOM 2920 C CA . THR A 1 479 ? 53.029 37.284 13.930 1.00 38.94 433 THR A CA 1
ATOM 2921 C C . THR A 1 479 ? 51.728 38.055 13.641 1.00 37.83 433 THR A C 1
ATOM 2922 O O . THR A 1 479 ? 50.852 37.564 12.946 1.00 38.19 433 THR A O 1
ATOM 2926 N N . TYR A 1 480 ? 51.616 39.269 14.165 1.00 36.97 434 TYR A N 1
ATOM 2927 C CA . TYR A 1 480 ? 50.343 40.008 14.217 1.00 35.68 434 TYR A CA 1
ATOM 2928 C C . TYR A 1 480 ? 50.057 40.987 13.068 1.00 34.63 434 TYR A C 1
ATOM 2929 O O . TYR A 1 480 ? 50.933 41.680 12.617 1.00 32.97 434 TYR A O 1
ATOM 2938 N N . THR A 1 481 ? 48.789 41.059 12.675 1.00 34.45 435 THR A N 1
ATOM 2939 C CA . THR A 1 481 ? 48.303 42.017 11.728 1.00 35.25 435 THR A CA 1
ATOM 2940 C C . THR A 1 481 ? 46.973 42.576 12.239 1.00 35.54 435 THR A C 1
ATOM 2941 O O . THR A 1 481 ? 46.094 41.808 12.651 1.00 36.48 435 THR A O 1
ATOM 2945 N N . ALA A 1 482 ? 46.823 43.902 12.209 1.00 35.07 436 ALA A N 1
ATOM 2946 C CA . ALA A 1 482 ? 45.559 44.584 12.524 1.00 33.90 436 ALA A CA 1
ATOM 2947 C C . ALA A 1 482 ? 44.897 44.985 11.194 1.00 33.59 436 ALA A C 1
ATOM 2948 O O . ALA A 1 482 ? 45.600 45.204 10.218 1.00 32.24 436 ALA A O 1
ATOM 2950 N N . TYR A 1 483 ? 43.565 45.101 11.163 1.00 33.00 437 TYR A N 1
ATOM 2951 C CA . TYR A 1 483 ? 42.852 45.460 9.933 1.00 34.86 437 TYR A CA 1
ATOM 2952 C C . TYR A 1 483 ? 41.512 46.137 10.210 1.00 34.61 437 TYR A C 1
ATOM 2953 O O . TYR A 1 483 ? 40.953 45.995 11.308 1.00 35.98 437 TYR A O 1
ATOM 2962 N N . ALA A 1 484 ? 41.022 46.880 9.227 1.00 33.67 438 ALA A N 1
ATOM 2963 C CA . ALA A 1 484 ? 39.674 47.448 9.284 1.00 34.15 438 ALA A CA 1
ATOM 2964 C C . ALA A 1 484 ? 39.171 47.390 7.859 1.00 34.85 438 ALA A C 1
ATOM 2965 O O . ALA A 1 484 ? 39.971 47.569 6.911 1.00 33.67 438 ALA A O 1
ATOM 2967 N N . SER A 1 485 ? 37.863 47.169 7.702 1.00 34.14 439 SER A N 1
ATOM 2968 C CA . SER A 1 485 ? 37.294 47.219 6.361 1.00 35.26 439 SER A CA 1
ATOM 2969 C C . SER A 1 485 ? 35.887 47.816 6.310 1.00 34.94 439 SER A C 1
ATOM 2970 O O . SER A 1 485 ? 35.130 47.826 7.309 1.00 34.69 439 SER A O 1
ATOM 2973 N N . TYR A 1 486 ? 35.573 48.325 5.127 1.00 33.53 440 TYR A N 1
ATOM 2974 C CA . TYR A 1 486 ? 34.238 48.719 4.797 1.00 34.17 440 TYR A CA 1
ATOM 2975 C C . TYR A 1 486 ? 33.883 48.110 3.433 1.00 34.80 440 TYR A C 1
ATOM 2976 O O . TYR A 1 486 ? 34.649 48.213 2.458 1.00 34.20 440 TYR A O 1
ATOM 2985 N N . THR A 1 487 ? 32.726 47.463 3.383 1.00 35.70 441 THR A N 1
ATOM 2986 C CA . THR A 1 487 ? 32.139 47.037 2.124 1.00 36.20 441 THR A CA 1
ATOM 2987 C C . THR A 1 487 ? 30.633 46.856 2.211 1.00 35.53 441 THR A C 1
ATOM 2988 O O . THR A 1 487 ? 30.018 47.029 3.285 1.00 33.47 441 THR A O 1
ATOM 2992 N N . GLU A 1 488 ? 30.062 46.548 1.042 1.00 35.35 442 GLU A N 1
ATOM 2993 C CA . GLU A 1 488 ? 28.622 46.498 0.846 1.00 36.05 442 GLU A CA 1
ATOM 2994 C C . GLU A 1 488 ? 28.166 45.273 0.060 1.00 35.23 442 GLU A C 1
ATOM 2995 O O . GLU A 1 488 ? 28.986 44.566 -0.564 1.00 36.17 442 GLU A O 1
ATOM 3001 N N . ILE A 1 489 ? 26.853 45.046 0.106 1.00 33.74 443 ILE A N 1
ATOM 3002 C CA . ILE A 1 489 ? 26.145 44.141 -0.784 1.00 32.97 443 ILE A CA 1
ATOM 3003 C C . ILE A 1 489 ? 24.685 44.617 -0.891 1.00 33.47 443 ILE A C 1
ATOM 3004 O O . ILE A 1 489 ? 24.108 45.105 0.091 1.00 33.64 443 ILE A O 1
ATOM 3009 N N . PHE A 1 490 ? 24.092 44.516 -2.080 1.00 33.22 444 PHE A N 1
ATOM 3010 C CA . PHE A 1 490 ? 22.732 44.997 -2.294 1.00 33.11 444 PHE A CA 1
ATOM 3011 C C . PHE A 1 490 ? 21.773 43.812 -2.575 1.00 33.29 444 PHE A C 1
ATOM 3012 O O . PHE A 1 490 ? 22.209 42.763 -3.057 1.00 33.47 444 PHE A O 1
ATOM 3020 N N . GLN A 1 491 ? 20.479 43.987 -2.313 1.00 33.27 445 GLN A N 1
ATOM 3021 C CA . GLN A 1 491 ? 19.528 42.926 -2.561 1.00 34.65 445 GLN A CA 1
ATOM 3022 C C . GLN A 1 491 ? 18.278 43.507 -3.208 1.00 35.10 445 GLN A C 1
ATOM 3023 O O . GLN A 1 491 ? 17.539 44.262 -2.564 1.00 35.68 445 GLN A O 1
ATOM 3029 N N . PRO A 1 492 ? 18.026 43.181 -4.493 1.00 34.97 446 PRO A N 1
ATOM 3030 C CA . PRO A 1 492 ? 16.803 43.761 -5.076 1.00 35.65 446 PRO A CA 1
ATOM 3031 C C . PRO A 1 492 ? 15.554 43.313 -4.312 1.00 36.03 446 PRO A C 1
ATOM 3032 O O . PRO A 1 492 ? 15.528 42.239 -3.741 1.00 35.37 446 PRO A O 1
ATOM 3036 N N . GLN A 1 493 ? 14.542 44.161 -4.302 1.00 37.80 447 GLN A N 1
ATOM 3037 C CA . GLN A 1 493 ? 13.278 43.860 -3.692 1.00 39.48 447 GLN A CA 1
ATOM 3038 C C . GLN A 1 493 ? 12.143 44.241 -4.630 1.00 40.87 447 GLN A C 1
ATOM 3039 O O . GLN A 1 493 ? 12.217 45.241 -5.351 1.00 40.81 447 GLN A O 1
ATOM 3045 N N . ASN A 1 494 ? 11.089 43.433 -4.602 1.00 42.87 448 ASN A N 1
ATOM 3046 C CA . ASN A 1 494 ? 9.901 43.684 -5.404 1.00 45.29 448 ASN A CA 1
ATOM 3047 C C . ASN A 1 494 ? 8.972 44.637 -4.658 1.00 45.49 448 ASN A C 1
ATOM 3048 O O . ASN A 1 494 ? 8.059 44.207 -3.962 1.00 45.67 448 ASN A O 1
ATOM 3053 N N . ALA A 1 495 ? 9.254 45.931 -4.779 1.00 46.17 449 ALA A N 1
ATOM 3054 C CA . ALA A 1 495 ? 8.515 46.978 -4.085 1.00 46.86 449 ALA A CA 1
ATOM 3055 C C . ALA A 1 495 ? 8.538 48.193 -4.975 1.00 47.59 449 ALA A C 1
ATOM 3056 O O . ALA A 1 495 ? 9.556 48.475 -5.626 1.00 47.69 449 ALA A O 1
ATOM 3058 N N . ARG A 1 496 ? 7.416 48.906 -5.009 1.00 48.51 450 ARG A N 1
ATOM 3059 C CA . ARG A 1 496 ? 7.266 50.016 -5.934 1.00 49.81 450 ARG A CA 1
ATOM 3060 C C . ARG A 1 496 ? 6.835 51.318 -5.276 1.00 50.78 450 ARG A C 1
ATOM 3061 O O . ARG A 1 496 ? 6.151 51.322 -4.245 1.00 50.48 450 ARG A O 1
ATOM 3069 N N . ASP A 1 497 ? 7.300 52.410 -5.879 1.00 52.45 451 ASP A N 1
ATOM 3070 C CA . ASP A 1 497 ? 6.885 53.784 -5.592 1.00 54.14 451 ASP A CA 1
ATOM 3071 C C . ASP A 1 497 ? 5.382 54.006 -5.522 1.00 55.10 451 ASP A C 1
ATOM 3072 O O . ASP A 1 497 ? 4.562 53.137 -5.866 1.00 55.19 451 ASP A O 1
ATOM 3077 N N . THR A 1 498 ? 5.048 55.225 -5.121 1.00 56.00 452 THR A N 1
ATOM 3078 C CA . THR A 1 498 ? 3.710 55.757 -5.239 1.00 56.97 452 THR A CA 1
ATOM 3079 C C . THR A 1 498 ? 3.417 56.107 -6.713 1.00 57.49 452 THR A C 1
ATOM 3080 O O . THR A 1 498 ? 2.254 56.176 -7.128 1.00 57.96 452 THR A O 1
ATOM 3084 N N . SER A 1 499 ? 4.484 56.312 -7.490 1.00 57.74 453 SER A N 1
ATOM 3085 C CA . SER A 1 499 ? 4.399 56.531 -8.936 1.00 57.63 453 SER A CA 1
ATOM 3086 C C . SER A 1 499 ? 4.372 55.210 -9.717 1.00 57.45 453 SER A C 1
ATOM 3087 O O . SER A 1 499 ? 4.013 55.187 -10.891 1.00 58.06 453 SER A O 1
ATOM 3090 N N . GLY A 1 500 ? 4.766 54.117 -9.070 1.00 56.98 454 GLY A N 1
ATOM 3091 C CA . GLY A 1 500 ? 4.782 52.807 -9.711 1.00 55.67 454 GLY A CA 1
ATOM 3092 C C . GLY A 1 500 ? 6.189 52.333 -10.025 1.00 54.61 454 GLY A C 1
ATOM 3093 O O . GLY A 1 500 ? 6.384 51.190 -10.452 1.00 54.67 454 GLY A O 1
ATOM 3094 N N . GLY A 1 501 ? 7.165 53.216 -9.822 1.00 53.67 455 GLY A N 1
ATOM 3095 C CA . GLY A 1 501 ? 8.567 52.906 -10.088 1.00 52.48 455 GLY A CA 1
ATOM 3096 C C . GLY A 1 501 ? 9.219 51.979 -9.058 1.00 51.65 455 GLY A C 1
ATOM 3097 O O . GLY A 1 501 ? 8.846 51.967 -7.879 1.00 51.37 455 GLY A O 1
ATOM 3098 N N . ILE A 1 502 ? 10.204 51.212 -9.516 1.00 50.59 456 ILE A N 1
ATOM 3099 C CA . ILE A 1 502 ? 10.912 50.265 -8.671 1.00 49.81 456 ILE A CA 1
ATOM 3100 C C . ILE A 1 502 ? 11.746 50.980 -7.584 1.00 48.96 456 ILE A C 1
ATOM 3101 O O . ILE A 1 502 ? 12.437 51.972 -7.859 1.00 48.88 456 ILE A O 1
ATOM 3106 N N . LEU A 1 503 ? 11.649 50.496 -6.348 1.00 47.70 457 LEU A N 1
ATOM 3107 C CA . LEU A 1 503 ? 12.540 50.973 -5.286 1.00 47.00 457 LEU A CA 1
ATOM 3108 C C . LEU A 1 503 ? 13.999 50.584 -5.565 1.00 46.51 457 LEU A C 1
ATOM 3109 O O . LEU A 1 503 ? 14.263 49.541 -6.185 1.00 46.44 457 LEU A O 1
ATOM 3114 N N . PRO A 1 504 ? 14.956 51.433 -5.131 1.00 45.77 458 PRO A N 1
ATOM 3115 C CA . PRO A 1 504 ? 16.349 50.958 -4.981 1.00 44.46 458 PRO A CA 1
ATOM 3116 C C . PRO A 1 504 ? 16.440 49.637 -4.183 1.00 43.39 458 PRO A C 1
ATOM 3117 O O . PRO A 1 504 ? 15.601 49.386 -3.307 1.00 43.22 458 PRO A O 1
ATOM 3121 N N . PRO A 1 505 ? 17.472 48.809 -4.458 1.00 42.24 459 PRO A N 1
ATOM 3122 C CA . PRO A 1 505 ? 17.652 47.543 -3.743 1.00 41.34 459 PRO A CA 1
ATOM 3123 C C . PRO A 1 505 ? 17.965 47.801 -2.265 1.00 40.80 459 PRO A C 1
ATOM 3124 O O . PRO A 1 505 ? 18.317 48.921 -1.896 1.00 40.65 459 PRO A O 1
ATOM 3128 N N . ILE A 1 506 ? 17.826 46.782 -1.431 1.00 40.46 460 ILE A N 1
ATOM 3129 C CA . ILE A 1 506 ? 18.305 46.875 -0.051 1.00 40.89 460 ILE A CA 1
ATOM 3130 C C . ILE A 1 506 ? 19.836 47.018 -0.104 1.00 40.90 460 ILE A C 1
ATOM 3131 O O . ILE A 1 506 ? 20.483 46.333 -0.897 1.00 39.49 460 ILE A O 1
ATOM 3136 N N . LYS A 1 507 ? 20.383 47.937 0.710 1.00 40.07 461 LYS A N 1
ATOM 3137 C CA . LYS A 1 507 ? 21.815 48.173 0.744 1.00 39.58 461 LYS A CA 1
ATOM 3138 C C . LYS A 1 507 ? 22.399 47.832 2.116 1.00 38.77 461 LYS A C 1
ATOM 3139 O O . LYS A 1 507 ? 22.132 48.511 3.117 1.00 37.83 461 LYS A O 1
ATOM 3145 N N . SER A 1 508 ? 23.205 46.771 2.140 1.00 37.77 462 SER A N 1
ATOM 3146 C CA . SER A 1 508 ? 23.876 46.333 3.340 1.00 36.93 462 SER A CA 1
ATOM 3147 C C . SER A 1 508 ? 25.281 46.957 3.466 1.00 36.79 462 SER A C 1
ATOM 3148 O O . SER A 1 508 ? 26.093 46.889 2.548 1.00 37.57 462 SER A O 1
ATOM 3151 N N . LYS A 1 509 ? 25.575 47.527 4.625 1.00 35.67 463 LYS A N 1
ATOM 3152 C CA . LYS A 1 509 ? 26.758 48.348 4.803 1.00 34.91 463 LYS A CA 1
ATOM 3153 C C . LYS A 1 509 ? 27.530 47.804 5.972 1.00 34.77 463 LYS A C 1
ATOM 3154 O O . LYS A 1 509 ? 27.064 47.894 7.099 1.00 35.30 463 LYS A O 1
ATOM 3160 N N . SER A 1 510 ? 28.704 47.241 5.698 1.00 35.39 464 SER A N 1
ATOM 3161 C CA . SER A 1 510 ? 29.467 46.432 6.666 1.00 34.95 464 SER A CA 1
ATOM 3162 C C . SER A 1 510 ? 30.810 47.004 7.070 1.00 34.62 464 SER A C 1
ATOM 3163 O O . SER A 1 510 ? 31.723 47.132 6.236 1.00 33.85 464 SER A O 1
ATOM 3166 N N . TYR A 1 511 ? 30.937 47.264 8.368 1.00 35.01 465 TYR A N 1
ATOM 3167 C CA . TYR A 1 511 ? 32.150 47.769 8.984 1.00 35.53 465 TYR A CA 1
ATOM 3168 C C . TYR A 1 511 ? 32.742 46.681 9.843 1.00 35.87 465 TYR A C 1
ATOM 3169 O O . TYR A 1 511 ? 32.010 45.961 10.530 1.00 36.37 465 TYR A O 1
ATOM 3178 N N . GLU A 1 512 ? 34.070 46.556 9.819 1.00 35.40 466 GLU A N 1
ATOM 3179 C CA . GLU A 1 512 ? 34.717 45.554 10.615 1.00 34.37 466 GLU A CA 1
ATOM 3180 C C . GLU A 1 512 ? 36.118 46.028 10.993 1.00 34.91 466 GLU A C 1
ATOM 3181 O O . GLU A 1 512 ? 36.797 46.663 10.197 1.00 34.68 466 GLU A O 1
ATOM 3187 N N . LEU A 1 513 ? 36.532 45.754 12.230 1.00 34.34 467 LEU A N 1
ATOM 3188 C CA . LEU A 1 513 ? 37.926 45.948 12.615 1.00 33.67 467 LEU A CA 1
ATOM 3189 C C . LEU A 1 513 ? 38.388 44.665 13.274 1.00 33.64 467 LEU A C 1
ATOM 3190 O O . LEU A 1 513 ? 37.561 43.859 13.688 1.00 33.46 467 LEU A O 1
ATOM 3195 N N . GLY A 1 514 ? 39.693 44.457 13.383 1.00 32.94 468 GLY A N 1
ATOM 3196 C CA . GLY A 1 514 ? 40.124 43.172 13.884 1.00 32.80 468 GLY A CA 1
ATOM 3197 C C . GLY A 1 514 ? 41.607 43.009 14.028 1.00 33.26 468 GLY A C 1
ATOM 3198 O O . GLY A 1 514 ? 42.376 43.893 13.689 1.00 32.41 468 GLY A O 1
ATOM 3199 N N . LEU A 1 515 ? 41.987 41.856 14.577 1.00 34.95 469 LEU A N 1
ATOM 3200 C CA . LEU A 1 515 ? 43.359 41.520 14.855 1.00 35.48 469 LEU A CA 1
ATOM 3201 C C . LEU A 1 515 ? 43.548 40.092 14.436 1.00 35.89 469 LEU A C 1
ATOM 3202 O O . LEU A 1 515 ? 42.758 39.229 14.810 1.00 36.47 469 LEU A O 1
ATOM 3207 N N . LYS A 1 516 ? 44.591 39.843 13.647 1.00 36.33 470 LYS A N 1
ATOM 3208 C CA . LYS A 1 516 ? 44.972 38.500 13.246 1.00 35.55 470 LYS A CA 1
ATOM 3209 C C . LYS A 1 516 ? 46.379 38.125 13.702 1.00 35.33 470 LYS A C 1
ATOM 3210 O O . LYS A 1 516 ? 47.248 38.990 13.885 1.00 35.83 470 LYS A O 1
ATOM 3216 N N . ALA A 1 517 ? 46.593 36.830 13.881 1.00 34.78 471 ALA A N 1
ATOM 3217 C CA . ALA A 1 517 ? 47.881 36.264 14.239 1.00 35.43 471 ALA A CA 1
ATOM 3218 C C . ALA A 1 517 ? 48.092 35.027 13.393 1.00 36.91 471 ALA A C 1
ATOM 3219 O O . ALA A 1 517 ? 47.171 34.221 13.217 1.00 37.33 471 ALA A O 1
ATOM 3221 N N . ALA A 1 518 ? 49.321 34.870 12.929 1.00 38.28 472 ALA A N 1
ATOM 3222 C CA . ALA A 1 518 ? 49.776 33.703 12.205 1.00 40.95 472 ALA A CA 1
ATOM 3223 C C . ALA A 1 518 ? 50.958 33.169 12.990 1.00 41.73 472 ALA A C 1
ATOM 3224 O O . ALA A 1 518 ? 52.067 33.627 12.813 1.00 42.48 472 ALA A O 1
ATOM 3226 N N . TYR A 1 519 ? 50.711 32.241 13.901 1.00 44.16 473 TYR A N 1
ATOM 3227 C CA . TYR A 1 519 ? 51.796 31.634 14.656 1.00 46.59 473 TYR A CA 1
ATOM 3228 C C . TYR A 1 519 ? 52.534 30.558 13.860 1.00 48.14 473 TYR A C 1
ATOM 3229 O O . TYR A 1 519 ? 52.004 30.010 12.897 1.00 48.56 473 TYR A O 1
ATOM 3238 N N . LEU A 1 520 ? 53.777 30.301 14.261 1.00 51.02 474 LEU A N 1
ATOM 3239 C CA . LEU A 1 520 ? 54.602 29.232 13.699 1.00 53.27 474 LEU A CA 1
ATOM 3240 C C . LEU A 1 520 ? 54.523 29.235 12.175 1.00 54.68 474 LEU A C 1
ATOM 3241 O O . LEU A 1 520 ? 54.096 28.259 11.553 1.00 55.21 474 LEU A O 1
ATOM 3246 N N . GLU A 1 521 ? 54.898 30.364 11.587 1.00 56.01 475 GLU A N 1
ATOM 3247 C CA . GLU A 1 521 ? 54.964 30.537 10.125 1.00 57.57 475 GLU A CA 1
ATOM 3248 C C . GLU A 1 521 ? 53.642 30.384 9.382 1.00 57.15 475 GLU A C 1
ATOM 3249 O O . GLU A 1 521 ? 53.635 30.139 8.177 1.00 58.09 475 GLU A O 1
ATOM 3255 N N . GLY A 1 522 ? 52.522 30.528 10.083 1.00 56.75 476 GLY A N 1
ATOM 3256 C CA . GLY A 1 522 ? 51.217 30.370 9.448 1.00 54.56 476 GLY A CA 1
ATOM 3257 C C . GLY A 1 522 ? 50.631 28.979 9.629 1.00 53.54 476 GLY A C 1
ATOM 3258 O O . GLY A 1 522 ? 49.643 28.645 8.968 1.00 53.78 476 GLY A O 1
ATOM 3259 N N . ARG A 1 523 ? 51.210 28.183 10.533 1.00 51.88 477 ARG A N 1
ATOM 3260 C CA . ARG A 1 523 ? 50.647 26.860 10.896 1.00 51.19 477 ARG A CA 1
ATOM 3261 C C . ARG A 1 523 ? 49.414 26.964 11.789 1.00 49.36 477 ARG A C 1
ATOM 3262 O O . ARG A 1 523 ? 48.587 26.033 11.824 1.00 48.91 477 ARG A O 1
ATOM 3270 N N . LEU A 1 524 ? 49.347 28.059 12.548 1.00 46.88 478 LEU A N 1
ATOM 3271 C CA . LEU A 1 524 ? 48.240 28.338 13.459 1.00 45.54 478 LEU A CA 1
ATOM 3272 C C . LEU A 1 524 ? 47.737 29.775 13.230 1.00 44.24 478 LEU A C 1
ATOM 3273 O O . LEU A 1 524 ? 48.442 30.724 13.540 1.00 43.33 478 LEU A O 1
ATOM 3278 N N . ASN A 1 525 ? 46.546 29.901 12.644 1.00 42.66 479 ASN A N 1
ATOM 3279 C CA . ASN A 1 525 ? 45.937 31.181 12.351 1.00 42.34 479 ASN A CA 1
ATOM 3280 C C . ASN A 1 525 ? 44.864 31.486 13.347 1.00 42.04 479 ASN A C 1
ATOM 3281 O O . ASN A 1 525 ? 44.023 30.626 13.692 1.00 41.68 479 ASN A O 1
ATOM 3286 N N . THR A 1 526 ? 44.806 32.753 13.694 1.00 40.50 480 THR A N 1
ATOM 3287 C CA . THR A 1 526 ? 43.925 33.215 14.713 1.00 40.14 480 THR A CA 1
ATOM 3288 C C . THR A 1 526 ? 43.335 34.564 14.293 1.00 40.38 480 THR A C 1
ATOM 3289 O O . THR A 1 526 ? 43.995 35.315 13.558 1.00 40.65 480 THR A O 1
ATOM 3293 N N . SER A 1 527 ? 42.134 34.877 14.791 1.00 39.87 481 SER A N 1
ATOM 3294 C CA . SER A 1 527 ? 41.410 36.101 14.441 1.00 39.87 481 SER A CA 1
ATOM 3295 C C . SER A 1 527 ? 40.344 36.557 15.461 1.00 39.45 481 SER A C 1
ATOM 3296 O O . SER A 1 527 ? 39.580 35.756 15.981 1.00 39.06 481 SER A O 1
ATOM 3299 N N . ALA A 1 528 ? 40.297 37.859 15.726 1.00 38.49 482 ALA A N 1
ATOM 3300 C CA . ALA A 1 528 ? 39.326 38.450 16.628 1.00 37.68 482 ALA A CA 1
ATOM 3301 C C . ALA A 1 528 ? 38.809 39.683 15.923 1.00 37.41 482 ALA A C 1
ATOM 3302 O O . ALA A 1 528 ? 39.584 40.562 15.602 1.00 39.05 482 ALA A O 1
ATOM 3304 N N . ALA A 1 529 ? 37.515 39.755 15.661 1.00 36.49 483 ALA A N 1
ATOM 3305 C CA . ALA A 1 529 ? 36.985 40.849 14.884 1.00 36.05 483 ALA A CA 1
ATOM 3306 C C . ALA A 1 529 ? 35.718 41.384 15.525 1.00 36.17 483 ALA A C 1
ATOM 3307 O O . ALA A 1 529 ? 34.917 40.608 16.083 1.00 37.32 483 ALA A O 1
ATOM 3309 N N . LEU A 1 530 ? 35.564 42.707 15.475 1.00 34.73 484 LEU A N 1
ATOM 3310 C CA . LEU A 1 530 ? 34.312 43.388 15.799 1.00 33.92 484 LEU A CA 1
ATOM 3311 C C . LEU A 1 530 ? 33.631 43.781 14.481 1.00 32.81 484 LEU A C 1
ATOM 3312 O O . LEU A 1 530 ? 34.280 44.357 13.622 1.00 32.73 484 LEU A O 1
ATOM 3317 N N . PHE A 1 531 ? 32.351 43.453 14.311 1.00 31.98 485 PHE A N 1
ATOM 3318 C CA . PHE A 1 531 ? 31.643 43.808 13.092 1.00 32.33 485 PHE A CA 1
ATOM 3319 C C . PHE A 1 531 ? 30.351 44.586 13.371 1.00 32.50 485 PHE A C 1
ATOM 3320 O O . PHE A 1 531 ? 29.696 44.371 14.388 1.00 32.06 485 PHE A O 1
ATOM 3328 N N . GLN A 1 532 ? 29.998 45.488 12.457 1.00 32.74 486 GLN A N 1
ATOM 3329 C CA . GLN A 1 532 ? 28.719 46.161 12.491 1.00 33.87 486 GLN A CA 1
ATOM 3330 C C . GLN A 1 532 ? 28.186 46.241 11.054 1.00 34.40 486 GLN A C 1
ATOM 3331 O O . GLN A 1 532 ? 28.873 46.768 10.157 1.00 33.30 486 GLN A O 1
ATOM 3337 N N . THR A 1 533 ? 26.962 45.732 10.860 1.00 34.98 487 THR A N 1
ATOM 3338 C CA . THR A 1 533 ? 26.259 45.821 9.573 1.00 36.16 487 THR A CA 1
ATOM 3339 C C . THR A 1 533 ? 24.905 46.468 9.731 1.00 35.91 487 THR A C 1
ATOM 3340 O O . THR A 1 533 ? 24.176 46.158 10.666 1.00 35.55 487 THR A O 1
ATOM 3344 N N . ARG A 1 534 ? 24.568 47.356 8.806 1.00 37.01 488 ARG A N 1
ATOM 3345 C CA . ARG A 1 534 ? 23.194 47.869 8.708 1.00 38.32 488 ARG A CA 1
ATOM 3346 C C . ARG A 1 534 ? 22.619 47.729 7.288 1.00 39.43 488 ARG A C 1
ATOM 3347 O O . ARG A 1 534 ? 23.347 47.780 6.266 1.00 39.44 488 ARG A O 1
ATOM 3355 N N . GLN A 1 535 ? 21.306 47.563 7.241 1.00 39.93 489 GLN A N 1
ATOM 3356 C CA . GLN A 1 535 ? 20.592 47.554 5.996 1.00 39.91 489 GLN A CA 1
ATOM 3357 C C . GLN A 1 535 ? 19.863 48.853 5.846 1.00 40.66 489 GLN A C 1
ATOM 3358 O O . GLN A 1 535 ? 19.066 49.232 6.698 1.00 40.33 489 GLN A O 1
ATOM 3364 N N . ASP A 1 536 ? 20.165 49.549 4.759 1.00 41.30 490 ASP A N 1
ATOM 3365 C CA . ASP A 1 536 ? 19.461 50.774 4.416 1.00 42.78 490 ASP A CA 1
ATOM 3366 C C . ASP A 1 536 ? 18.521 50.506 3.223 1.00 42.55 490 ASP A C 1
ATOM 3367 O O . ASP A 1 536 ? 18.690 49.512 2.498 1.00 41.82 490 ASP A O 1
ATOM 3372 N N . ASN A 1 537 ? 17.556 51.407 3.023 1.00 42.94 491 ASN A N 1
ATOM 3373 C CA . ASN A 1 537 ? 16.614 51.366 1.884 1.00 43.61 491 ASN A CA 1
ATOM 3374 C C . ASN A 1 537 ? 15.717 50.140 1.851 1.00 43.81 491 ASN A C 1
ATOM 3375 O O . ASN A 1 537 ? 15.351 49.651 0.791 1.00 44.01 491 ASN A O 1
ATOM 3380 N N . LEU A 1 538 ? 15.361 49.652 3.021 1.00 45.03 492 LEU A N 1
ATOM 3381 C CA . LEU A 1 538 ? 14.410 48.565 3.138 1.00 46.63 492 LEU A CA 1
ATOM 3382 C C . LEU A 1 538 ? 13.018 49.101 2.843 1.00 47.74 492 LEU A C 1
ATOM 3383 O O . LEU A 1 538 ? 12.577 50.086 3.459 1.00 47.14 492 LEU A O 1
ATOM 3388 N N . ALA A 1 539 ? 12.341 48.453 1.887 1.00 48.97 493 ALA A N 1
ATOM 3389 C CA . ALA A 1 539 ? 10.952 48.787 1.546 1.00 49.86 493 ALA A CA 1
ATOM 3390 C C . ALA A 1 539 ? 10.058 48.696 2.769 1.00 50.83 493 ALA A C 1
ATOM 3391 O O . ALA A 1 539 ? 10.088 47.713 3.503 1.00 50.48 493 ALA A O 1
ATOM 3393 N N . GLN A 1 540 ? 9.274 49.748 2.973 1.00 52.31 494 GLN A N 1
ATOM 3394 C CA . GLN A 1 540 ? 8.315 49.828 4.060 1.00 53.93 494 GLN A CA 1
ATOM 3395 C C . GLN A 1 540 ? 6.957 50.072 3.431 1.00 54.86 494 GLN A C 1
ATOM 3396 O O . GLN A 1 540 ? 6.736 51.130 2.827 1.00 54.20 494 GLN A O 1
ATOM 3402 N N . VAL A 1 541 ? 6.066 49.086 3.557 1.00 56.46 495 VAL A N 1
ATOM 3403 C CA . VAL A 1 541 ? 4.678 49.205 3.080 1.00 58.26 495 VAL A CA 1
ATOM 3404 C C . VAL A 1 541 ? 4.051 50.497 3.611 1.00 59.29 495 VAL A C 1
ATOM 3405 O O . VAL A 1 541 ? 3.968 50.695 4.830 1.00 59.56 495 VAL A O 1
ATOM 3409 N N . ILE A 1 542 ? 3.657 51.384 2.694 1.00 60.55 496 ILE A N 1
ATOM 3410 C CA . ILE A 1 542 ? 3.074 52.680 3.065 1.00 61.80 496 ILE A CA 1
ATOM 3411 C C . ILE A 1 542 ? 1.669 52.479 3.645 1.00 63.11 496 ILE A C 1
ATOM 3412 O O . ILE A 1 542 ? 0.758 52.034 2.939 1.00 62.92 496 ILE A O 1
ATOM 3417 N N . PRO A 1 543 ? 1.545 52.796 4.940 1.00 64.86 497 PRO A N 1
ATOM 3418 C CA . PRO A 1 543 ? 0.317 52.671 5.747 1.00 66.61 497 PRO A CA 1
ATOM 3419 C C . PRO A 1 543 ? -0.739 51.714 5.178 1.00 67.95 497 PRO A C 1
ATOM 3420 O O . PRO A 1 543 ? -0.472 50.513 4.992 1.00 68.34 497 PRO A O 1
ATOM 3422 N N . GLY A 1 544 ? -1.932 52.253 4.920 1.00 69.13 498 GLY A N 1
ATOM 3423 C CA . GLY A 1 544 ? -3.005 51.520 4.254 1.00 70.66 498 GLY A CA 1
ATOM 3424 C C . GLY A 1 544 ? -3.254 52.088 2.870 1.00 71.71 498 GLY A C 1
ATOM 3425 O O . GLY A 1 544 ? -4.240 51.742 2.219 1.00 71.71 498 GLY A O 1
ATOM 3426 N N . SER A 1 545 ? -2.354 52.966 2.426 1.00 72.80 499 SER A N 1
ATOM 3427 C CA . SER A 1 545 ? -2.441 53.573 1.097 1.00 73.81 499 SER A CA 1
ATOM 3428 C C . SER A 1 545 ? -1.692 52.747 0.045 1.00 74.40 499 SER A C 1
ATOM 3429 O O . SER A 1 545 ? -0.529 52.355 0.243 1.00 74.68 499 SER A O 1
ATOM 3431 N N . SER A 1 546 ? -2.385 52.479 -1.060 1.00 75.05 500 SER A N 1
ATOM 3432 C CA . SER A 1 546 ? -1.831 51.757 -2.203 1.00 75.74 500 SER A CA 1
ATOM 3433 C C . SER A 1 546 ? -1.654 52.689 -3.412 1.00 76.30 500 SER A C 1
ATOM 3434 O O . SER A 1 546 ? -1.902 53.891 -3.323 1.00 76.38 500 SER A O 1
ATOM 3436 N N . ILE A 1 547 ? -1.196 52.123 -4.526 1.00 77.19 501 ILE A N 1
ATOM 3437 C CA . ILE A 1 547 ? -1.025 52.838 -5.794 1.00 77.98 501 ILE A CA 1
ATOM 3438 C C . ILE A 1 547 ? -1.087 51.799 -6.923 1.00 78.49 501 ILE A C 1
ATOM 3439 O O . ILE A 1 547 ? -0.269 51.795 -7.860 1.00 78.67 501 ILE A O 1
ATOM 3441 N N . PRO A 1 548 ? -2.080 50.919 -6.804 1.00 78.81 502 PRO A N 1
ATOM 3442 C CA . PRO A 1 548 ? -2.241 49.765 -7.682 1.00 79.01 502 PRO A CA 1
ATOM 3443 C C . PRO A 1 548 ? -3.316 49.988 -8.758 1.00 79.17 502 PRO A C 1
ATOM 3444 O O . PRO A 1 548 ? -3.873 49.029 -9.319 1.00 79.43 502 PRO A O 1
ATOM 3446 N N . GLY A 1 549 ? -3.616 51.260 -9.022 1.00 78.96 503 GLY A N 1
ATOM 3447 C CA . GLY A 1 549 ? -4.243 51.654 -10.279 1.00 78.62 503 GLY A CA 1
ATOM 3448 C C . GLY A 1 549 ? -3.211 51.459 -11.382 1.00 78.34 503 GLY A C 1
ATOM 3449 O O . GLY A 1 549 ? -3.560 51.143 -12.521 1.00 78.29 503 GLY A O 1
ATOM 3450 N N . PHE A 1 550 ? -1.934 51.645 -11.025 1.00 78.09 504 PHE A N 1
ATOM 3451 C CA . PHE A 1 550 ? -0.799 51.326 -11.897 1.00 77.68 504 PHE A CA 1
ATOM 3452 C C . PHE A 1 550 ? -0.798 49.833 -12.270 1.00 77.30 504 PHE A C 1
ATOM 3453 O O . PHE A 1 550 ? -0.935 49.496 -13.451 1.00 77.37 504 PHE A O 1
ATOM 3455 N N . PRO A 1 551 ? -0.666 48.958 -11.264 1.00 76.58 505 PRO A N 1
ATOM 3456 C CA . PRO A 1 551 ? -0.811 47.500 -11.436 1.00 75.76 505 PRO A CA 1
ATOM 3457 C C . PRO A 1 551 ? -0.703 46.734 -10.108 1.00 75.23 505 PRO A C 1
ATOM 3458 O O . PRO A 1 551 ? 0.220 46.983 -9.322 1.00 75.17 505 PRO A O 1
ATOM 3460 N N . ASN A 1 552 ? -1.649 45.815 -9.875 1.00 74.32 506 ASN A N 1
ATOM 3461 C CA . ASN A 1 552 ? -1.622 44.841 -8.748 1.00 73.53 506 ASN A CA 1
ATOM 3462 C C . ASN A 1 552 ? -2.184 45.330 -7.384 1.00 72.81 506 ASN A C 1
ATOM 3463 O O . ASN A 1 552 ? -3.381 45.649 -7.291 1.00 72.60 506 ASN A O 1
ATOM 3465 N N . MET A 1 553 ? -1.331 45.372 -6.343 1.00 71.78 507 MET A N 1
ATOM 3466 C CA . MET A 1 553 ? -1.711 45.870 -4.995 1.00 70.33 507 MET A CA 1
ATOM 3467 C C . MET A 1 553 ? -0.551 46.376 -4.095 1.00 69.08 507 MET A C 1
ATOM 3468 O O . MET A 1 553 ? 0.394 45.631 -3.819 1.00 68.96 507 MET A O 1
ATOM 3470 N N . GLN A 1 554 ? -0.650 47.646 -3.669 1.00 67.37 508 GLN A N 1
ATOM 3471 C CA . GLN A 1 554 ? 0.125 48.271 -2.550 1.00 65.58 508 GLN A CA 1
ATOM 3472 C C . GLN A 1 554 ? 1.541 48.816 -2.828 1.00 64.39 508 GLN A C 1
ATOM 3473 O O . GLN A 1 554 ? 2.328 48.211 -3.565 1.00 64.11 508 GLN A O 1
ATOM 3475 N N . ALA A 1 555 ? 1.846 49.962 -2.210 1.00 62.47 509 ALA A N 1
ATOM 3476 C CA . ALA A 1 555 ? 3.125 50.658 -2.405 1.00 60.65 509 ALA A CA 1
ATOM 3477 C C . ALA A 1 555 ? 4.006 50.770 -1.137 1.00 59.34 509 ALA A C 1
ATOM 3478 O O . ALA A 1 555 ? 3.553 50.520 -0.011 1.00 58.96 509 ALA A O 1
ATOM 3480 N N . SER A 1 556 ? 5.269 51.139 -1.351 1.00 57.57 510 SER A N 1
ATOM 3481 C CA . SER A 1 556 ? 6.268 51.244 -0.288 1.00 55.73 510 SER A CA 1
ATOM 3482 C C . SER A 1 556 ? 7.125 52.503 -0.416 1.00 54.23 510 SER A C 1
ATOM 3483 O O . SER A 1 556 ? 7.178 53.132 -1.476 1.00 53.52 510 SER A O 1
ATOM 3486 N N . ARG A 1 557 ? 7.777 52.866 0.684 1.00 52.58 511 ARG A N 1
ATOM 3487 C CA . ARG A 1 557 ? 8.918 53.776 0.654 1.00 51.63 511 ARG A CA 1
ATOM 3488 C C . ARG A 1 557 ? 10.176 53.115 1.243 1.00 50.14 511 ARG A C 1
ATOM 3489 O O . ARG A 1 557 ? 10.099 52.135 1.982 1.00 49.01 511 ARG A O 1
ATOM 3497 N N . ALA A 1 558 ? 11.329 53.652 0.873 1.00 49.44 512 ALA A N 1
ATOM 3498 C CA . ALA A 1 558 ? 12.619 53.182 1.362 1.00 48.70 512 ALA A CA 1
ATOM 3499 C C . ALA A 1 558 ? 12.804 53.642 2.804 1.00 48.09 512 ALA A C 1
ATOM 3500 O O . ALA A 1 558 ? 12.711 54.842 3.094 1.00 48.43 512 ALA A O 1
ATOM 3502 N N . ALA A 1 559 ? 13.025 52.690 3.710 1.00 47.24 513 ALA A N 1
ATOM 3503 C CA . ALA A 1 559 ? 13.305 53.006 5.119 1.00 46.34 513 ALA A CA 1
ATOM 3504 C C . ALA A 1 559 ? 14.554 52.281 5.583 1.00 45.91 513 ALA A C 1
ATOM 3505 O O 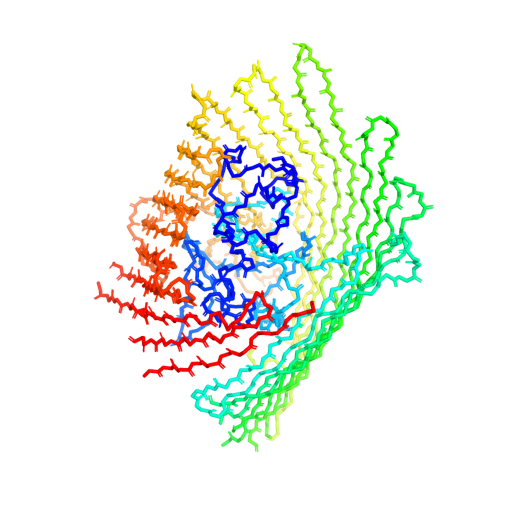. ALA A 1 559 ? 15.056 51.394 4.898 1.00 45.51 513 ALA A O 1
ATOM 3507 N N . SER A 1 560 ? 15.053 52.643 6.758 1.00 45.56 514 SER A N 1
ATOM 3508 C CA . SER A 1 560 ? 16.203 51.956 7.313 1.00 45.26 514 SER A CA 1
ATOM 3509 C C . SER A 1 560 ? 15.763 50.608 7.855 1.00 44.27 514 SER A C 1
ATOM 3510 O O . SER A 1 560 ? 14.617 50.457 8.297 1.00 44.16 514 SER A O 1
ATOM 3513 N N . GLY A 1 561 ? 16.674 49.637 7.791 1.00 43.32 515 GLY A N 1
ATOM 3514 C CA . GLY A 1 561 ? 16.414 48.255 8.183 1.00 41.75 515 GLY A CA 1
ATOM 3515 C C . GLY A 1 561 ? 17.120 47.875 9.476 1.00 40.94 515 GLY A C 1
ATOM 3516 O O . GLY A 1 561 ? 17.392 48.720 10.312 1.00 41.16 515 GLY A O 1
ATOM 3517 N N . ALA A 1 562 ? 17.386 46.585 9.631 1.00 40.42 516 ALA A N 1
ATOM 3518 C CA . ALA A 1 562 ? 18.032 46.018 10.799 1.00 39.88 516 ALA A CA 1
ATOM 3519 C C . ALA A 1 562 ? 19.519 46.415 10.875 1.00 39.90 516 ALA A C 1
ATOM 3520 O O . ALA A 1 562 ? 20.166 46.728 9.844 1.00 39.06 516 ALA A O 1
ATOM 3522 N N . LYS A 1 563 ? 20.019 46.423 12.110 1.00 39.18 517 LYS A N 1
ATOM 3523 C CA . LYS A 1 563 ? 21.428 46.595 12.439 1.00 39.39 517 LYS A CA 1
ATOM 3524 C C . LYS A 1 563 ? 21.885 45.348 13.170 1.00 38.84 517 LYS A C 1
ATOM 3525 O O . LYS A 1 563 ? 21.182 44.862 14.060 1.00 39.42 517 LYS A O 1
ATOM 3531 N N . VAL A 1 564 ? 23.062 44.849 12.814 1.00 37.56 518 VAL A N 1
ATOM 3532 C CA . VAL A 1 564 ? 23.673 43.725 13.502 1.00 37.20 518 VAL A CA 1
ATOM 3533 C C . VAL A 1 564 ? 25.052 44.177 13.960 1.00 36.81 518 VAL A C 1
ATOM 3534 O O . VAL A 1 564 ? 25.812 44.800 13.209 1.00 36.00 518 VAL A O 1
ATOM 3538 N N . GLU A 1 565 ? 25.346 43.930 15.229 1.00 36.85 519 GLU A N 1
ATOM 3539 C CA . GLU A 1 565 ? 26.697 44.101 15.697 1.00 37.22 519 GLU A CA 1
ATOM 3540 C C . GLU A 1 565 ? 27.110 42.910 16.535 1.00 37.10 519 GLU A C 1
ATOM 3541 O O . GLU A 1 565 ? 26.295 42.365 17.243 1.00 36.32 519 GLU A O 1
ATOM 3547 N N . GLY A 1 566 ? 28.372 42.483 16.399 1.00 37.53 520 GLY A N 1
ATOM 3548 C CA . GLY A 1 566 ? 28.913 41.446 17.259 1.00 37.85 520 GLY A CA 1
ATOM 3549 C C . GLY A 1 566 ? 30.393 41.148 17.125 1.00 38.41 520 GLY A C 1
ATOM 3550 O O . GLY A 1 566 ? 31.146 41.950 16.603 1.00 38.63 520 GLY A O 1
ATOM 3551 N N . ILE A 1 567 ? 30.798 39.974 17.607 1.00 39.17 521 ILE A N 1
ATOM 3552 C CA . ILE A 1 567 ? 32.205 39.553 17.612 1.00 39.36 521 ILE A CA 1
ATOM 3553 C C . ILE A 1 567 ? 32.383 38.195 16.950 1.00 39.60 521 ILE A C 1
ATOM 3554 O O . ILE A 1 567 ? 31.478 37.373 16.909 1.00 39.30 521 ILE A O 1
ATOM 3559 N N . ASP A 1 568 ? 33.579 37.968 16.440 1.00 40.32 522 ASP A N 1
ATOM 3560 C CA . ASP A 1 568 ? 33.828 36.848 15.581 1.00 41.19 522 ASP A CA 1
ATOM 3561 C C . ASP A 1 568 ? 35.226 36.404 15.937 1.00 41.33 522 ASP A C 1
ATOM 3562 O O . ASP A 1 568 ? 36.179 37.114 15.674 1.00 41.43 522 ASP A O 1
ATOM 3567 N N . LEU A 1 569 ? 35.350 35.256 16.593 1.00 41.58 523 LEU A N 1
ATOM 3568 C CA . LEU A 1 569 ? 36.657 34.765 17.017 1.00 41.59 523 LEU A CA 1
ATOM 3569 C C . LEU A 1 569 ? 36.957 33.410 16.397 1.00 42.26 523 LEU A C 1
ATOM 3570 O O . LEU A 1 569 ? 36.077 32.544 16.309 1.00 41.97 523 LEU A O 1
ATOM 3575 N N . GLU A 1 570 ? 38.209 33.216 15.998 1.00 42.39 524 GLU A N 1
ATOM 3576 C CA . GLU A 1 570 ? 38.628 31.983 15.353 1.00 43.62 524 GLU A CA 1
ATOM 3577 C C . GLU A 1 570 ? 40.093 31.620 15.675 1.00 42.47 524 GLU A C 1
ATOM 3578 O O . GLU A 1 570 ? 40.944 32.492 15.893 1.00 41.99 524 GLU A O 1
ATOM 3584 N N . ALA A 1 571 ? 40.346 30.316 15.703 1.00 42.26 525 ALA A N 1
ATOM 3585 C CA . ALA A 1 571 ? 41.671 29.737 15.815 1.00 42.43 525 ALA A CA 1
ATOM 3586 C C . ALA A 1 571 ? 41.654 28.459 15.026 1.00 42.87 525 ALA A C 1
ATOM 3587 O O . ALA A 1 571 ? 40.798 27.607 15.252 1.00 43.83 525 ALA A O 1
ATOM 3589 N N . SER A 1 572 ? 42.590 28.302 14.101 1.00 43.37 526 SER A N 1
ATOM 3590 C CA . SER A 1 572 ? 42.632 27.109 13.261 1.00 43.88 526 SER A CA 1
ATOM 3591 C C . SER A 1 572 ? 44.048 26.793 12.853 1.00 43.62 526 SER A C 1
ATOM 3592 O O . SER A 1 572 ? 44.779 27.677 12.442 1.00 43.27 526 SER A O 1
ATOM 3595 N N . GLY A 1 573 ? 44.416 25.515 12.948 1.00 44.02 527 GLY A N 1
ATOM 3596 C CA . GLY A 1 573 ? 45.753 25.075 12.610 1.00 43.99 527 GLY A CA 1
ATOM 3597 C C . GLY A 1 573 ? 46.297 24.145 13.678 1.00 44.68 527 GLY A C 1
ATOM 3598 O O . GLY A 1 573 ? 45.559 23.435 14.351 1.00 43.62 527 GLY A O 1
ATOM 3599 N N . GLN A 1 574 ? 47.613 24.158 13.809 1.00 45.72 528 GLN A N 1
ATOM 3600 C CA . GLN A 1 574 ? 48.353 23.176 14.574 1.00 47.25 528 GLN A CA 1
ATOM 3601 C C . GLN A 1 574 ? 48.895 23.846 15.834 1.00 47.93 528 GLN A C 1
ATOM 3602 O O . GLN A 1 574 ? 49.741 24.738 15.722 1.00 48.53 528 GLN A O 1
ATOM 3608 N N . ILE A 1 575 ? 48.429 23.425 17.014 1.00 48.53 529 ILE A N 1
ATOM 3609 C CA . ILE A 1 575 ? 48.975 23.948 18.290 1.00 50.07 529 ILE A CA 1
ATOM 3610 C C . ILE A 1 575 ? 50.375 23.395 18.575 1.00 50.71 529 ILE A C 1
ATOM 3611 O O . ILE A 1 575 ? 51.288 24.144 18.913 1.00 51.15 529 ILE A O 1
ATOM 3616 N N . LEU A 1 576 ? 50.524 22.078 18.465 1.00 51.15 530 LEU A N 1
ATOM 3617 C CA . LEU A 1 576 ? 51.811 21.411 18.592 1.00 51.92 530 LEU A CA 1
ATOM 3618 C C . LEU A 1 576 ? 51.830 20.395 17.455 1.00 52.39 530 LEU A C 1
ATOM 3619 O O . LEU A 1 576 ? 50.780 20.151 16.845 1.00 53.22 530 LEU A O 1
ATOM 3624 N N . PRO A 1 577 ? 53.004 19.803 17.140 1.00 52.44 531 PRO A N 1
ATOM 3625 C CA . PRO A 1 577 ? 52.985 18.677 16.181 1.00 52.15 531 PRO A CA 1
ATOM 3626 C C . PRO A 1 577 ? 52.001 17.587 16.613 1.00 51.47 531 PRO A C 1
ATOM 3627 O O . PRO A 1 577 ? 51.889 17.301 17.822 1.00 52.08 531 PRO A O 1
ATOM 3631 N N . ASP A 1 578 ? 51.301 16.990 15.646 1.00 50.19 532 ASP A N 1
ATOM 3632 C CA . ASP A 1 578 ? 50.296 15.943 15.907 1.00 49.38 532 ASP A CA 1
ATOM 3633 C C . ASP A 1 578 ? 48.975 16.473 16.480 1.00 48.17 532 ASP A C 1
ATOM 3634 O O . ASP A 1 578 ? 48.053 15.696 16.716 1.00 48.30 532 ASP A O 1
ATOM 3639 N N . TRP A 1 579 ? 48.875 17.784 16.703 1.00 46.97 533 TRP A N 1
ATOM 3640 C CA . TRP A 1 579 ? 47.678 18.370 17.31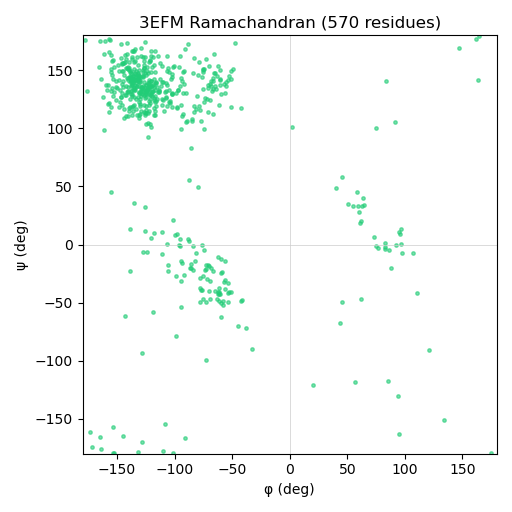8 1.00 45.43 533 TRP A CA 1
ATOM 3641 C C . TRP A 1 579 ? 47.018 19.491 16.495 1.00 43.66 533 TRP A C 1
ATOM 3642 O O . TRP A 1 579 ? 47.489 20.611 16.449 1.00 43.20 533 TRP A O 1
ATOM 3653 N N . ASN A 1 580 ? 45.913 19.150 15.853 1.00 42.77 534 ASN A N 1
ATOM 3654 C CA . ASN A 1 580 ? 45.115 20.077 15.046 1.00 41.70 534 ASN A CA 1
ATOM 3655 C C . ASN A 1 580 ? 43.881 20.535 15.778 1.00 41.23 534 ASN A C 1
ATOM 3656 O O . ASN A 1 580 ? 43.268 19.762 16.534 1.00 40.91 534 ASN A O 1
ATOM 3661 N N . ILE A 1 581 ? 43.503 21.784 15.500 1.00 40.60 535 ILE A N 1
ATOM 3662 C CA . ILE A 1 581 ? 42.311 22.413 16.046 1.00 39.37 535 ILE A CA 1
ATOM 3663 C C . ILE A 1 581 ? 41.676 23.347 15.034 1.00 38.96 535 ILE A C 1
ATOM 3664 O O . ILE A 1 581 ? 42.359 23.922 14.192 1.00 39.36 535 ILE A O 1
ATOM 3669 N N . GLY A 1 582 ? 40.358 23.461 15.125 1.00 38.58 536 GLY A N 1
ATOM 3670 C CA . GLY A 1 582 ? 39.559 24.455 14.435 1.00 39.47 536 GLY A CA 1
ATOM 3671 C C . GLY A 1 582 ? 38.535 24.883 15.473 1.00 39.58 536 GLY A C 1
ATOM 3672 O O . GLY A 1 582 ? 37.731 24.070 15.907 1.00 40.56 536 GLY A O 1
ATOM 3673 N N . ALA A 1 583 ? 38.580 26.137 15.905 1.00 38.83 537 ALA A N 1
ATOM 3674 C CA . ALA A 1 583 ? 37.695 26.590 16.961 1.00 38.83 537 ALA A CA 1
ATOM 3675 C C . ALA A 1 583 ? 37.191 27.968 16.603 1.00 38.84 537 ALA A C 1
ATOM 3676 O O . ALA A 1 583 ? 37.927 28.772 16.022 1.00 39.43 537 ALA A O 1
ATOM 3678 N N . SER A 1 584 ? 35.944 28.258 16.968 1.00 38.89 538 SER A N 1
ATOM 3679 C CA . SER A 1 584 ? 35.359 29.557 16.662 1.00 39.03 538 SER A CA 1
ATOM 3680 C C . SER A 1 584 ? 34.227 29.941 17.609 1.00 39.28 538 SER A C 1
ATOM 3681 O O . SER A 1 584 ? 33.500 29.083 18.125 1.00 40.04 538 SER A O 1
ATOM 3684 N N . TYR A 1 585 ? 34.058 31.242 17.805 1.00 38.92 539 TYR A N 1
ATOM 3685 C CA . TYR A 1 585 ? 32.970 31.749 18.588 1.00 38.37 539 TYR A CA 1
ATOM 3686 C C . TYR A 1 585 ? 32.417 33.033 17.978 1.00 38.63 539 TYR A C 1
ATOM 3687 O O . TYR A 1 585 ? 33.170 33.895 17.538 1.00 37.90 539 TYR A O 1
ATOM 3696 N N . THR A 1 586 ? 31.084 33.130 17.937 1.00 38.99 540 THR A N 1
ATOM 3697 C CA . THR A 1 586 ? 30.404 34.296 17.388 1.00 39.02 540 THR A CA 1
ATOM 3698 C C . THR A 1 586 ? 29.274 34.707 18.289 1.00 37.87 540 THR A C 1
ATOM 3699 O O . THR A 1 586 ? 28.484 33.870 18.710 1.00 36.98 540 THR A O 1
ATOM 3703 N N . HIS A 1 587 ? 29.171 36.005 18.544 1.00 36.49 541 HIS A N 1
ATOM 3704 C CA . HIS A 1 587 ? 28.004 36.517 19.215 1.00 35.66 541 HIS A CA 1
ATOM 3705 C C . HIS A 1 587 ? 27.562 37.805 18.569 1.00 35.45 541 HIS A C 1
ATOM 3706 O O . HIS A 1 587 ? 28.401 38.674 18.293 1.00 35.05 541 HIS A O 1
ATOM 3713 N N . PHE A 1 588 ? 26.257 37.957 18.359 1.00 35.01 542 PHE A N 1
ATOM 3714 C CA . PHE A 1 588 ? 25.786 39.222 17.823 1.00 35.97 542 PHE A CA 1
ATOM 3715 C C . PHE A 1 588 ? 24.430 39.598 18.350 1.00 36.36 542 PHE A C 1
ATOM 3716 O O . PHE A 1 588 ? 23.685 38.747 18.800 1.00 34.85 542 PHE A O 1
ATOM 3724 N N . THR A 1 589 ? 24.136 40.896 18.219 1.00 38.22 543 THR A N 1
ATOM 3725 C CA . THR A 1 589 ? 22.911 41.541 18.637 1.00 39.68 543 THR A CA 1
ATOM 3726 C C . THR A 1 589 ? 22.230 42.162 17.407 1.00 41.30 543 THR A C 1
ATOM 3727 O O . THR A 1 589 ? 22.868 42.847 16.602 1.00 41.21 543 THR A O 1
ATOM 3731 N N . THR A 1 590 ? 20.931 41.900 17.252 1.00 43.51 544 THR A N 1
ATOM 3732 C CA . THR A 1 590 ? 20.128 42.528 16.182 1.00 45.53 544 THR A CA 1
ATOM 3733 C C . THR A 1 590 ? 19.185 43.603 16.732 1.00 45.94 544 THR A C 1
ATOM 3734 O O . THR A 1 590 ? 18.558 43.413 17.766 1.00 46.57 544 THR A O 1
ATOM 3738 N N . LYS A 1 591 ? 19.095 44.728 16.029 1.00 47.22 545 LYS A N 1
ATOM 3739 C CA . LYS A 1 591 ? 18.240 45.847 16.414 1.00 48.68 545 LYS A CA 1
ATOM 3740 C C . LYS A 1 591 ? 17.591 46.498 15.192 1.00 49.58 545 LYS A C 1
ATOM 3741 O O . LYS A 1 591 ? 18.022 46.275 14.061 1.00 49.72 545 LYS A O 1
ATOM 3747 N N . ASP A 1 592 ? 16.555 47.307 15.415 1.00 51.34 546 ASP A N 1
ATOM 3748 C CA . ASP A 1 592 ? 15.978 48.088 14.320 1.00 52.95 546 ASP A CA 1
ATOM 3749 C C . ASP A 1 592 ? 16.666 49.434 14.153 1.00 54.15 546 ASP A C 1
ATOM 3750 O O . ASP A 1 592 ? 17.514 49.830 14.959 1.00 53.95 546 ASP A O 1
ATOM 3755 N N . ALA A 1 593 ? 16.296 50.115 13.075 1.00 56.22 547 ALA A N 1
ATOM 3756 C CA . ALA A 1 593 ? 16.902 51.374 12.665 1.00 57.57 547 ALA A CA 1
ATOM 3757 C C . ALA A 1 593 ? 16.894 52.419 13.786 1.00 58.52 547 ALA A C 1
ATOM 3758 O O . ALA A 1 593 ? 17.826 53.228 13.881 1.00 59.13 547 ALA A O 1
ATOM 3760 N N . SER A 1 594 ? 15.860 52.391 14.636 1.00 59.28 548 SER A N 1
ATOM 3761 C CA . SER A 1 594 ? 15.775 53.313 15.778 1.00 59.88 548 SER A CA 1
ATOM 3762 C C . SER A 1 594 ? 16.253 52.719 17.127 1.00 60.15 548 SER A C 1
ATOM 3763 O O . SER A 1 594 ? 16.063 53.322 18.190 1.00 60.24 548 SER A O 1
ATOM 3766 N N . GLY A 1 595 ? 16.859 51.533 17.071 1.00 60.25 549 GLY A N 1
ATOM 3767 C CA . GLY A 1 595 ? 17.692 51.033 18.164 1.00 60.50 549 GLY A CA 1
ATOM 3768 C C . GLY A 1 595 ? 17.120 50.119 19.240 1.00 60.74 549 GLY A C 1
ATOM 3769 O O . GLY A 1 595 ? 17.787 49.875 20.247 1.00 60.71 549 GLY A O 1
ATOM 3770 N N . ASN A 1 596 ? 15.909 49.598 19.065 1.00 61.03 550 ASN A N 1
ATOM 3771 C CA . ASN A 1 596 ? 15.442 48.587 20.025 1.00 61.40 550 ASN A CA 1
ATOM 3772 C C . ASN A 1 596 ? 15.569 47.162 19.515 1.00 61.71 550 ASN A C 1
ATOM 3773 O O . ASN A 1 596 ? 15.612 46.934 18.298 1.00 60.95 550 ASN A O 1
ATOM 3778 N N . PRO A 1 597 ? 15.694 46.199 20.446 1.00 62.19 551 PRO A N 1
ATOM 3779 C CA . PRO A 1 597 ? 15.990 44.831 20.028 1.00 62.73 551 PRO A CA 1
ATOM 3780 C C . PRO A 1 597 ? 14.917 44.271 19.119 1.00 63.30 551 PRO A C 1
ATOM 3781 O O . PRO A 1 597 ? 13.731 44.549 19.308 1.00 63.51 551 PRO A O 1
ATOM 3785 N N . ILE A 1 598 ? 15.338 43.516 18.114 1.00 63.85 552 ILE A N 1
ATOM 3786 C CA . ILE A 1 598 ? 14.403 42.744 17.326 1.00 64.62 552 ILE A CA 1
ATOM 3787 C C . ILE A 1 598 ? 14.734 41.265 17.471 1.00 65.20 552 ILE A C 1
ATOM 3788 O O . ILE A 1 598 ? 15.900 40.866 17.459 1.00 65.32 552 ILE A O 1
ATOM 3793 N N . ASN A 1 599 ? 13.689 40.472 17.666 1.00 66.04 553 ASN A N 1
ATOM 3794 C CA . ASN A 1 599 ? 13.790 39.025 17.711 1.00 66.75 553 ASN A CA 1
ATOM 3795 C C . ASN A 1 599 ? 14.140 38.469 16.338 1.00 66.88 553 ASN A C 1
ATOM 3796 O O . ASN A 1 599 ? 13.658 38.968 15.311 1.00 67.26 553 ASN A O 1
ATOM 3801 N N . THR A 1 600 ? 14.999 37.453 16.329 1.00 66.50 554 THR A N 1
ATOM 3802 C CA . THR A 1 600 ? 15.319 36.703 15.119 1.00 65.87 554 THR A CA 1
ATOM 3803 C C . THR A 1 600 ? 15.246 35.213 15.421 1.00 65.07 554 THR A C 1
ATOM 3804 O O . THR A 1 600 ? 15.292 34.792 16.584 1.00 64.52 554 THR A O 1
ATOM 3808 N N . ASN A 1 601 ? 15.123 34.423 14.363 1.00 64.13 555 ASN A N 1
ATOM 3809 C CA . ASN A 1 601 ? 15.141 32.975 14.486 1.00 63.29 555 ASN A CA 1
ATOM 3810 C C . ASN A 1 601 ? 16.588 32.512 14.674 1.00 61.66 555 ASN A C 1
ATOM 3811 O O . ASN A 1 601 ? 16.862 31.618 15.475 1.00 62.00 555 ASN A O 1
ATOM 3816 N N . HIS A 1 602 ? 17.503 33.158 13.959 1.00 59.49 556 HIS A N 1
ATOM 3817 C CA . HIS A 1 602 ? 18.938 32.823 13.982 1.00 57.77 556 HIS A CA 1
ATOM 3818 C C . HIS A 1 602 ? 19.561 32.830 15.391 1.00 56.15 556 HIS A C 1
ATOM 3819 O O . HIS A 1 602 ? 19.247 33.701 16.193 1.00 55.52 556 HIS A O 1
ATOM 3826 N N . PRO A 1 603 ? 20.455 31.858 15.684 1.00 55.10 557 PRO A N 1
ATOM 3827 C CA . PRO A 1 603 ? 21.247 31.856 16.919 1.00 54.09 557 PRO A CA 1
ATOM 3828 C C . PRO A 1 603 ? 22.229 33.046 17.029 1.00 52.90 557 PRO A C 1
ATOM 3829 O O . PRO A 1 603 ? 22.960 33.356 16.088 1.00 52.57 557 PRO A O 1
ATOM 3833 N N . ARG A 1 604 ? 22.244 33.671 18.195 1.00 51.65 558 ARG A N 1
ATOM 3834 C CA . ARG A 1 604 ? 23.086 34.828 18.454 1.00 50.76 558 ARG A CA 1
ATOM 3835 C C . ARG A 1 604 ? 24.428 34.484 19.109 1.00 49.13 558 ARG A C 1
ATOM 3836 O O . ARG A 1 604 ? 25.329 35.310 19.138 1.00 49.12 558 ARG A O 1
ATOM 3844 N N . SER A 1 605 ? 24.548 33.265 19.628 1.00 47.37 559 SER A N 1
ATOM 3845 C CA . SER A 1 605 ? 25.802 32.764 20.157 1.00 45.16 559 SER A CA 1
ATOM 3846 C C . SER A 1 605 ? 26.084 31.383 19.615 1.00 44.13 559 SER A C 1
ATOM 3847 O O . SER A 1 605 ? 25.249 30.476 19.716 1.00 42.85 559 SER A O 1
ATOM 3850 N N . LEU A 1 606 ? 27.275 31.236 19.040 1.00 42.67 560 LEU A N 1
ATOM 3851 C CA . LEU A 1 606 ? 27.703 29.976 18.486 1.00 42.10 560 LEU A CA 1
ATOM 3852 C C . LEU A 1 606 ? 29.121 29.692 18.928 1.00 41.13 560 LEU A C 1
ATOM 3853 O O . LEU A 1 606 ? 29.989 30.547 18.804 1.00 41.86 560 LEU A O 1
ATOM 3858 N N . PHE A 1 607 ? 29.358 28.478 19.396 1.00 40.34 561 PHE A N 1
ATOM 3859 C CA . PHE A 1 607 ? 30.687 28.011 19.704 1.00 39.94 561 PHE A CA 1
ATOM 3860 C C . PHE A 1 607 ? 30.956 26.698 18.952 1.00 39.39 561 PHE A C 1
ATOM 3861 O O . PHE A 1 607 ? 30.160 25.746 19.040 1.00 39.03 561 PHE A O 1
ATOM 3869 N N . LYS A 1 608 ? 32.081 26.637 18.246 1.00 38.58 562 LYS A N 1
ATOM 3870 C CA . LYS A 1 608 ? 32.505 25.397 17.616 1.00 39.28 562 LYS A CA 1
ATOM 3871 C C . LYS A 1 608 ? 33.937 25.075 17.924 1.00 40.75 562 LYS A C 1
ATOM 3872 O O . LYS A 1 608 ? 34.787 25.974 18.035 1.00 40.82 562 LYS A O 1
ATOM 3878 N N . LEU A 1 609 ? 34.192 23.779 18.111 1.00 42.06 563 LEU A N 1
ATOM 3879 C CA . LEU A 1 609 ? 35.536 23.301 18.288 1.00 43.15 563 LEU A CA 1
ATOM 3880 C C . LEU A 1 609 ? 35.587 21.893 17.767 1.00 44.40 563 LEU A C 1
ATOM 3881 O O . LEU A 1 609 ? 34.683 21.097 18.032 1.00 45.27 563 LEU A O 1
ATOM 3886 N N . TYR A 1 610 ? 36.643 21.605 17.014 1.00 45.03 564 TYR A N 1
ATOM 3887 C CA . TYR A 1 610 ? 36.971 20.257 16.581 1.00 45.27 564 TYR A CA 1
ATOM 3888 C C . TYR A 1 610 ? 38.487 20.090 16.670 1.00 45.18 564 TYR A C 1
ATOM 3889 O O . TYR A 1 610 ? 39.237 20.955 16.232 1.00 45.46 564 TYR A O 1
ATOM 3898 N N . THR A 1 611 ? 38.943 19.006 17.285 1.00 44.73 565 THR A N 1
ATOM 3899 C CA . THR A 1 611 ? 40.379 18.816 17.482 1.00 44.07 565 THR A CA 1
ATOM 3900 C C . THR A 1 611 ? 40.747 17.353 17.198 1.00 43.85 565 THR A C 1
ATOM 3901 O O . THR A 1 611 ? 39.935 16.480 17.430 1.00 43.78 565 THR A O 1
ATOM 3905 N N . THR A 1 612 ? 41.919 17.104 16.607 1.00 43.56 566 THR A N 1
ATOM 3906 C CA . THR A 1 612 ? 42.496 15.752 16.535 1.00 42.85 566 THR A CA 1
ATOM 3907 C C . THR A 1 612 ? 43.899 15.738 17.151 1.00 43.33 566 THR A C 1
ATOM 3908 O O . THR A 1 612 ? 44.612 16.749 17.164 1.00 43.31 566 THR A O 1
ATOM 3912 N N . TYR A 1 613 ? 44.285 14.575 17.659 1.00 44.27 567 TYR A N 1
ATOM 3913 C CA . TYR A 1 613 ? 45.591 14.372 18.284 1.00 44.53 567 TYR A CA 1
ATOM 3914 C C . TYR A 1 613 ? 46.117 12.967 17.966 1.00 44.47 567 TYR A C 1
ATOM 3915 O O . TYR A 1 613 ? 45.501 11.968 18.326 1.00 43.36 567 TYR A O 1
ATOM 3924 N N . ARG A 1 614 ? 47.235 12.897 17.258 1.00 45.37 568 ARG A N 1
ATOM 3925 C CA . ARG A 1 614 ? 47.889 11.621 17.012 1.00 46.85 568 ARG A CA 1
ATOM 3926 C C . ARG A 1 614 ? 48.680 11.263 18.242 1.00 47.96 568 ARG A C 1
ATOM 3927 O O . ARG A 1 614 ? 49.476 12.071 18.700 1.00 48.95 568 ARG A O 1
ATOM 3935 N N . LEU A 1 615 ? 48.464 10.053 18.758 1.00 49.30 569 LEU A N 1
ATOM 3936 C CA . LEU A 1 615 ? 49.126 9.569 19.975 1.00 50.61 569 LEU A CA 1
ATOM 3937 C C . LEU A 1 615 ? 50.656 9.464 19.816 1.00 51.73 569 LEU A C 1
ATOM 3938 O O . LEU A 1 615 ? 51.146 9.187 18.717 1.00 51.31 569 LEU A O 1
ATOM 3943 N N . PRO A 1 616 ? 51.410 9.754 20.909 1.00 53.13 570 PRO A N 1
ATOM 3944 C CA . PRO A 1 616 ? 52.844 10.112 20.804 1.00 53.87 570 PRO A CA 1
ATOM 3945 C C . PRO A 1 616 ? 53.859 9.010 20.411 1.00 54.76 570 PRO A C 1
ATOM 3946 O O . PRO A 1 616 ? 54.781 9.290 19.626 1.00 55.38 570 PRO A O 1
ATOM 3950 N N . GLY A 1 617 ? 53.716 7.790 20.921 1.00 54.63 571 GLY A N 1
ATOM 3951 C CA . GLY A 1 617 ? 54.845 6.851 20.834 1.00 55.09 571 GLY A CA 1
ATOM 3952 C C . GLY A 1 617 ? 54.535 5.495 20.249 1.00 55.00 571 GLY A C 1
ATOM 3953 O O . GLY A 1 617 ? 54.582 5.306 19.025 1.00 55.13 571 GLY A O 1
ATOM 3954 N N . ALA A 1 618 ? 54.223 4.559 21.141 1.00 54.81 572 ALA A N 1
ATOM 3955 C CA . ALA A 1 618 ? 53.796 3.215 20.765 1.00 54.83 572 ALA A CA 1
ATOM 3956 C C . ALA A 1 618 ? 52.379 3.252 20.207 1.00 54.54 572 ALA A C 1
ATOM 3957 O O . ALA A 1 618 ? 51.947 2.319 19.524 1.00 54.70 572 ALA A O 1
ATOM 3959 N N . LEU A 1 619 ? 51.667 4.344 20.478 1.00 53.97 573 LEU A N 1
ATOM 3960 C CA . LEU A 1 619 ? 50.280 4.472 20.023 1.00 52.98 573 LEU A CA 1
ATOM 3961 C C . LEU A 1 619 ? 50.146 5.317 18.766 1.00 51.99 573 LEU A C 1
ATOM 3962 O O . LEU A 1 619 ? 49.034 5.595 18.339 1.00 51.95 573 LEU A O 1
ATOM 3967 N N . HIS A 1 620 ? 51.283 5.675 18.160 1.00 51.43 574 HIS A N 1
ATOM 3968 C CA . HIS A 1 620 ? 51.357 6.629 17.016 1.00 51.05 574 HIS A CA 1
ATOM 3969 C C . HIS A 1 620 ? 50.526 6.315 15.762 1.00 50.15 574 HIS A C 1
ATOM 3970 O O . HIS A 1 620 ? 50.356 7.177 14.903 1.00 50.06 574 HIS A O 1
ATOM 3977 N N . ARG A 1 621 ? 50.030 5.087 15.644 1.00 49.22 575 ARG A N 1
ATOM 3978 C CA . ARG A 1 621 ? 49.127 4.753 14.543 1.00 48.52 575 ARG A CA 1
ATOM 3979 C C . ARG A 1 621 ? 47.694 5.196 14.831 1.00 47.57 575 ARG A C 1
ATOM 3980 O O . ARG A 1 621 ? 46.832 5.121 13.962 1.00 47.27 575 ARG A O 1
ATOM 3988 N N . LEU A 1 622 ? 47.468 5.660 16.054 1.00 46.78 576 LEU A N 1
ATOM 3989 C CA . LEU A 1 622 ? 46.158 6.080 16.535 1.00 46.06 576 LEU A CA 1
ATOM 3990 C C . LEU A 1 622 ? 46.069 7.597 16.674 1.00 44.60 576 LEU A C 1
ATOM 3991 O O . LEU A 1 622 ? 46.916 8.227 17.300 1.00 44.51 576 LEU A O 1
ATOM 3996 N N . THR A 1 623 ? 45.043 8.160 16.058 1.00 43.21 577 THR A N 1
ATOM 3997 C CA . THR A 1 623 ? 44.654 9.550 16.210 1.00 41.97 577 THR A CA 1
ATOM 3998 C C . THR A 1 623 ? 43.290 9.506 16.863 1.00 41.43 577 THR A C 1
ATOM 3999 O O . THR A 1 623 ? 42.460 8.694 16.502 1.00 41.73 577 THR A O 1
ATOM 4003 N N . VAL A 1 624 ? 43.067 10.348 17.854 1.00 41.64 578 VAL A N 1
ATOM 4004 C CA . VAL A 1 624 ? 41.751 10.484 18.469 1.00 41.28 578 VAL A CA 1
ATOM 4005 C C . VAL A 1 624 ? 41.332 11.953 18.375 1.00 41.53 578 VAL A C 1
ATOM 4006 O O . VAL A 1 624 ? 42.172 12.859 18.374 1.00 41.00 578 VAL A O 1
ATOM 4010 N N . GLY A 1 625 ? 40.032 12.187 18.276 1.00 41.45 579 GLY A N 1
ATOM 4011 C CA . GLY A 1 625 ? 39.551 13.532 18.236 1.00 41.23 579 GLY A CA 1
ATOM 4012 C C . GLY A 1 625 ? 38.079 13.671 18.504 1.00 41.61 579 GLY A C 1
ATOM 4013 O O . GLY A 1 625 ? 37.369 12.699 18.807 1.00 41.15 579 GLY A O 1
ATOM 4014 N N . GLY A 1 626 ? 37.608 14.901 18.385 1.00 41.87 580 GLY A N 1
ATOM 4015 C CA . GLY A 1 626 ? 36.212 15.163 18.630 1.00 43.51 580 GLY A CA 1
ATOM 4016 C C . GLY A 1 626 ? 35.903 16.619 18.820 1.00 44.47 580 GLY A C 1
ATOM 4017 O O . GLY A 1 626 ? 36.792 17.474 18.768 1.00 44.80 580 GLY A O 1
ATOM 4018 N N . GLY A 1 627 ? 34.630 16.911 19.041 1.00 45.21 581 GLY A N 1
ATOM 4019 C CA . GLY A 1 627 ? 34.247 18.287 19.131 1.00 45.97 581 GLY A CA 1
ATOM 4020 C C . GLY A 1 627 ? 32.845 18.595 19.557 1.00 46.29 581 GLY A C 1
ATOM 4021 O O . GLY A 1 627 ? 32.071 17.700 19.917 1.00 45.11 581 GLY A O 1
ATOM 4022 N N . VAL A 1 628 ? 32.544 19.895 19.499 1.00 46.77 582 VAL A N 1
ATOM 4023 C CA . VAL A 1 628 ? 31.244 20.425 19.856 1.00 47.81 582 VAL A CA 1
ATOM 4024 C C . VAL A 1 628 ? 30.817 21.505 18.877 1.00 48.26 582 VAL A C 1
ATOM 4025 O O . VAL A 1 628 ? 31.618 22.325 18.446 1.00 48.44 582 VAL A O 1
ATOM 4029 N N . ASP A 1 629 ? 29.542 21.483 18.530 1.00 49.29 583 ASP A N 1
ATOM 4030 C CA . ASP A 1 629 ? 28.924 22.551 17.794 1.00 50.63 583 ASP A CA 1
ATOM 4031 C C . ASP A 1 629 ? 27.745 23.031 18.632 1.00 51.59 583 ASP A C 1
ATOM 4032 O O . ASP A 1 629 ? 26.706 22.365 18.699 1.00 51.41 583 ASP A O 1
ATOM 4037 N N . TRP A 1 630 ? 27.924 24.187 19.276 1.00 53.04 584 TRP A N 1
ATOM 4038 C CA . TRP A 1 630 ? 27.025 24.667 20.319 1.00 54.02 584 TRP A CA 1
ATOM 4039 C C . TRP A 1 630 ? 26.401 26.023 19.954 1.00 54.54 584 TRP A C 1
ATOM 4040 O O . TRP A 1 630 ? 27.038 27.070 20.106 1.00 54.44 584 TRP A O 1
ATOM 4051 N N . GLN A 1 631 ? 25.153 25.991 19.497 1.00 55.04 585 GLN A N 1
ATOM 4052 C CA . GLN A 1 631 ? 24.400 27.192 19.133 1.00 55.96 585 GLN A CA 1
ATOM 4053 C C . GLN A 1 631 ? 23.353 27.515 20.198 1.00 56.64 585 GLN A C 1
ATOM 4054 O O . GLN A 1 631 ? 22.787 26.628 20.827 1.00 56.11 585 GLN A O 1
ATOM 4060 N N . SER A 1 632 ? 23.079 28.800 20.370 1.00 57.88 586 SER A N 1
ATOM 4061 C CA . SER A 1 632 ? 22.157 29.260 21.388 1.00 59.03 586 SER A CA 1
ATOM 4062 C C . SER A 1 632 ? 21.415 30.499 20.931 1.00 60.03 586 SER A C 1
ATOM 4063 O O . SER A 1 632 ? 22.034 31.511 20.585 1.00 59.95 586 SER A O 1
ATOM 4066 N N . ARG A 1 633 ? 20.085 30.413 20.922 1.00 61.66 587 ARG A N 1
ATOM 4067 C CA . ARG A 1 633 ? 19.231 31.592 20.698 1.00 63.15 587 ARG A CA 1
ATOM 4068 C C . ARG A 1 633 ? 18.895 32.275 22.036 1.00 63.96 587 ARG A C 1
ATOM 4069 O O . ARG A 1 633 ? 18.083 31.762 22.812 1.00 64.40 587 ARG A O 1
ATOM 4071 N N . MET A 1 634 ? 19.530 33.418 22.314 1.00 64.88 588 MET A N 1
ATOM 4072 C CA . MET A 1 634 ? 19.310 34.147 23.586 1.00 65.20 588 MET A CA 1
ATOM 4073 C C . MET A 1 634 ? 18.229 35.226 23.454 1.00 65.49 588 MET A C 1
ATOM 4074 O O . MET A 1 634 ? 17.137 35.101 24.015 1.00 65.62 588 MET A O 1
ATOM 4076 N N . GLN A 1 649 ? 16.813 31.675 26.119 1.00 79.45 594 GLN A N 1
ATOM 4077 C CA . GLN A 1 649 ? 15.821 30.710 25.650 1.00 79.48 594 GLN A CA 1
ATOM 4078 C C . GLN A 1 649 ? 16.361 29.272 25.647 1.00 78.97 594 GLN A C 1
ATOM 4079 O O . GLN A 1 649 ? 16.254 28.560 26.653 1.00 78.94 594 GLN A O 1
ATOM 4085 N N . ASP A 1 650 ? 16.936 28.854 24.516 1.00 78.11 595 ASP A N 1
ATOM 4086 C CA . ASP A 1 650 ? 17.285 27.447 24.301 1.00 77.31 595 ASP A CA 1
ATOM 4087 C C . ASP A 1 650 ? 18.740 27.206 23.856 1.00 76.37 595 ASP A C 1
ATOM 4088 O O . ASP A 1 650 ? 19.569 28.122 23.866 1.00 76.42 595 ASP A O 1
ATOM 4093 N N . SER A 1 651 ? 19.023 25.967 23.451 1.00 74.85 596 SER A N 1
ATOM 4094 C CA . SER A 1 651 ? 20.374 25.503 23.204 1.00 73.11 596 SER A CA 1
ATOM 4095 C C . SER A 1 651 ? 20.328 24.214 22.384 1.00 71.88 596 SER A C 1
ATOM 4096 O O . SER A 1 651 ? 19.437 23.382 22.568 1.00 71.77 596 SER A O 1
ATOM 4099 N N . TYR A 1 652 ? 21.275 24.056 21.467 1.00 70.27 597 TYR A N 1
ATOM 4100 C CA . TYR A 1 652 ? 21.547 22.745 20.883 1.00 68.59 597 TYR A CA 1
ATOM 4101 C C . TYR A 1 652 ? 23.048 22.505 20.840 1.00 66.68 597 TYR A C 1
ATOM 4102 O O . TYR A 1 652 ? 23.816 23.416 20.525 1.00 66.47 597 TYR A O 1
ATOM 4111 N N . ALA A 1 653 ? 23.466 21.296 21.202 1.00 64.22 598 ALA A N 1
ATOM 4112 C CA . ALA A 1 653 ? 24.871 20.921 21.070 1.00 62.09 598 ALA A CA 1
ATOM 4113 C C . ALA A 1 653 ? 25.067 19.588 20.338 1.00 60.48 598 ALA A C 1
ATOM 4114 O O . ALA A 1 653 ? 24.639 18.542 20.813 1.00 60.70 598 ALA A O 1
ATOM 4116 N N . LEU A 1 654 ? 25.687 19.645 19.167 1.00 58.05 599 LEU A N 1
ATOM 4117 C CA . LEU A 1 654 ? 26.219 18.461 18.511 1.00 56.26 599 LEU A CA 1
ATOM 4118 C C . LEU A 1 654 ? 27.578 18.152 19.134 1.00 54.47 599 LEU A C 1
ATOM 4119 O O . LEU A 1 654 ? 28.511 18.949 19.073 1.00 54.51 599 LEU A O 1
ATOM 4124 N N . VAL A 1 655 ? 27.666 16.997 19.769 1.00 52.54 600 VAL A N 1
ATOM 4125 C CA . VAL A 1 655 ? 28.919 16.513 20.315 1.00 50.17 600 VAL A CA 1
ATOM 4126 C C . VAL A 1 655 ? 29.353 15.368 19.419 1.00 48.77 600 VAL A C 1
ATOM 4127 O O . VAL A 1 655 ? 28.537 14.555 19.000 1.00 48.69 600 VAL A O 1
ATOM 4131 N N . SER A 1 656 ? 30.639 15.308 19.129 1.00 47.03 601 SER A N 1
ATOM 4132 C CA . SER A 1 656 ? 31.145 14.290 18.256 1.00 45.57 601 SER A CA 1
ATOM 4133 C C . SER A 1 656 ? 32.561 13.818 18.635 1.00 44.87 601 SER A C 1
ATOM 4134 O O . SER A 1 656 ? 33.315 14.532 19.303 1.00 43.91 601 SER A O 1
ATOM 4137 N N . LEU A 1 657 ? 32.872 12.586 18.223 1.00 44.28 602 LEU A N 1
ATOM 4138 C CA . LEU A 1 657 ? 34.121 11.881 18.532 1.00 43.76 602 LEU A CA 1
ATOM 4139 C C . LEU A 1 657 ? 34.600 11.123 17.287 1.00 43.69 602 LEU A C 1
ATOM 4140 O O . LEU A 1 657 ? 33.797 10.721 16.452 1.00 42.46 602 LEU A O 1
ATOM 4145 N N . MET A 1 658 ? 35.914 10.957 17.166 1.00 43.46 603 MET A N 1
ATOM 4146 C CA . MET A 1 658 ? 36.500 10.167 16.088 1.00 43.59 603 MET A CA 1
ATOM 4147 C C . MET A 1 658 ? 37.754 9.460 16.582 1.00 42.96 603 MET A C 1
ATOM 4148 O O . MET A 1 658 ? 38.376 9.921 17.544 1.00 42.66 603 MET A O 1
ATOM 4153 N N . ALA A 1 659 ? 38.104 8.362 15.907 1.00 42.49 604 ALA A N 1
ATOM 4154 C CA . ALA A 1 659 ? 39.415 7.722 16.016 1.00 42.56 604 ALA A CA 1
ATOM 4155 C C . ALA A 1 659 ? 39.858 7.236 14.631 1.00 43.25 604 ALA A C 1
ATOM 4156 O O . ALA A 1 659 ? 39.033 6.801 13.823 1.00 43.23 604 ALA A O 1
ATOM 4158 N N . ARG A 1 660 ? 41.154 7.343 14.342 1.00 43.53 605 ARG A N 1
ATOM 4159 C CA . ARG A 1 660 ? 41.719 6.816 13.095 1.00 43.31 605 ARG A CA 1
ATOM 4160 C C . ARG A 1 660 ? 42.835 5.820 13.407 1.00 43.42 605 ARG A C 1
ATOM 4161 O O . ARG A 1 660 ? 43.611 6.028 14.343 1.00 43.68 605 ARG A O 1
ATOM 4169 N N . PHE A 1 661 ? 42.879 4.714 12.659 1.00 43.46 606 PHE A N 1
ATOM 4170 C CA . PHE A 1 661 ? 44.008 3.785 12.724 1.00 42.52 606 PHE A CA 1
ATOM 4171 C C . PHE A 1 661 ? 44.719 3.748 11.395 1.00 42.17 606 PHE A C 1
ATOM 4172 O O . PHE A 1 661 ? 44.115 3.474 10.360 1.00 41.12 606 PHE A O 1
ATOM 4180 N N . ASP A 1 662 ? 46.010 4.047 11.437 1.00 42.49 607 ASP A N 1
ATOM 4181 C CA . ASP A 1 662 ? 46.846 3.982 10.253 1.00 43.35 607 ASP A CA 1
ATOM 4182 C C . ASP A 1 662 ? 47.510 2.625 10.233 1.00 43.63 607 ASP A C 1
ATOM 4183 O O . ASP A 1 662 ? 48.502 2.410 10.953 1.00 44.06 607 ASP A O 1
ATOM 4188 N N . PHE A 1 663 ? 46.947 1.710 9.439 1.00 43.30 608 PHE A N 1
ATOM 4189 C CA . PHE A 1 663 ? 47.507 0.373 9.271 1.00 43.59 608 PHE A CA 1
ATOM 4190 C C . PHE A 1 663 ? 48.929 0.486 8.704 1.00 44.36 608 PHE A C 1
ATOM 4191 O O . PHE A 1 663 ? 49.869 -0.154 9.200 1.00 44.58 608 PHE A O 1
ATOM 4199 N N . ASN A 1 664 ? 49.047 1.262 7.627 1.00 44.93 609 ASN A N 1
ATOM 4200 C CA . ASN A 1 664 ? 50.324 1.699 7.067 1.00 45.69 609 ASN A CA 1
ATOM 4201 C C . ASN A 1 664 ? 50.150 3.120 6.525 1.00 46.47 609 ASN A C 1
ATOM 4202 O O . ASN A 1 664 ? 49.167 3.787 6.837 1.00 46.80 609 ASN A O 1
ATOM 4207 N N . LYS A 1 665 ? 51.089 3.576 5.709 1.00 47.68 610 LYS A N 1
ATOM 4208 C CA . LYS A 1 665 ? 51.072 4.935 5.163 1.00 48.68 610 LYS A CA 1
ATOM 4209 C C . LYS A 1 665 ? 49.955 5.164 4.132 1.00 47.53 610 LYS A C 1
ATOM 4210 O O . LYS A 1 665 ? 49.591 6.312 3.831 1.00 47.98 610 LYS A O 1
ATOM 4216 N N . LYS A 1 666 ? 49.421 4.078 3.583 1.00 45.85 611 LYS A N 1
ATOM 4217 C CA . LYS A 1 666 ? 48.487 4.163 2.452 1.00 44.92 611 LYS A CA 1
ATOM 4218 C C . LYS A 1 666 ? 47.083 3.615 2.747 1.00 43.45 611 LYS A C 1
ATOM 4219 O O . LYS A 1 666 ? 46.270 3.470 1.837 1.00 43.25 611 LYS A O 1
ATOM 4225 N N . LEU A 1 667 ? 46.806 3.323 4.013 1.00 41.36 612 LEU A N 1
ATOM 4226 C CA . LEU A 1 667 ? 45.594 2.624 4.389 1.00 39.78 612 LEU A CA 1
ATOM 4227 C C . LEU A 1 667 ? 45.249 2.894 5.860 1.00 39.38 612 LEU A C 1
ATOM 4228 O O . LEU A 1 667 ? 46.056 2.622 6.741 1.00 38.13 612 LEU A O 1
ATOM 4233 N N . SER A 1 668 ? 44.060 3.462 6.094 1.00 38.99 613 SER A N 1
ATOM 4234 C CA . SER A 1 668 ? 43.566 3.781 7.431 1.00 39.62 613 SER A CA 1
ATOM 4235 C C . SER A 1 668 ? 42.068 3.539 7.544 1.00 39.54 613 SER A C 1
ATOM 4236 O O . SER A 1 668 ? 41.361 3.520 6.536 1.00 39.90 613 SER A O 1
ATOM 4239 N N . ALA A 1 669 ? 41.611 3.331 8.777 1.00 39.51 614 ALA A N 1
ATOM 4240 C CA . ALA A 1 669 ? 40.207 3.163 9.122 1.00 40.28 614 ALA A CA 1
ATOM 4241 C C . ALA A 1 669 ? 39.855 4.320 10.032 1.00 41.09 614 ALA A C 1
ATOM 4242 O O . ALA A 1 669 ? 40.652 4.667 10.886 1.00 41.11 614 ALA A O 1
ATOM 4244 N N . THR A 1 670 ? 38.676 4.907 9.842 1.00 42.07 615 THR A N 1
ATOM 4245 C CA . THR A 1 670 ? 38.208 6.035 10.656 1.00 43.41 615 THR A CA 1
ATOM 4246 C C . THR A 1 670 ? 36.836 5.723 11.213 1.00 43.48 615 THR A C 1
ATOM 4247 O O . THR A 1 670 ? 35.971 5.207 10.508 1.00 43.58 615 THR A O 1
ATOM 4251 N N . LEU A 1 671 ? 36.660 5.997 12.500 1.00 44.02 616 LEU A N 1
ATOM 4252 C CA . LEU A 1 671 ? 35.371 5.865 13.148 1.00 44.46 616 LEU A CA 1
ATOM 4253 C C . LEU A 1 671 ? 34.874 7.239 13.609 1.00 44.93 616 LEU A C 1
ATOM 4254 O O . LEU A 1 671 ? 35.580 7.930 14.349 1.00 45.17 616 LEU A O 1
ATOM 4259 N N . ASN A 1 672 ? 33.667 7.614 13.177 1.00 44.85 617 ASN A N 1
ATOM 4260 C CA . ASN A 1 672 ? 32.992 8.807 13.667 1.00 45.86 617 ASN A CA 1
ATOM 4261 C C . ASN A 1 672 ? 31.728 8.481 14.456 1.00 46.68 617 ASN A C 1
ATOM 4262 O O . ASN A 1 672 ? 30.876 7.726 13.989 1.00 46.60 617 ASN A O 1
ATOM 4267 N N . VAL A 1 673 ? 31.601 9.107 15.624 1.00 48.05 618 VAL A N 1
ATOM 4268 C CA . VAL A 1 673 ? 30.380 9.104 16.416 1.00 50.08 618 VAL A CA 1
ATOM 4269 C C . VAL A 1 673 ? 29.856 10.530 16.675 1.00 51.99 618 VAL A C 1
ATOM 4270 O O . VAL A 1 673 ? 30.573 11.380 17.207 1.00 51.70 618 VAL A O 1
ATOM 4274 N N . ASN A 1 674 ? 28.606 10.775 16.283 1.00 54.48 619 ASN A N 1
ATOM 4275 C CA . ASN A 1 674 ? 27.933 12.063 16.452 1.00 57.28 619 ASN A CA 1
ATOM 4276 C C . ASN A 1 674 ? 26.740 11.860 17.378 1.00 58.53 619 ASN A C 1
ATOM 4277 O O . ASN A 1 674 ? 26.135 10.794 17.354 1.00 58.99 619 ASN A O 1
ATOM 4282 N N . ASN A 1 675 ? 26.379 12.869 18.176 1.00 60.47 620 ASN A N 1
ATOM 4283 C CA . ASN A 1 675 ? 25.305 12.683 19.168 1.00 62.44 620 ASN A CA 1
ATOM 4284 C C . ASN A 1 675 ? 24.016 13.526 19.115 1.00 63.15 620 ASN A C 1
ATOM 4285 O O . ASN A 1 675 ? 22.922 12.942 19.038 1.00 64.24 620 ASN A O 1
ATOM 4290 N N . LEU A 1 676 ? 24.116 14.856 19.173 1.00 63.31 621 LEU A N 1
ATOM 4291 C CA . LEU A 1 676 ? 22.906 15.724 19.205 1.00 63.72 621 LEU A CA 1
ATOM 4292 C C . LEU A 1 676 ? 21.998 15.500 20.423 1.00 63.82 621 LEU A C 1
ATOM 4293 O O . LEU A 1 676 ? 21.847 16.384 21.273 1.00 64.13 621 LEU A O 1
ATOM 4295 N N . ARG A 1 697 ? 22.732 8.071 18.975 1.00 60.72 642 ARG A N 1
ATOM 4296 C CA . ARG A 1 697 ? 24.018 8.231 18.313 1.00 60.33 642 ARG A CA 1
ATOM 4297 C C . ARG A 1 697 ? 23.902 8.196 16.770 1.00 60.29 642 ARG A C 1
ATOM 4298 O O . ARG A 1 697 ? 22.823 8.081 16.186 1.00 60.87 642 ARG A O 1
ATOM 4300 N N . ASN A 1 698 ? 25.041 8.325 16.115 1.00 59.61 643 ASN A N 1
ATOM 4301 C CA . ASN A 1 698 ? 25.150 8.135 14.692 1.00 58.37 643 ASN A CA 1
ATOM 4302 C C . ASN A 1 698 ? 26.599 7.720 14.531 1.00 57.03 643 ASN A C 1
ATOM 4303 O O . ASN A 1 698 ? 27.487 8.360 15.080 1.00 56.43 643 ASN A O 1
ATOM 4308 N N . VAL A 1 699 ? 26.811 6.594 13.853 1.00 55.55 644 VAL A N 1
ATOM 4309 C CA . VAL A 1 699 ? 28.107 5.938 13.793 1.00 54.10 644 VAL A CA 1
ATOM 4310 C C . VAL A 1 699 ? 28.481 5.714 12.336 1.00 53.80 644 VAL A C 1
ATOM 4311 O O . VAL A 1 699 ? 27.693 5.168 11.575 1.00 53.73 644 VAL A O 1
ATOM 4315 N N . MET A 1 700 ? 29.683 6.146 11.961 1.00 52.90 645 MET A N 1
ATOM 4316 C CA . MET A 1 700 ? 30.218 5.906 10.634 1.00 53.20 645 MET A CA 1
ATOM 4317 C C . MET A 1 700 ? 31.613 5.272 10.722 1.00 50.17 645 MET A C 1
ATOM 4318 O O . MET A 1 700 ? 32.450 5.692 11.530 1.00 49.35 645 MET A O 1
ATOM 4323 N N . LEU A 1 701 ? 31.840 4.264 9.883 1.00 47.26 646 LEU A N 1
ATOM 4324 C CA . LEU A 1 701 ? 33.143 3.636 9.744 1.00 45.07 646 LEU A CA 1
ATOM 4325 C C . LEU A 1 701 ? 33.602 3.763 8.308 1.00 43.06 646 LEU A C 1
ATOM 4326 O O . LEU A 1 701 ? 32.868 3.414 7.397 1.00 42.52 646 LEU A O 1
ATOM 4331 N N . ASN A 1 702 ? 34.818 4.258 8.121 1.00 41.44 647 ASN A N 1
ATOM 4332 C CA . ASN A 1 702 ? 35.394 4.464 6.798 1.00 40.94 647 ASN A CA 1
ATOM 4333 C C . ASN A 1 702 ? 36.760 3.789 6.667 1.00 41.38 647 ASN A C 1
ATOM 4334 O O . ASN A 1 702 ? 37.569 3.832 7.612 1.00 41.00 647 ASN A O 1
ATOM 4339 N N . LEU A 1 703 ? 36.998 3.177 5.499 1.00 41.10 648 LEU A N 1
ATOM 4340 C CA . LEU A 1 703 ? 38.336 2.768 5.089 1.00 40.97 648 LEU A CA 1
ATOM 4341 C C . LEU A 1 703 ? 38.833 3.676 3.984 1.00 40.87 648 LEU A C 1
ATOM 4342 O O . LEU A 1 703 ? 38.141 3.894 2.992 1.00 41.29 648 LEU A O 1
ATOM 4347 N N . ARG A 1 704 ? 40.052 4.161 4.125 1.00 40.65 649 ARG A N 1
ATOM 4348 C CA . ARG A 1 704 ? 40.664 4.926 3.066 1.00 41.27 649 ARG A CA 1
ATOM 4349 C C . ARG A 1 704 ? 41.852 4.166 2.529 1.00 41.46 649 ARG A C 1
ATOM 4350 O O . ARG A 1 704 ? 42.683 3.671 3.304 1.00 41.40 649 ARG A O 1
ATOM 4358 N N . ALA A 1 705 ? 41.915 4.040 1.210 1.00 42.30 650 ALA A N 1
ATOM 4359 C CA . ALA A 1 705 ? 43.063 3.399 0.555 1.00 43.60 650 ALA A CA 1
ATOM 4360 C C . ALA A 1 705 ? 43.598 4.301 -0.530 1.00 44.87 650 ALA A C 1
ATOM 4361 O O . ALA A 1 705 ? 42.821 4.871 -1.306 1.00 45.38 650 ALA A O 1
ATOM 4363 N N . GLN A 1 706 ? 44.917 4.459 -0.582 1.00 45.60 651 GLN A N 1
ATOM 4364 C CA . GLN A 1 706 ? 45.515 5.268 -1.640 1.00 47.45 651 GLN A CA 1
ATOM 4365 C C . GLN A 1 706 ? 46.666 4.541 -2.294 1.00 47.66 651 GLN A C 1
ATOM 4366 O O . GLN A 1 706 ? 47.269 3.638 -1.691 1.00 47.64 651 GLN A O 1
ATOM 4372 N N . TYR A 1 707 ? 46.921 4.913 -3.545 1.00 47.43 652 TYR A N 1
ATOM 4373 C CA . TYR A 1 707 ? 48.021 4.392 -4.334 1.00 47.49 652 TYR A CA 1
ATOM 4374 C C . TYR A 1 707 ? 49.383 4.877 -3.815 1.00 47.73 652 TYR A C 1
ATOM 4375 O O . TYR A 1 707 ? 50.379 4.140 -3.746 1.00 47.67 652 TYR A O 1
#

Sequence (572 aa):
EISDLTEGTNAYTTEAMSTATGLTLSPRETPQSVSVVTRQQIEDQGLTDTGAILATAPGISVTRSDSNRYSFSARGFTIDNFQFDGLVSPILSQWNYGSTDMDAAIYDHVEIVRGATGLMTGSGNPSAAVNFVRKRPLREFAATFNASVGSWDYVRGDADISVPITEDGRIRSRLVAAYSQGDLDTRRRTFYGVVSADLTPDTVLTTSVEYQHNHSNGPWARQDTEATTYFVDLTHRFTNDWKLRAAYSHTDGRYLMKHVFSNYDGNLDRDDIHFSLSAPFEAFGLRHEVALGWMSIDNHSDIQRYAMTLSPADDVRTKQTGAYLVGRFALAEPLHLIVGDRWSDWKTKQMYFGSRREYRIKNQFTPYAGLTYDINDTYTAYASYTEIFQPQNARDTSGGILPPIKSKSYELGLKAAYLEGRLNTSAALFQTRQDNLAQVIPGSSIPGFPNMQASRAASGAKVEGIDLEASGQILPDWNIGASYTHFTTKDASGNPINTNHPRSLFKLYTTYRLPGALHRLTVGGGVDWQSRMQDSYALVSLMARFDFNKKLSATLNVNNLRNVMLNLRAQY

Foldseek 3Di:
DADPFQPPVLKFAGQWDQQQANDTHGPQPDQFDKGKGAPNNCVQFVPWFQLSSQCQDFQWHQFQVPHGRQAIWGQQDGFQWEAEQLWIFGPHDQRNLCVNPHTPQFFRMKMKTAAFRCQSHAAGDRGIYIYTYGDDADQDWKKKKKWKAWPFGKTKIKIKIKDQPDNRSQKIKIKIWMWMWGPCIKIKTKIKIKIWHCPDVFKIKMKMKIKMWIWHWDCTKIKIKIKMKIKIKMWGQDPQRWIKIKIKMKMWMWIWMDHVQKIKTKIKIKMKIKIKIKHWDDDPRDIKMKMKMKMKIWIWMKMAMDGCVPFRIKIKIKIKMKIKMWMWDPPDPQKIKIKMKIWMKIWMWMDTVPDIQTDIAPTDIKIKIKMWGDPDPWKIKMKIKTKHWHADRFADLVGHGFGTKIKIKIKIWMWTQPPNNQKIWIKMKMKIWIWQDWDFDDCDANPVVPDTGHTGTGTFKMKIWMKIWMFGAPDPQKTKTKIWIAMFMDTPVGDGDAGSAFRIWIKMKMKGQDDDPRRQKIKIWIWTWTHHVPDIQIKTKIKMKGPPDPFKIKMWIQIDSGMIMIMIMGMD

B-factor: mean 45.9, std 9.9, range [23.39, 84.8]

CATH classification: 2.170.130.10 (+1 more: 2.40.170.20)